Protein AF-A0A925WQG9-F1 (afdb_monomer)

Radius of gyration: 34.38 Å; Cα contacts (8 Å, |Δi|>4): 1025; chains: 1; bounding box: 105×75×64 Å

Solvent-accessible surface area (backbone atoms only — not comparable to full-atom values): 27720 Å² total; per-residue (Å²): 112,44,81,61,53,69,54,62,70,83,73,74,45,53,26,70,56,73,57,69,40,62,40,41,42,38,47,29,35,81,86,68,47,79,62,80,95,72,78,73,50,79,50,70,78,52,80,71,64,53,80,63,91,63,83,87,68,86,47,95,94,58,67,60,49,65,46,46,40,33,29,69,55,68,45,75,42,44,36,36,45,32,46,95,85,70,62,60,50,78,43,72,46,54,28,43,68,81,79,86,68,77,85,52,72,56,96,84,72,69,88,82,81,82,79,72,88,63,102,59,92,80,87,85,85,80,79,71,43,48,100,83,73,58,75,72,72,96,72,92,79,83,80,80,77,87,68,78,72,74,62,79,45,70,55,88,88,27,47,19,44,62,5,75,78,72,40,54,66,33,41,35,38,37,32,43,44,71,41,56,67,66,72,80,46,54,64,58,53,49,58,54,42,38,75,34,49,54,55,39,16,72,70,43,29,12,39,36,36,47,60,66,98,61,36,44,47,29,45,74,74,48,9,61,60,54,47,51,51,48,54,38,50,19,64,72,24,72,42,65,23,38,39,35,10,33,26,49,14,22,52,16,50,30,43,28,40,33,53,24,43,76,69,75,53,59,61,60,41,45,33,43,35,27,36,50,14,38,67,70,23,28,48,61,60,37,64,55,51,49,48,32,63,73,69,42,56,73,47,52,27,50,26,68,66,17,48,24,38,39,38,34,27,63,41,38,61,76,46,70,46,68,43,81,44,60,52,95,93,63,53,47,74,43,71,77,47,65,45,72,45,33,64,55,18,54,49,44,54,50,51,44,30,64,68,38,98,65,56,30,50,60,80,87,45,81,38,41,34,38,31,33,45,21,69,48,66,74,78,66,58,74,73,33,30,37,40,37,40,32,46,89,80,34,68,50,70,42,70,51,55,72,67,38,57,38,25,13,17,20,45,43,66,86,80,50,63,65,49,76,47,83,49,103,78,38,54,30,33,38,39,55,58,31,76,35,16,21,28,32,33,50,18,35,49,57,23,58,100,87,48,78,48,93,51,80,41,76,44,59,44,66,75,94,56,80,68,40,39,67,74,51,68,47,71,67,47,31,52,47,52,46,44,65,74,55,73,50,85,83,69,131

Secondary structure (DSSP, 8-state):
-PPPEEEPPSSPEESSSSS-EEEEEE-B-TTS-B--S---EEEE-STT-----------TT---EEEEE--SS-EEEEEEEE-TTS-EEEEEEEEEPPP--S----TTPPP----S--SSPPPP------TTSPPPS----------PPPPSEEETTEEEE--TTS--SSEEEEE----SSS---HHHHHHHTHHHHHHHHHTT-EEEEE--TTTTS-HHHHHHHHHHHHHHHHHHHTS-EEEEEETHHHHHHHHHHHHHHHTT----EEEEEEES--TT-B---HHHHHHHHHHS-HHHHHHHHSHHHHHHBS-EEEEEEEEEES-TTS-EEEEEEEEEE-HHHHHHHHHHHHTSTTSS--SSSSEEEEEES-SS----SSSEEEEEE-GGG-EEEEEPPSGGGSSEEEPPGGGS--EEEEETTEEEEEEESS--EEEEHHHHTTS-TTSPPSSSEEEEPPTTSPP-BTTS--HHHHHHHHHHHHSS----

Foldseek 3Di:
DDAKDWDWDDDAAAQQQPDWGKIKIFDADPVRAGDDDWDKDKDKDDPQWDWDDDDFDDDPRTGIDITTGHHNDFDKIKMWIATDPGDIDIDIGGHDHDDQDPFDQPVPDDDPDPDDDDPDDDDDDGDGAGPPGDRDPDDDDDDDDLQDDFQPDDFLNFGKNFAPVRDLLAEEEEEEAQDLQLPDDQSLVCVLLSLLQNVVSPVGYMYTYDRDNDSLAALLVCLVVVLSSLQRSCVRNVAAYAYEYAASGLLNVLNNQLVCVVVVRGGRHQEYEYELHLQLAWEDPQQVLVCCCVPNDPSNNSSCVGLHVLQHHQWHFPDFDWDWWDDPVWIDTGGPDTDIDNVSNCVNQVVCLVSDPLGSGHDPHNFYEFEWEAQDFPFQDDFFFKKKATFPGIIDTHGDDVQQRAGTAFAACVVQDWDWDDDPRGIIIMGGSGGGGTRHPCSRQVHDPPGDRSTPYYDYDDPPDDHYHSSHQDPVNSVVVSCVSPVDPPDD

Mean predicted aligned error: 13.64 Å

pLDDT: mean 79.66, std 20.49, range [30.06, 98.88]

Sequence (492 aa):
MSAPSFGAPAPPGFSNGYVPVVLQAQLRDRNGKPVSGIPLRFAGSLEGFAMLPGGSNTVPCRMTYSVVARTNSEGIASGRVFGPGGAGRAGQAWFRGEASAAVRIAPGSREILLLAAPPKPQTVTLPLLPGFGNPSGESSLHFDLLAFEEADREIGGFPVWTATNGKTDRIVVLLEGFDLYNDYTATNVMQLVSVAGDILRRRGISFLIVNYANSYQSPDQLAPCATEAVRAAARVSGRPVALAGLSMGGLVARWALVEAENAGKPLPVHTLLEMDTPNRGANIHPGLQAMIARYGVRSDREGIQSAAARALLFARPTAVEWRRIGLPLADRHVPIRWTDNSADHDDFYRRLRALNAKGGYPTTIRRVAVANSSRVLKAPGSGSLLHLWLPWGFAWTLAARPADRAPGSLLPPQYGRRFASYYPFGIAGSYLGAQPTFVPASSALDAEANERPPFDAFYARPDNQPNRPHDDIDPGAAAFVVREILSENWQP

Structure (mmCIF, N/CA/C/O backbone):
data_AF-A0A925WQG9-F1
#
_entry.id   AF-A0A925WQG9-F1
#
loop_
_atom_site.group_PDB
_atom_site.id
_atom_site.type_symbol
_atom_site.label_atom_id
_atom_site.label_alt_id
_atom_site.label_comp_id
_atom_site.label_asym_id
_atom_site.label_entity_id
_atom_site.label_seq_id
_atom_site.pdbx_PDB_ins_code
_atom_site.Cartn_x
_atom_site.Cartn_y
_atom_site.Cartn_z
_atom_site.occupancy
_atom_site.B_iso_or_equiv
_atom_site.auth_seq_id
_atom_site.auth_comp_id
_atom_site.auth_asym_id
_atom_site.auth_atom_id
_atom_site.pdbx_PDB_model_num
ATOM 1 N N . MET A 1 1 ? -68.074 49.877 -27.138 1.00 58.66 1 MET A N 1
ATOM 2 C CA . MET A 1 1 ? -67.661 48.491 -26.811 1.00 58.66 1 MET A CA 1
ATOM 3 C C . MET A 1 1 ? -67.070 48.499 -25.411 1.00 58.66 1 MET A C 1
ATOM 5 O O . MET A 1 1 ? -66.560 49.544 -25.024 1.00 58.66 1 MET A O 1
ATOM 9 N N . SER A 1 2 ? -67.176 47.412 -24.644 1.00 55.44 2 SER A N 1
ATOM 10 C CA . SER A 1 2 ? -66.475 47.325 -23.356 1.00 55.44 2 SER A CA 1
ATOM 11 C C . SER A 1 2 ? -65.011 46.922 -23.588 1.00 55.44 2 SER A C 1
ATOM 13 O O . SER A 1 2 ? -64.673 46.359 -24.631 1.00 55.44 2 SER A O 1
ATOM 15 N N . ALA A 1 3 ? -64.115 47.276 -22.661 1.00 54.81 3 ALA A N 1
ATOM 16 C CA . ALA A 1 3 ? -62.698 46.940 -22.784 1.00 54.81 3 ALA A CA 1
ATOM 17 C C . ALA A 1 3 ? -62.493 45.409 -22.714 1.00 54.81 3 ALA A C 1
ATOM 19 O O . ALA A 1 3 ? -63.136 44.761 -21.883 1.00 54.81 3 ALA A O 1
ATOM 20 N N . PRO A 1 4 ? -61.598 44.817 -23.531 1.00 56.72 4 PRO A N 1
ATOM 21 C CA . PRO A 1 4 ? -61.352 43.373 -23.528 1.00 56.72 4 PRO A CA 1
ATOM 22 C C . PRO A 1 4 ? -60.932 42.854 -22.143 1.00 56.72 4 PRO A C 1
ATOM 24 O O . PRO A 1 4 ? -60.311 43.573 -21.352 1.00 56.72 4 PRO A O 1
ATOM 27 N N . SER A 1 5 ? -61.247 41.592 -21.845 1.00 56.78 5 SER A N 1
ATOM 28 C CA . SER A 1 5 ? -60.664 40.866 -20.707 1.00 56.78 5 SER A CA 1
ATOM 29 C C . SER A 1 5 ? -59.444 40.071 -21.173 1.00 56.78 5 SER A C 1
ATOM 31 O O . SER A 1 5 ? -59.522 39.381 -22.193 1.00 56.78 5 SER A O 1
ATOM 33 N N . PHE A 1 6 ? -58.344 40.159 -20.422 1.00 52.94 6 PHE A N 1
ATOM 34 C CA . PHE A 1 6 ? -57.062 39.526 -20.736 1.00 52.94 6 PHE A CA 1
ATOM 35 C C . PHE A 1 6 ? -56.641 38.607 -19.587 1.00 52.94 6 PHE A C 1
ATOM 37 O O . PHE A 1 6 ? -56.635 39.043 -18.437 1.00 52.94 6 PHE A O 1
ATOM 44 N N . GLY A 1 7 ? -56.297 37.355 -19.890 1.00 55.84 7 GLY A N 1
ATOM 45 C CA . GLY A 1 7 ? -55.828 36.390 -18.897 1.00 55.84 7 GLY A CA 1
ATOM 46 C C . GLY A 1 7 ? -54.809 35.427 -19.496 1.00 55.84 7 GLY A C 1
ATOM 47 O O . GLY A 1 7 ? -54.974 34.968 -20.627 1.00 55.84 7 GLY A O 1
ATOM 48 N N . ALA A 1 8 ? -53.754 35.132 -18.738 1.00 56.53 8 ALA A N 1
ATOM 49 C CA . ALA A 1 8 ? -52.842 34.029 -19.022 1.00 56.53 8 ALA A CA 1
ATOM 50 C C . ALA A 1 8 ? -53.267 32.813 -18.176 1.00 56.53 8 ALA A C 1
ATOM 52 O O . ALA A 1 8 ? -53.607 32.999 -17.004 1.00 56.53 8 ALA A O 1
ATOM 53 N N . PRO A 1 9 ? -53.288 31.586 -18.725 1.00 53.62 9 PRO A N 1
ATOM 54 C CA . PRO A 1 9 ? -53.523 30.399 -17.911 1.00 53.62 9 PRO A CA 1
ATOM 55 C C . PRO A 1 9 ? -52.360 30.194 -16.924 1.00 53.62 9 PRO A C 1
ATOM 57 O O . PRO A 1 9 ? -51.202 30.392 -17.279 1.00 53.62 9 PRO A O 1
ATOM 60 N N . ALA A 1 10 ? -52.669 29.801 -15.686 1.00 48.25 10 ALA A N 1
ATOM 61 C CA . ALA A 1 10 ? -51.682 29.256 -14.752 1.00 48.25 10 ALA A CA 1
ATOM 62 C C . ALA A 1 10 ? -51.407 27.783 -15.114 1.00 48.25 10 ALA A C 1
ATOM 64 O O . ALA A 1 10 ? -52.367 27.094 -15.481 1.00 48.25 10 ALA A O 1
ATOM 65 N N . PRO A 1 11 ? -50.167 27.262 -14.988 1.00 55.56 11 PRO A N 1
ATOM 66 C CA . PRO A 1 11 ? -48.959 27.841 -14.360 1.00 55.56 11 PRO A CA 1
ATOM 67 C C . PRO A 1 11 ? -48.087 28.743 -15.280 1.00 55.56 11 PRO A C 1
ATOM 69 O O . PRO A 1 11 ? -48.290 28.738 -16.492 1.00 55.56 11 PRO A O 1
ATOM 72 N N . PRO A 1 12 ? -47.124 29.530 -14.728 1.00 62.50 12 PRO A N 1
ATOM 73 C CA . PRO A 1 12 ? -46.208 30.378 -15.510 1.00 62.50 12 PRO A CA 1
ATOM 74 C C . PRO A 1 12 ? -45.369 29.577 -16.518 1.00 62.50 12 PRO A C 1
ATOM 76 O O . PRO A 1 12 ? -45.019 28.425 -16.266 1.00 62.50 12 PRO A O 1
ATOM 79 N N . GLY A 1 13 ? -45.039 30.198 -17.654 1.00 59.88 13 GLY A N 1
ATOM 80 C CA . GLY A 1 13 ? -44.215 29.585 -18.700 1.00 59.88 13 GLY A CA 1
ATOM 81 C C . GLY A 1 13 ? -42.721 29.592 -18.363 1.00 59.88 13 GLY A C 1
ATOM 82 O O . GLY A 1 13 ? -42.265 30.382 -17.537 1.00 59.88 13 GLY A O 1
ATOM 83 N N . PHE A 1 14 ? -41.949 28.731 -19.028 1.00 63.41 14 PHE A N 1
ATOM 84 C CA . PHE A 1 14 ? -40.494 28.667 -18.865 1.00 63.41 14 PHE A CA 1
ATOM 85 C C . PHE A 1 14 ? -39.778 29.538 -19.902 1.00 63.41 14 PHE A C 1
ATOM 87 O O . PHE A 1 14 ? -40.133 29.522 -21.083 1.00 63.41 14 PHE A O 1
ATOM 94 N N . SER A 1 15 ? -38.751 30.278 -19.483 1.00 58.44 15 SER A N 1
ATOM 95 C CA . SER A 1 15 ? -37.924 31.118 -20.364 1.00 58.44 15 SER A CA 1
ATOM 96 C C . SER A 1 15 ? -36.860 30.301 -21.111 1.00 58.44 15 SER A C 1
ATOM 98 O O . SER A 1 15 ? -35.664 30.541 -20.968 1.00 58.44 15 SER A O 1
ATOM 100 N N . ASN A 1 16 ? -37.279 29.296 -21.884 1.00 60.38 16 ASN A N 1
ATOM 101 C CA . ASN A 1 16 ? -36.364 28.403 -22.607 1.00 60.38 16 ASN A CA 1
ATOM 102 C C . ASN A 1 16 ? -36.397 28.570 -24.136 1.00 60.38 16 ASN A C 1
ATOM 104 O O . ASN A 1 16 ? -35.695 27.854 -24.838 1.00 60.38 16 ASN A O 1
ATOM 108 N N . GLY A 1 17 ? -37.209 29.483 -24.678 1.00 57.41 17 GLY A N 1
ATOM 109 C CA . GLY A 1 17 ? -37.344 29.706 -26.126 1.00 57.41 17 GLY A CA 1
ATOM 110 C C . GLY A 1 17 ? -38.062 28.592 -26.913 1.00 57.41 17 GLY A C 1
ATOM 111 O O . GLY A 1 17 ? -38.365 28.776 -28.097 1.00 57.41 17 GLY A O 1
ATOM 112 N N . TYR A 1 18 ? -38.396 27.463 -26.282 1.00 55.44 18 TYR A N 1
ATOM 113 C CA . TYR A 1 18 ? -38.996 26.300 -26.944 1.00 55.44 18 TYR A CA 1
ATOM 114 C C . TYR A 1 18 ? -40.466 26.088 -26.577 1.00 55.44 18 TYR A C 1
ATOM 116 O O . TYR A 1 18 ? -41.247 25.693 -27.444 1.00 55.44 18 TYR A O 1
ATOM 124 N N . VAL A 1 19 ? -40.864 26.387 -25.336 1.00 57.69 19 VAL A N 1
ATOM 125 C CA . VAL A 1 19 ? -42.241 26.180 -24.863 1.00 57.69 19 VAL A CA 1
ATOM 126 C C . VAL A 1 19 ? -43.083 27.438 -25.118 1.00 57.69 19 VAL A C 1
ATOM 128 O O . VAL A 1 19 ? -42.809 28.487 -24.533 1.00 57.69 19 VAL A O 1
ATOM 131 N N . PRO A 1 20 ? -44.106 27.376 -25.990 1.00 60.75 20 PRO A N 1
ATOM 132 C CA . PRO A 1 20 ? -44.950 28.528 -26.275 1.00 60.75 20 PRO A CA 1
ATOM 133 C C . PRO A 1 20 ? -45.913 28.828 -25.119 1.00 60.75 20 PRO A C 1
ATOM 135 O O . PRO A 1 20 ? -46.584 27.928 -24.619 1.00 60.75 20 PRO A O 1
ATOM 138 N N . VAL A 1 21 ? -46.063 30.103 -24.754 1.00 60.28 21 VAL A N 1
ATOM 139 C CA . VAL A 1 21 ? -47.160 30.559 -23.878 1.00 60.28 21 VAL A CA 1
ATOM 140 C C . VAL A 1 21 ? -48.288 31.115 -24.732 1.00 60.28 21 VAL A C 1
ATOM 142 O O . VAL A 1 21 ? -48.044 31.960 -25.591 1.00 60.28 21 VAL A O 1
ATOM 145 N N . VAL A 1 22 ? -49.517 30.653 -24.485 1.00 65.38 22 VAL A N 1
ATOM 146 C CA . VAL A 1 22 ? -50.714 31.095 -25.209 1.00 65.38 22 VAL A CA 1
ATOM 147 C C . VAL A 1 22 ? -51.454 32.171 -24.416 1.00 65.38 22 VAL A C 1
ATOM 149 O O . VAL A 1 22 ? -52.020 31.899 -23.359 1.00 65.38 22 VAL A O 1
ATOM 152 N N . LEU A 1 23 ? -51.495 33.391 -24.949 1.00 58.22 23 LEU A N 1
ATOM 153 C CA . LEU A 1 23 ? -52.260 34.509 -24.388 1.00 58.22 23 LEU A CA 1
ATOM 154 C C . LEU A 1 23 ? -53.672 34.522 -24.964 1.00 58.22 23 LEU A C 1
ATOM 156 O O . LEU A 1 23 ? -53.811 34.437 -26.181 1.00 58.22 23 LEU A O 1
ATOM 160 N N . GLN A 1 24 ? -54.696 34.653 -24.116 1.00 63.66 24 GLN A N 1
ATOM 161 C CA . GLN A 1 24 ? -56.098 34.639 -24.534 1.00 63.66 24 GLN A CA 1
ATOM 162 C C . GLN A 1 24 ? -56.801 35.980 -24.279 1.00 63.66 24 GLN A C 1
ATOM 164 O O . GLN A 1 24 ? -56.753 36.524 -23.173 1.00 63.66 24 GLN A O 1
ATOM 169 N N . ALA A 1 25 ? -57.497 36.501 -25.297 1.00 63.56 25 ALA A N 1
ATOM 170 C CA . ALA A 1 25 ? -58.332 37.702 -25.187 1.00 63.56 25 ALA A CA 1
ATOM 171 C C . ALA A 1 25 ? -59.776 37.441 -25.647 1.00 63.56 25 ALA A C 1
ATOM 173 O O . ALA A 1 25 ? -59.996 36.790 -26.671 1.00 63.56 25 ALA A O 1
ATOM 174 N N . GLN A 1 26 ? -60.752 37.991 -24.910 1.00 69.25 26 GLN A N 1
ATOM 175 C CA . GLN A 1 26 ? -62.174 38.000 -25.284 1.00 69.25 26 GLN A CA 1
ATOM 176 C C . GLN A 1 26 ? -62.690 39.439 -25.417 1.00 69.25 26 GLN A C 1
ATOM 178 O O . GLN A 1 26 ? -62.510 40.259 -24.512 1.00 69.25 26 GLN A O 1
ATOM 183 N N . LEU A 1 27 ? -63.366 39.730 -26.533 1.00 66.12 27 LEU A N 1
ATOM 184 C CA . LEU A 1 27 ? -64.051 41.001 -26.786 1.00 66.12 27 LEU A CA 1
ATOM 185 C C . LEU A 1 27 ? -65.547 40.868 -26.509 1.00 66.12 27 LEU A C 1
ATOM 187 O O . LEU A 1 27 ? -66.185 39.924 -26.981 1.00 66.12 27 LEU A O 1
ATOM 191 N N . ARG A 1 28 ? -66.114 41.839 -25.789 1.00 71.81 28 ARG A N 1
ATOM 192 C CA . ARG A 1 28 ? -67.550 41.923 -25.508 1.00 71.81 28 ARG A CA 1
ATOM 193 C C . ARG A 1 28 ? -68.085 43.321 -25.827 1.00 71.81 28 ARG A C 1
ATOM 195 O O . ARG A 1 28 ? -67.362 44.316 -25.759 1.00 71.81 28 ARG A O 1
ATOM 202 N N . ASP A 1 29 ? -69.351 43.418 -26.213 1.00 74.25 29 ASP A N 1
ATOM 203 C CA . ASP A 1 29 ? -70.019 44.699 -26.421 1.00 74.25 29 ASP A CA 1
ATOM 204 C C . ASP A 1 29 ? -70.388 45.350 -25.072 1.00 74.25 29 ASP A C 1
ATOM 206 O O . ASP A 1 29 ? -70.014 44.873 -23.996 1.00 74.25 29 ASP A O 1
ATOM 210 N N . ARG A 1 30 ? -71.090 46.489 -25.108 1.00 71.62 30 ARG A N 1
ATOM 211 C CA . ARG A 1 30 ? -71.524 47.188 -23.882 1.00 71.62 30 ARG A CA 1
ATOM 212 C C . ARG A 1 30 ? -72.555 46.402 -23.056 1.00 71.62 30 ARG A C 1
ATOM 214 O O . ARG A 1 30 ? -72.752 46.728 -21.896 1.00 71.62 30 ARG A O 1
ATOM 221 N N . ASN A 1 31 ? -73.170 45.377 -23.644 1.00 72.00 31 ASN A N 1
ATOM 222 C CA . ASN A 1 31 ? -74.162 44.508 -23.018 1.00 72.00 31 ASN A CA 1
ATOM 223 C C . ASN A 1 31 ? -73.554 43.148 -22.612 1.00 72.00 31 ASN A C 1
ATOM 225 O O . ASN A 1 31 ? -74.285 42.228 -22.253 1.00 72.00 31 ASN A O 1
ATOM 229 N N . GLY A 1 32 ? -72.227 42.986 -22.705 1.00 73.94 32 GLY A N 1
ATOM 230 C CA . GLY A 1 32 ? -71.526 41.755 -22.337 1.00 73.94 32 GLY A CA 1
ATOM 231 C C . GLY A 1 32 ? -71.590 40.628 -23.378 1.00 73.94 32 GLY A C 1
ATOM 232 O O . GLY A 1 32 ? -71.072 39.537 -23.106 1.00 73.94 32 GLY A O 1
ATOM 233 N N . LYS A 1 33 ? -72.167 40.854 -24.567 1.00 70.56 33 LYS A N 1
ATOM 234 C CA . LYS A 1 33 ? -72.227 39.844 -25.638 1.00 70.56 33 LYS A CA 1
ATOM 235 C C . LYS A 1 33 ? -70.898 39.767 -26.403 1.00 70.56 33 LYS A C 1
ATOM 237 O O . LYS A 1 33 ? -70.294 40.812 -26.632 1.00 70.56 33 LYS A O 1
ATOM 242 N N . PRO A 1 34 ? -70.416 38.572 -26.802 1.00 67.94 34 PRO A N 1
ATOM 243 C CA . PRO A 1 34 ? -69.179 38.435 -27.576 1.00 67.94 34 PRO A CA 1
ATOM 244 C C . PRO A 1 34 ? -69.237 39.190 -28.912 1.00 67.94 34 PRO A C 1
ATOM 246 O O . PRO A 1 34 ? -70.271 39.169 -29.576 1.00 67.94 34 PRO A O 1
ATOM 249 N N . VAL A 1 35 ? -68.129 39.814 -29.320 1.00 66.44 35 VAL A N 1
ATOM 250 C CA . VAL A 1 35 ? -68.021 40.556 -30.595 1.00 66.44 35 VAL A CA 1
ATOM 251 C C . VAL A 1 35 ? -67.024 39.871 -31.533 1.00 66.44 35 VAL A C 1
ATOM 253 O O . VAL A 1 35 ? -65.964 39.430 -31.083 1.00 66.44 35 VAL A O 1
ATOM 256 N N . SER A 1 36 ? -67.349 39.795 -32.832 1.00 67.81 36 SER A N 1
ATOM 257 C CA . SER A 1 36 ? -66.525 39.160 -33.871 1.00 67.81 36 SER A CA 1
ATOM 258 C C . SER A 1 36 ? -66.169 40.071 -35.048 1.00 67.81 36 SER A C 1
ATOM 260 O O . SER A 1 36 ? -66.701 41.169 -35.173 1.00 67.81 36 SER A O 1
ATOM 262 N N . GLY A 1 37 ? -65.210 39.634 -35.879 1.00 59.81 37 GLY A N 1
ATOM 263 C CA . GLY A 1 37 ? -64.795 40.345 -37.098 1.00 59.81 37 GLY A CA 1
ATOM 264 C C . GLY A 1 37 ? -63.899 41.569 -36.876 1.00 59.81 37 GLY A C 1
ATOM 265 O O . GLY A 1 37 ? -63.654 42.321 -37.812 1.00 59.81 37 GLY A O 1
ATOM 266 N N . ILE A 1 38 ? -63.406 41.779 -35.651 1.00 59.25 38 ILE A N 1
ATOM 267 C CA . ILE A 1 38 ? -62.562 42.924 -35.302 1.00 59.25 38 ILE A CA 1
ATOM 268 C C . ILE A 1 38 ? -61.093 42.486 -35.220 1.00 59.25 38 ILE A C 1
ATOM 270 O O . ILE A 1 38 ? -60.777 41.628 -34.391 1.00 59.25 38 ILE A O 1
ATOM 274 N N . PRO A 1 39 ? -60.182 43.083 -36.011 1.00 54.19 39 PRO A N 1
ATOM 275 C CA . PRO A 1 39 ? -58.760 42.792 -35.903 1.00 54.19 39 PRO A CA 1
ATOM 276 C C . PRO A 1 39 ? -58.206 43.320 -34.574 1.00 54.19 39 PRO A C 1
ATOM 278 O O . PRO A 1 39 ? -58.425 44.474 -34.205 1.00 54.19 39 PRO A O 1
ATOM 281 N N . LEU A 1 40 ? -57.460 42.471 -33.869 1.00 56.44 40 LEU A N 1
ATOM 282 C CA . LEU A 1 40 ? -56.736 42.824 -32.649 1.00 56.44 40 LEU A CA 1
ATOM 283 C C . LEU A 1 40 ? -55.239 42.928 -32.937 1.00 56.44 40 LEU A C 1
ATOM 285 O O . LEU A 1 40 ? -54.684 42.103 -33.662 1.00 56.44 40 LEU A O 1
ATOM 289 N N . ARG A 1 41 ? -54.571 43.916 -32.332 1.00 59.38 41 ARG A N 1
ATOM 290 C CA . ARG A 1 41 ? -53.103 44.014 -32.319 1.00 59.38 41 ARG A CA 1
ATOM 291 C C . ARG A 1 41 ? -52.576 43.782 -30.910 1.00 59.38 41 ARG A C 1
ATOM 293 O O . ARG A 1 41 ? -53.094 44.372 -29.961 1.00 59.38 41 ARG A O 1
ATOM 300 N N . PHE A 1 42 ? -51.536 42.959 -30.811 1.00 59.34 42 PHE A N 1
ATOM 301 C CA . PHE A 1 42 ? -50.791 42.694 -29.585 1.00 59.34 42 PHE A CA 1
ATOM 302 C C . PHE A 1 42 ? -49.398 43.315 -29.714 1.00 59.34 42 PHE A C 1
ATOM 304 O O . PHE A 1 42 ? -48.762 43.191 -30.758 1.00 59.34 42 PHE A O 1
ATOM 311 N N . ALA A 1 43 ? -48.932 43.984 -28.664 1.00 59.50 43 ALA A N 1
ATOM 312 C CA . ALA A 1 43 ? -47.564 44.492 -28.563 1.00 59.50 43 ALA A CA 1
ATOM 313 C C . ALA A 1 43 ? -46.966 44.049 -27.224 1.00 59.50 43 ALA A C 1
ATOM 315 O O . ALA A 1 43 ? -47.667 44.132 -26.214 1.00 59.50 43 ALA A O 1
ATOM 316 N N . GLY A 1 44 ? -45.714 43.581 -27.231 1.00 63.66 44 GLY A N 1
ATOM 317 C CA . GLY A 1 44 ? -44.975 43.106 -26.055 1.00 63.66 44 GLY A CA 1
ATOM 318 C C . GLY A 1 44 ? -43.602 43.774 -25.930 1.00 63.66 44 GLY A C 1
ATOM 319 O O . GLY A 1 44 ? -43.080 44.281 -26.919 1.00 63.66 44 GLY A O 1
ATOM 320 N N . SER A 1 45 ? -43.046 43.804 -24.715 1.00 53.72 45 SER A N 1
ATOM 321 C CA . SER A 1 45 ? -41.847 44.589 -24.364 1.00 53.72 45 SER A CA 1
ATOM 322 C C . SER A 1 45 ? -40.563 43.783 -24.092 1.00 53.72 45 SER A C 1
ATOM 324 O O . SER A 1 45 ? -39.604 44.367 -23.603 1.00 53.72 45 SER A O 1
ATOM 326 N N . LEU A 1 46 ? -40.529 42.468 -24.342 1.00 55.44 46 LEU A N 1
ATOM 327 C CA . LEU A 1 46 ? -39.332 41.636 -24.109 1.00 55.44 46 LEU A CA 1
ATOM 328 C C . LEU A 1 46 ? -38.514 41.441 -25.393 1.00 55.44 46 LEU A C 1
ATOM 330 O O . LEU A 1 46 ? -39.082 41.226 -26.466 1.00 55.44 46 LEU A O 1
ATOM 334 N N . GLU A 1 47 ? -37.184 41.458 -25.274 1.00 51.22 47 GLU A N 1
ATOM 335 C CA . GLU A 1 47 ? -36.280 41.041 -26.353 1.00 51.22 47 GLU A CA 1
ATOM 336 C C . GLU A 1 47 ? -36.517 39.564 -26.711 1.00 51.22 47 GLU A C 1
ATOM 338 O O . GLU A 1 47 ? -36.700 38.718 -25.838 1.00 51.22 47 GLU A O 1
ATOM 343 N N . GLY A 1 48 ? -36.565 39.252 -28.011 1.00 52.88 48 GLY A N 1
ATOM 344 C CA . GLY A 1 48 ? -36.857 37.899 -28.511 1.00 52.88 48 GLY A CA 1
ATOM 345 C C . GLY A 1 48 ? -38.347 37.560 -28.662 1.00 52.88 48 GLY A C 1
ATOM 346 O O . GLY A 1 48 ? -38.682 36.447 -29.070 1.00 52.88 48 GLY A O 1
ATOM 347 N N . PHE A 1 49 ? -39.254 38.509 -28.400 1.00 47.09 49 PHE A N 1
ATOM 348 C CA . PHE A 1 49 ? -40.696 38.318 -28.571 1.00 47.09 49 PHE A CA 1
ATOM 349 C C . PHE A 1 49 ? -41.092 38.294 -30.060 1.00 47.09 49 PHE A C 1
ATOM 351 O O . PHE A 1 49 ? -41.403 39.321 -30.661 1.00 47.09 49 PHE A O 1
ATOM 358 N N . ALA A 1 50 ? -41.103 37.108 -30.671 1.00 51.88 50 ALA A N 1
ATOM 359 C CA . ALA A 1 50 ? -41.622 36.909 -32.023 1.00 51.88 50 ALA A CA 1
ATOM 360 C C . ALA A 1 50 ? -43.090 36.454 -31.976 1.00 51.88 50 ALA A C 1
ATOM 362 O O . ALA A 1 50 ? -43.390 35.378 -31.456 1.00 51.88 50 ALA A O 1
ATOM 363 N N . MET A 1 51 ? -44.011 37.241 -32.548 1.00 50.97 51 MET A N 1
ATOM 364 C CA . MET A 1 51 ? -45.364 36.744 -32.811 1.00 50.97 51 MET A CA 1
ATOM 365 C C . MET A 1 51 ? -45.338 35.839 -34.038 1.00 50.97 51 MET A C 1
ATOM 367 O O . MET A 1 51 ? -45.100 36.300 -35.154 1.00 50.97 51 MET A O 1
ATOM 371 N N . LEU A 1 52 ? -45.636 34.559 -33.847 1.00 49.31 52 LEU A N 1
ATOM 372 C CA . LEU A 1 52 ? -45.929 33.672 -34.967 1.00 49.31 52 LEU A CA 1
ATOM 373 C C . LEU A 1 52 ? -47.372 33.937 -35.439 1.00 49.31 52 LEU A C 1
ATOM 375 O O . LEU A 1 52 ? -48.259 34.045 -34.586 1.00 49.31 52 LEU A O 1
ATOM 379 N N . PRO A 1 53 ? -47.648 34.052 -36.753 1.00 43.12 53 PRO A N 1
ATOM 380 C CA . PRO A 1 53 ? -49.015 34.182 -37.250 1.00 43.12 53 PRO A CA 1
ATOM 381 C C . PRO A 1 53 ? -49.794 32.894 -36.945 1.00 43.12 53 PRO A C 1
ATOM 383 O O . PRO A 1 53 ? -49.672 31.891 -37.642 1.00 43.12 53 PRO A O 1
ATOM 386 N N . GLY A 1 54 ? -50.576 32.905 -35.867 1.00 46.03 54 GLY A N 1
ATOM 387 C CA . GLY A 1 54 ? -51.533 31.848 -35.550 1.00 46.03 54 GLY A CA 1
ATOM 388 C C . GLY A 1 54 ? -52.849 32.097 -36.284 1.00 46.03 54 GLY A C 1
ATOM 389 O O . GLY A 1 54 ? -53.397 33.196 -36.210 1.00 46.03 54 GLY A O 1
ATOM 390 N N . GLY A 1 55 ? -53.364 31.094 -36.996 1.00 42.06 55 GLY A N 1
ATOM 391 C CA . GLY A 1 55 ? -54.692 31.160 -37.610 1.00 42.06 55 GLY A CA 1
ATOM 392 C C . GLY A 1 55 ? -55.797 31.370 -36.566 1.00 42.06 55 GLY A C 1
ATOM 393 O O . GLY A 1 55 ? -55.726 30.849 -35.452 1.00 42.06 55 GLY A O 1
ATOM 394 N N . SER A 1 56 ? -56.830 32.143 -36.911 1.00 42.97 56 SER A N 1
ATOM 395 C CA . SER A 1 56 ? -58.012 32.324 -36.063 1.00 42.97 56 SER A CA 1
ATOM 396 C C . SER A 1 56 ? -58.943 31.114 -36.181 1.00 42.97 56 SER A C 1
ATOM 398 O O . SER A 1 56 ? -59.547 30.919 -37.234 1.00 42.97 56 SER A O 1
ATOM 400 N N . ASN A 1 57 ? -59.116 30.339 -35.110 1.00 39.16 57 ASN A N 1
ATOM 401 C CA . ASN A 1 57 ? -60.124 29.277 -35.067 1.00 39.16 57 ASN A CA 1
ATOM 402 C C . ASN A 1 57 ? -61.437 29.809 -34.476 1.00 39.16 57 ASN A C 1
ATOM 404 O O . ASN A 1 57 ? -61.466 30.335 -33.362 1.00 39.16 57 ASN A O 1
ATOM 408 N N . THR A 1 58 ? -62.533 29.681 -35.226 1.00 36.03 58 THR A N 1
ATOM 409 C CA . THR A 1 58 ? -63.879 30.083 -34.796 1.00 36.03 58 THR A CA 1
ATOM 410 C C . THR A 1 58 ? -64.564 28.907 -34.100 1.00 36.03 58 THR A C 1
ATOM 412 O O . THR A 1 58 ? -64.834 27.891 -34.732 1.00 36.03 58 THR A O 1
ATOM 415 N N . VAL A 1 59 ? -64.867 29.034 -32.805 1.00 37.72 59 VAL A N 1
ATOM 416 C CA . VAL A 1 59 ? -65.727 28.080 -32.083 1.00 37.72 59 VAL A CA 1
ATOM 417 C C . VAL A 1 59 ? -67.077 28.767 -31.844 1.00 37.72 59 VAL A C 1
ATOM 419 O O . VAL A 1 59 ? -67.092 29.876 -31.293 1.00 37.72 59 VAL A O 1
ATOM 422 N N . PRO A 1 60 ? -68.214 28.181 -32.264 1.00 33.03 60 PRO A N 1
ATOM 423 C CA . PRO A 1 60 ? -69.509 28.821 -32.091 1.00 33.03 60 PRO A CA 1
ATOM 424 C C . PRO A 1 60 ? -69.788 28.961 -30.588 1.00 33.03 60 PRO A C 1
ATOM 426 O O . PRO A 1 60 ? -69.765 27.983 -29.850 1.00 33.03 60 PRO A O 1
ATOM 429 N N . CYS A 1 61 ? -69.996 30.207 -30.148 1.00 34.03 61 CYS A N 1
ATOM 430 C CA . CYS A 1 61 ? -70.303 30.669 -28.782 1.00 34.03 61 CYS A CA 1
ATOM 431 C C . CYS A 1 61 ? -69.146 31.129 -27.862 1.00 34.03 61 CYS A C 1
ATOM 433 O O . CYS A 1 61 ? -69.439 31.730 -26.827 1.00 34.03 61 CYS A O 1
ATOM 435 N N . ARG A 1 62 ? -67.860 31.009 -28.230 1.00 43.75 62 ARG A N 1
ATOM 436 C CA . ARG A 1 62 ? -66.742 31.715 -27.552 1.00 43.75 62 ARG A CA 1
ATOM 437 C C . ARG A 1 62 ? -65.613 31.982 -28.546 1.00 43.75 62 ARG A C 1
ATOM 439 O O . ARG A 1 62 ? -64.941 31.048 -28.965 1.00 43.75 62 ARG A O 1
ATOM 446 N N . MET A 1 63 ? -65.369 33.247 -28.892 1.00 46.78 63 MET A N 1
ATOM 447 C CA . MET A 1 63 ? -64.164 33.595 -29.649 1.00 46.78 63 MET A CA 1
ATOM 448 C C . MET A 1 63 ? -63.025 33.950 -28.704 1.00 46.78 63 MET A C 1
ATOM 450 O O . MET A 1 63 ? -63.137 34.878 -27.902 1.00 46.78 63 MET A O 1
ATOM 454 N N . THR A 1 64 ? -61.936 33.203 -28.836 1.00 49.91 64 THR A N 1
ATOM 455 C CA . THR A 1 64 ? -60.704 33.368 -28.075 1.00 49.91 64 THR A CA 1
ATOM 456 C C . THR A 1 64 ? -59.570 33.583 -29.067 1.00 49.91 64 THR A C 1
ATOM 458 O O . THR A 1 64 ? -59.356 32.749 -29.941 1.00 49.91 64 THR A O 1
ATOM 461 N N . TYR A 1 65 ? -58.847 34.695 -28.946 1.00 47.84 65 TYR A N 1
ATOM 462 C CA . TYR A 1 65 ? -57.638 34.934 -29.740 1.00 47.84 65 TYR A CA 1
ATOM 463 C C . TYR A 1 65 ? -56.428 34.424 -28.974 1.00 47.84 65 TYR A C 1
ATOM 465 O O . TYR A 1 65 ? -56.272 34.798 -27.816 1.00 47.84 65 TYR A O 1
ATOM 473 N N . SER A 1 66 ? -55.601 33.598 -29.613 1.00 48.03 66 SER A N 1
ATOM 474 C CA . SER A 1 66 ? -54.421 32.971 -29.018 1.00 48.03 66 SER A CA 1
ATOM 475 C C . SER A 1 66 ? -53.142 33.522 -29.641 1.00 48.03 66 SER A C 1
ATOM 477 O O . SER A 1 66 ? -52.945 33.380 -30.844 1.00 48.03 66 SER A O 1
ATOM 479 N N . VAL A 1 67 ? -52.263 34.122 -28.835 1.00 53.41 67 VAL A N 1
ATOM 480 C CA . VAL A 1 67 ? -50.912 34.522 -29.277 1.00 53.41 67 VAL A CA 1
ATOM 481 C C . VAL A 1 67 ? -49.878 33.649 -28.593 1.00 53.41 67 VAL A C 1
ATOM 483 O O . VAL A 1 67 ? -49.908 33.519 -27.372 1.00 53.41 67 VAL A O 1
ATOM 486 N N . VAL A 1 68 ? -48.978 33.071 -29.388 1.00 54.22 68 VAL A N 1
ATOM 487 C CA . VAL A 1 68 ? -47.839 32.281 -28.921 1.00 54.22 68 VAL A CA 1
ATOM 488 C C . VAL A 1 68 ? -46.632 33.192 -28.727 1.00 54.22 68 VAL A C 1
ATOM 490 O O . VAL A 1 68 ? -46.160 33.793 -29.688 1.00 54.22 68 VAL A O 1
ATOM 493 N N . ALA A 1 69 ? -46.128 33.262 -27.497 1.00 56.03 69 ALA A N 1
ATOM 494 C CA . ALA A 1 69 ? -44.896 33.966 -27.154 1.00 56.03 69 ALA A CA 1
ATOM 495 C C . ALA A 1 69 ? -43.784 32.989 -26.745 1.00 56.03 69 ALA A C 1
ATOM 497 O O . ALA A 1 69 ? -44.055 31.978 -26.092 1.00 56.03 69 ALA A O 1
ATOM 498 N N . ARG A 1 70 ? -42.539 33.318 -27.106 1.00 60.03 70 ARG A N 1
ATOM 499 C CA . ARG A 1 70 ? -41.306 32.637 -26.682 1.00 60.03 70 ARG A CA 1
ATOM 500 C C . ARG A 1 70 ? -40.337 33.683 -26.135 1.00 60.03 70 ARG A C 1
ATOM 502 O O . ARG A 1 70 ? -40.267 34.780 -26.678 1.00 60.03 70 ARG A O 1
ATOM 509 N N . THR A 1 71 ? -39.609 33.341 -25.078 1.00 56.06 71 THR A N 1
ATOM 510 C CA . THR A 1 71 ? -38.524 34.170 -24.537 1.00 56.06 71 THR A CA 1
ATOM 511 C C . THR A 1 71 ? -37.412 33.282 -23.981 1.00 56.06 71 THR A C 1
ATOM 513 O O . THR A 1 71 ? -37.668 32.164 -23.528 1.00 56.06 71 THR A O 1
ATOM 516 N N . ASN A 1 72 ? -36.184 33.782 -24.055 1.00 55.94 72 ASN A N 1
ATOM 517 C CA . ASN A 1 72 ? -34.957 33.230 -23.482 1.00 55.94 72 ASN A CA 1
ATOM 518 C C . ASN A 1 72 ? -34.494 34.002 -22.228 1.00 55.94 72 ASN A C 1
ATOM 520 O O . ASN A 1 72 ? -33.440 33.692 -21.685 1.00 55.94 72 ASN A O 1
ATOM 524 N N . SER A 1 73 ? -35.266 34.993 -21.775 1.00 58.78 73 SER A N 1
ATOM 525 C CA . SER A 1 73 ? -34.998 35.784 -20.570 1.00 58.78 73 SER A CA 1
ATOM 526 C C . SER A 1 73 ? -36.088 35.575 -19.515 1.00 58.78 73 SER A C 1
ATOM 528 O O . SER A 1 73 ? -37.277 35.479 -19.843 1.00 58.78 73 SER A O 1
ATOM 530 N N . GLU A 1 74 ? -35.684 35.488 -18.244 1.00 60.81 74 GLU A N 1
ATOM 531 C CA . GLU A 1 74 ? -36.610 35.551 -17.110 1.00 60.81 74 GLU A CA 1
ATOM 532 C C . GLU A 1 74 ? -37.208 36.957 -17.000 1.00 60.81 74 GLU A C 1
ATOM 534 O O . GLU A 1 74 ? -36.514 37.957 -17.182 1.00 60.81 74 GLU A O 1
ATOM 539 N N . GLY A 1 75 ? -38.499 37.053 -16.677 1.00 62.25 75 GLY A N 1
ATOM 540 C CA . GLY A 1 75 ? -39.132 38.352 -16.473 1.00 62.25 75 GLY A CA 1
ATOM 541 C C . GLY A 1 75 ? -40.641 38.372 -16.683 1.00 62.25 75 GLY A C 1
ATOM 542 O O . GLY A 1 75 ? -41.291 37.357 -16.952 1.00 62.25 75 GLY A O 1
ATOM 543 N N . ILE A 1 76 ? -41.209 39.571 -16.546 1.00 52.44 76 ILE A N 1
ATOM 544 C CA . ILE A 1 76 ? -42.630 39.835 -16.780 1.00 52.44 76 ILE A CA 1
ATOM 545 C C . ILE A 1 76 ? -42.799 40.354 -18.207 1.00 52.44 76 ILE A C 1
ATOM 547 O O . ILE A 1 76 ? -42.412 41.478 -18.524 1.00 52.44 76 ILE A O 1
ATOM 551 N N . ALA A 1 77 ? -43.442 39.567 -19.064 1.00 57.09 77 ALA A N 1
ATOM 552 C CA . ALA A 1 77 ? -43.916 40.057 -20.347 1.00 57.09 77 ALA A CA 1
ATOM 553 C C . ALA A 1 77 ? -45.185 40.877 -20.115 1.00 57.09 77 ALA A C 1
ATOM 555 O O . ALA A 1 77 ? -46.208 40.331 -19.696 1.00 57.09 77 ALA A O 1
ATOM 556 N N . SER A 1 78 ? -45.146 42.178 -20.395 1.00 54.34 78 SER A N 1
ATOM 557 C CA . SER A 1 78 ? -46.356 43.000 -20.432 1.00 54.34 78 SER A CA 1
ATOM 558 C C . SER A 1 78 ? -46.847 43.137 -21.871 1.00 54.34 78 SER A C 1
ATOM 560 O O . SER A 1 78 ? -46.061 43.412 -22.777 1.00 54.34 78 SER A O 1
ATOM 562 N N . GLY A 1 79 ? -48.137 42.895 -22.090 1.00 56.22 79 GLY A N 1
ATOM 563 C CA . GLY A 1 79 ? -48.775 42.975 -23.397 1.00 56.22 79 GLY A CA 1
ATOM 564 C C . GLY A 1 79 ? -49.958 43.933 -23.380 1.00 56.22 79 GLY A C 1
ATOM 565 O O . GLY A 1 79 ? -50.694 43.978 -22.396 1.00 56.22 79 GLY A O 1
ATOM 566 N N . ARG A 1 80 ? -50.176 44.692 -24.459 1.00 57.78 80 ARG A N 1
ATOM 567 C CA . ARG A 1 80 ? -51.411 45.477 -24.650 1.00 57.78 80 ARG A CA 1
ATOM 568 C C . ARG A 1 80 ? -52.208 44.955 -25.835 1.00 57.78 80 ARG A C 1
ATOM 570 O O . ARG A 1 80 ? -51.634 44.675 -26.884 1.00 57.78 80 ARG A O 1
ATOM 577 N N . VAL A 1 81 ? -53.526 44.866 -25.663 1.00 58.59 81 VAL A N 1
ATOM 578 C CA . VAL A 1 81 ? -54.475 44.553 -26.742 1.00 58.59 81 VAL A CA 1
ATOM 579 C C . VAL A 1 81 ? -55.209 45.821 -27.131 1.00 58.59 81 VAL A C 1
ATOM 581 O O . VAL A 1 81 ? -55.844 46.426 -26.269 1.00 58.59 81 VAL A O 1
ATOM 584 N N . PHE A 1 82 ? -55.145 46.203 -28.406 1.00 56.22 82 PHE A N 1
ATOM 585 C CA . PHE A 1 82 ? -55.819 47.393 -28.936 1.00 56.22 82 PHE A CA 1
ATOM 586 C C . PHE A 1 82 ? -57.037 47.020 -29.783 1.00 56.22 82 PHE A C 1
ATOM 588 O O . PHE A 1 82 ? -56.948 46.139 -30.641 1.00 56.22 82 PHE A O 1
ATOM 595 N N . GLY A 1 83 ? -58.156 47.717 -29.559 1.00 58.31 83 GLY A N 1
ATOM 596 C CA . GLY A 1 83 ? -59.321 47.687 -30.448 1.00 58.31 83 GLY A CA 1
ATOM 597 C C . GLY A 1 83 ? -59.296 48.805 -31.505 1.00 58.31 83 GLY A C 1
ATOM 598 O O . GLY A 1 83 ? -58.474 49.725 -31.418 1.00 58.31 83 GLY A O 1
ATOM 599 N N . PRO A 1 84 ? -60.211 48.769 -32.492 1.00 48.97 84 PRO A N 1
ATOM 600 C CA . PRO A 1 84 ? -60.391 49.849 -33.459 1.00 48.97 84 PRO A CA 1
ATOM 601 C C . PRO A 1 84 ? -60.819 51.119 -32.711 1.00 48.97 84 PRO A C 1
ATOM 603 O O . PRO A 1 84 ? -61.884 51.161 -32.099 1.00 48.97 84 PRO A O 1
ATOM 606 N N . GLY A 1 85 ? -59.935 52.120 -32.697 1.00 62.84 85 GLY A N 1
ATOM 607 C CA . GLY A 1 85 ? -60.068 53.349 -31.902 1.00 62.84 85 GLY A CA 1
ATOM 608 C C . GLY A 1 85 ? -58.939 53.590 -30.890 1.00 62.84 85 GLY A C 1
ATOM 609 O O . GLY A 1 85 ? -58.941 54.618 -30.226 1.00 62.84 85 GLY A O 1
ATOM 610 N N . GLY A 1 86 ? -57.970 52.675 -30.752 1.00 54.84 86 GLY A N 1
ATOM 611 C CA . GLY A 1 86 ? -56.738 52.908 -29.977 1.00 54.84 86 GLY A CA 1
ATOM 612 C C . GLY A 1 86 ? -56.861 52.732 -28.458 1.00 54.84 86 GLY A C 1
ATOM 613 O O . GLY A 1 86 ? -55.850 52.740 -27.759 1.00 54.84 86 GLY A O 1
ATOM 614 N N . ALA A 1 87 ? -58.065 52.493 -27.931 1.00 57.75 87 ALA A N 1
ATOM 615 C CA . ALA A 1 87 ? -58.242 52.092 -26.540 1.00 57.75 87 ALA A CA 1
ATOM 616 C C . ALA A 1 87 ? -57.677 50.675 -26.334 1.00 57.75 87 ALA A C 1
ATOM 618 O O . ALA A 1 87 ? -58.117 49.721 -26.986 1.00 57.75 87 ALA A O 1
ATOM 619 N N . GLY A 1 88 ? -56.689 50.541 -25.444 1.00 60.94 88 GLY A N 1
ATOM 620 C CA . GLY A 1 88 ? -56.040 49.267 -25.146 1.00 60.94 88 GLY A CA 1
ATOM 621 C C . GLY A 1 88 ? -56.017 48.932 -23.659 1.00 60.94 88 GLY A C 1
ATOM 622 O O . GLY A 1 88 ? -56.053 49.821 -22.811 1.00 60.94 88 GLY A O 1
ATOM 623 N N . ARG A 1 89 ? -55.953 47.636 -23.337 1.00 63.84 89 ARG A N 1
ATOM 624 C CA . ARG A 1 89 ? -55.831 47.133 -21.958 1.00 63.84 89 ARG A CA 1
ATOM 625 C C . ARG A 1 89 ? -54.540 46.331 -21.818 1.00 63.84 89 ARG A C 1
ATOM 627 O O . ARG A 1 89 ? -54.208 45.559 -22.718 1.00 63.84 89 ARG A O 1
ATOM 634 N N . ALA A 1 90 ? -53.811 46.547 -20.725 1.00 60.47 90 ALA A N 1
ATOM 635 C CA . ALA A 1 90 ? -52.560 45.852 -20.440 1.00 60.47 90 ALA A CA 1
ATOM 636 C C . ALA A 1 90 ? -52.809 44.561 -19.646 1.00 60.47 90 ALA A C 1
ATOM 638 O O . ALA A 1 90 ? -53.674 44.530 -18.771 1.00 60.47 90 ALA A O 1
ATOM 639 N N . GLY A 1 91 ? -52.030 43.524 -19.933 1.00 59.59 91 GLY A N 1
ATOM 640 C CA . GLY A 1 91 ? -51.920 42.309 -19.132 1.00 59.59 91 GLY A CA 1
ATOM 641 C C . GLY A 1 91 ? -50.460 41.899 -18.968 1.00 59.59 91 GLY A C 1
ATOM 642 O O . GLY A 1 91 ? -49.598 42.362 -19.713 1.00 59.59 91 GLY A O 1
ATOM 643 N N . GLN A 1 92 ? -50.177 41.057 -17.976 1.00 57.88 92 GLN A N 1
ATOM 644 C CA . GLN A 1 92 ? -48.827 40.595 -17.653 1.00 57.88 92 GLN A CA 1
ATOM 645 C C . GLN A 1 92 ? -48.783 39.064 -17.606 1.00 57.88 92 GLN A C 1
ATOM 647 O O . GLN A 1 92 ? -49.713 38.436 -17.104 1.00 57.88 92 GLN A O 1
ATOM 652 N N . ALA A 1 93 ? -47.703 38.475 -18.118 1.00 55.28 93 ALA A N 1
ATOM 653 C CA . ALA A 1 93 ? -47.394 37.053 -18.008 1.00 55.28 93 ALA A CA 1
ATOM 654 C C . ALA A 1 93 ? -45.975 36.878 -17.453 1.00 55.28 93 ALA A C 1
ATOM 656 O O . ALA A 1 93 ? -45.057 37.588 -17.858 1.00 55.28 93 ALA A O 1
ATOM 657 N N . TRP A 1 94 ? -45.808 35.947 -16.516 1.00 54.41 94 TRP A N 1
ATOM 658 C CA . TRP A 1 94 ? -44.534 35.686 -15.848 1.00 54.41 94 TRP A CA 1
ATOM 659 C C . TRP A 1 94 ? -43.819 34.496 -16.483 1.00 54.41 94 TRP A C 1
ATOM 661 O O . TRP A 1 94 ? -44.431 33.441 -16.666 1.00 54.41 94 TRP A O 1
ATOM 671 N N . PHE A 1 95 ? -42.525 34.666 -16.749 1.00 52.59 95 PHE A N 1
ATOM 672 C CA . PHE A 1 95 ? -41.625 33.606 -17.187 1.00 52.59 95 PHE A CA 1
ATOM 673 C C . PHE A 1 95 ? -40.570 33.349 -16.110 1.00 52.59 95 PHE A C 1
ATOM 675 O 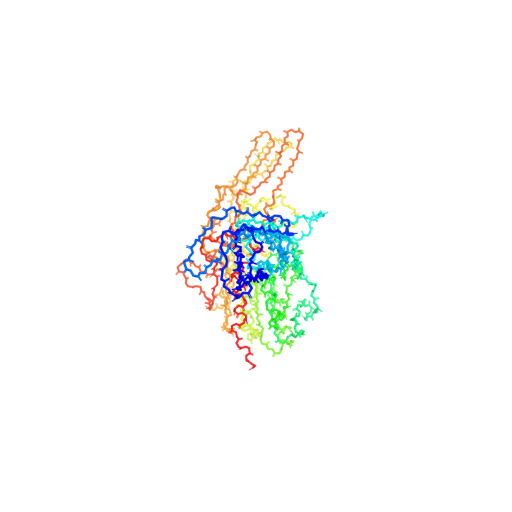O . PHE A 1 95 ? -39.936 34.295 -15.639 1.00 52.59 95 PHE A O 1
ATOM 682 N N . ARG A 1 96 ? -40.407 32.085 -15.708 1.00 53.84 96 ARG A N 1
ATOM 683 C CA . ARG A 1 96 ? -39.378 31.647 -14.748 1.00 53.84 96 ARG A CA 1
ATOM 684 C C . ARG A 1 96 ? -38.330 30.788 -15.453 1.00 53.84 96 ARG A C 1
ATOM 686 O O . ARG A 1 96 ? -38.661 30.069 -16.398 1.00 53.84 96 ARG A O 1
ATOM 693 N N . GLY A 1 97 ? -37.097 30.833 -14.976 1.00 48.69 97 GLY A N 1
ATOM 694 C CA . GLY A 1 97 ? -36.025 29.932 -15.364 1.00 48.69 97 GLY A CA 1
ATOM 695 C C . GLY A 1 97 ? -36.237 28.563 -14.740 1.00 48.69 97 GLY A C 1
ATOM 696 O O . GLY A 1 97 ? -36.933 28.402 -13.731 1.00 48.69 97 GLY A O 1
ATOM 697 N N . GLU A 1 98 ? -35.693 27.542 -15.392 1.00 47.34 98 GLU A N 1
ATOM 698 C CA . GLU A 1 98 ? -35.749 26.187 -14.860 1.00 47.34 98 GLU A CA 1
ATOM 699 C C . GLU A 1 98 ? -34.890 26.080 -13.599 1.00 47.34 98 GLU A C 1
ATOM 701 O O . GLU A 1 98 ? -33.747 26.533 -13.563 1.00 47.34 98 GLU A O 1
ATOM 706 N N . ALA A 1 99 ? -35.435 25.435 -12.566 1.00 40.22 99 ALA A N 1
ATOM 707 C CA . ALA A 1 99 ? -34.634 24.989 -11.439 1.00 40.22 99 ALA A CA 1
ATOM 708 C C . ALA A 1 99 ? -33.570 24.014 -11.956 1.00 40.22 99 ALA A C 1
ATOM 710 O O . ALA A 1 99 ? -33.900 23.064 -12.669 1.00 40.22 99 ALA A O 1
ATOM 711 N N . SER A 1 100 ? -32.311 24.250 -11.589 1.00 34.81 100 SER A N 1
ATOM 712 C CA . SER A 1 100 ? -31.159 23.439 -11.975 1.00 34.81 100 SER A CA 1
ATOM 713 C C . SER A 1 100 ? -31.345 21.983 -11.535 1.00 34.81 100 SER A C 1
ATOM 715 O O . SER A 1 100 ? -30.982 21.597 -10.425 1.00 34.81 100 SER A O 1
ATOM 717 N N . ALA A 1 101 ? -31.932 21.153 -12.394 1.00 32.12 101 ALA A N 1
ATOM 718 C CA . ALA A 1 101 ? -31.911 19.711 -12.220 1.00 32.12 101 ALA A CA 1
ATOM 719 C C . ALA A 1 101 ? -30.455 19.245 -12.351 1.00 32.12 101 ALA A C 1
ATOM 721 O O . ALA A 1 101 ? -29.771 19.664 -13.283 1.00 32.12 101 ALA A O 1
ATOM 722 N N . ALA A 1 102 ? -30.010 18.428 -11.386 1.00 31.91 102 ALA A N 1
ATOM 723 C CA . ALA A 1 102 ? -28.693 17.796 -11.258 1.00 31.91 102 ALA A CA 1
ATOM 724 C C . ALA A 1 102 ? -27.736 18.059 -12.436 1.00 31.91 102 ALA A C 1
ATOM 726 O O . ALA A 1 102 ? -27.915 17.501 -13.521 1.00 31.91 102 ALA A O 1
ATOM 727 N N . VAL A 1 103 ? -26.721 18.898 -12.194 1.00 33.81 103 VAL A N 1
ATOM 728 C CA . VAL A 1 103 ? -25.644 19.221 -13.140 1.00 33.81 103 VAL A CA 1
ATOM 729 C C . VAL A 1 103 ? -25.142 17.932 -13.793 1.00 33.81 103 VAL A C 1
ATOM 731 O O . VAL A 1 103 ? -24.511 17.095 -13.148 1.00 33.81 103 VAL A O 1
ATOM 734 N N . ARG A 1 104 ? -25.444 17.750 -15.083 1.00 33.97 104 ARG A N 1
ATOM 735 C CA . ARG A 1 104 ? -24.875 16.660 -15.873 1.00 33.97 104 ARG A CA 1
ATOM 736 C C . ARG A 1 104 ? -23.493 17.092 -16.324 1.00 33.97 104 ARG A C 1
ATOM 738 O O . ARG A 1 104 ? -23.340 17.883 -17.247 1.00 33.97 104 ARG A O 1
ATOM 745 N N . ILE A 1 105 ? -22.487 16.556 -15.654 1.00 39.53 105 ILE A N 1
ATOM 746 C CA . ILE A 1 105 ? -21.108 16.627 -16.116 1.00 39.53 105 ILE A CA 1
ATOM 747 C C . ILE A 1 105 ? -21.026 15.860 -17.448 1.00 39.53 105 ILE A C 1
ATOM 749 O O . ILE A 1 105 ? -21.560 14.753 -17.562 1.00 39.53 105 ILE A O 1
ATOM 753 N N . ALA A 1 106 ? -20.415 16.460 -18.472 1.00 35.59 106 ALA A N 1
ATOM 754 C CA . ALA A 1 106 ? -20.312 15.848 -19.794 1.00 35.59 106 ALA A CA 1
ATOM 755 C C . ALA A 1 106 ? -19.623 14.466 -19.715 1.00 35.59 106 ALA A C 1
ATOM 757 O O . ALA A 1 106 ? -18.656 14.305 -18.962 1.00 35.59 106 ALA A O 1
ATOM 758 N N . PRO A 1 107 ? -20.056 13.462 -20.502 1.00 30.06 107 PRO A N 1
ATOM 759 C CA . PRO A 1 107 ? -19.341 12.194 -20.604 1.00 30.06 107 PRO A CA 1
ATOM 760 C C . PRO A 1 107 ? -17.892 12.453 -21.046 1.00 30.06 107 PRO A C 1
ATOM 762 O O . PRO A 1 107 ? -17.654 12.885 -22.171 1.00 30.06 107 PRO A O 1
ATOM 765 N N . GLY A 1 108 ? -16.928 12.228 -20.148 1.00 36.00 108 GLY A N 1
ATOM 766 C CA . GLY A 1 108 ? -15.499 12.458 -20.400 1.00 36.00 108 GLY A CA 1
ATOM 767 C C . GLY A 1 108 ? -14.817 13.482 -19.486 1.00 36.00 108 GLY A C 1
ATOM 768 O O . GLY A 1 108 ? -13.589 13.581 -19.526 1.00 36.00 108 GLY A O 1
ATOM 769 N N . SER A 1 109 ? -15.548 14.208 -18.634 1.00 35.84 109 SER A N 1
ATOM 770 C CA . SER A 1 109 ? -14.920 15.031 -17.594 1.00 35.84 109 SER A CA 1
ATOM 771 C C . SER A 1 109 ? -14.326 14.128 -16.509 1.00 35.84 109 SER A C 1
ATOM 773 O O . SER A 1 109 ? -15.020 13.312 -15.905 1.00 35.84 109 SER A O 1
ATOM 775 N N . ARG A 1 110 ? -13.014 14.238 -16.305 1.00 37.97 110 ARG A N 1
ATOM 776 C CA . ARG A 1 110 ? -12.261 13.469 -15.308 1.00 37.97 110 ARG A CA 1
ATOM 777 C C . ARG A 1 110 ? -12.425 14.110 -13.927 1.00 37.97 110 ARG A C 1
ATOM 779 O O . ARG A 1 110 ? -12.532 15.331 -13.846 1.00 37.97 110 ARG A O 1
ATOM 786 N N . GLU A 1 111 ? -12.373 13.313 -12.858 1.00 39.34 111 GLU A N 1
ATOM 787 C CA . GLU A 1 111 ? -11.913 13.820 -11.557 1.00 39.34 111 GLU A CA 1
ATOM 788 C C . GLU A 1 111 ? -10.568 14.519 -11.788 1.00 39.34 111 GLU A C 1
ATOM 790 O O . GLU A 1 111 ? -9.638 13.925 -12.340 1.00 39.34 111 GLU A O 1
ATOM 795 N N . ILE A 1 112 ? -10.476 15.800 -11.434 1.00 37.00 112 ILE A N 1
ATOM 796 C CA . ILE A 1 112 ? -9.214 16.537 -11.480 1.00 37.00 112 ILE A CA 1
ATOM 797 C C . ILE A 1 112 ? -8.628 16.457 -10.075 1.00 37.00 112 ILE A C 1
ATOM 799 O O . ILE A 1 112 ? -8.836 17.338 -9.247 1.00 37.00 112 ILE A O 1
ATOM 803 N N . LEU A 1 113 ? -7.925 15.360 -9.799 1.00 33.75 113 LEU A N 1
ATOM 804 C CA . LEU A 1 113 ? -7.111 15.235 -8.599 1.00 33.75 113 LEU A CA 1
ATOM 805 C C . LEU A 1 113 ? -5.818 16.039 -8.818 1.00 33.75 113 LEU A C 1
ATOM 807 O O . LEU A 1 113 ? -4.927 15.619 -9.556 1.00 33.75 113 LEU A O 1
ATOM 811 N N . LEU A 1 114 ? -5.733 17.232 -8.224 1.00 34.06 114 LEU A N 1
ATOM 812 C CA . LEU A 1 114 ? -4.509 18.038 -8.208 1.00 34.06 114 LEU A CA 1
ATOM 813 C C . LEU A 1 114 ? -3.598 17.530 -7.081 1.00 34.06 114 LEU A C 1
ATOM 815 O O . LEU A 1 114 ? -3.589 18.076 -5.982 1.00 34.06 114 LEU A O 1
ATOM 819 N N . LEU A 1 115 ? -2.848 16.458 -7.342 1.00 32.56 115 LEU A N 1
ATOM 820 C CA . LEU A 1 115 ? -1.795 15.993 -6.436 1.00 32.56 115 LEU A CA 1
ATOM 821 C C . LEU A 1 115 ? -0.603 16.956 -6.515 1.00 32.56 115 LEU A C 1
ATOM 823 O O . LEU A 1 115 ? 0.078 16.985 -7.534 1.00 32.56 115 LEU A O 1
ATOM 827 N N . ALA A 1 116 ? -0.385 17.711 -5.434 1.00 33.47 116 ALA A N 1
ATOM 828 C CA . ALA A 1 116 ? 0.750 18.600 -5.158 1.00 33.47 116 ALA A CA 1
ATOM 829 C C . ALA A 1 116 ? 1.066 19.673 -6.227 1.00 33.47 116 ALA A C 1
ATOM 831 O O . ALA A 1 116 ? 1.328 19.406 -7.397 1.00 33.47 116 ALA A O 1
ATOM 832 N N . ALA A 1 117 ? 1.085 20.935 -5.795 1.00 31.83 117 ALA A N 1
ATOM 833 C CA . ALA A 1 117 ? 1.316 22.096 -6.648 1.00 31.83 117 ALA A CA 1
ATOM 834 C C . ALA A 1 117 ? 2.601 21.968 -7.507 1.00 31.83 117 ALA A C 1
ATOM 836 O O . ALA A 1 117 ? 3.703 21.942 -6.954 1.00 31.83 117 ALA A O 1
ATOM 837 N N . PRO A 1 118 ? 2.525 21.960 -8.854 1.00 38.22 118 PRO A N 1
ATOM 838 C CA . PRO A 1 118 ? 3.677 22.332 -9.667 1.00 38.22 118 PRO A CA 1
ATOM 839 C C . PRO A 1 118 ? 3.974 23.830 -9.452 1.00 38.22 118 PRO A C 1
ATOM 841 O O . PRO A 1 118 ? 3.069 24.586 -9.096 1.00 38.22 118 PRO A O 1
ATOM 844 N N . PRO A 1 119 ? 5.190 24.330 -9.741 1.00 37.62 119 PRO A N 1
ATOM 845 C CA . PRO A 1 119 ? 5.543 25.748 -9.568 1.00 37.62 119 PRO A CA 1
ATOM 846 C C . PRO A 1 119 ? 4.795 26.712 -10.517 1.00 37.62 119 PRO A C 1
ATOM 848 O O . PRO A 1 119 ? 5.183 27.870 -10.656 1.00 37.62 119 PRO A O 1
ATOM 851 N N . LYS A 1 120 ? 3.751 26.253 -11.220 1.00 35.44 120 LYS A N 1
ATOM 852 C CA . LYS A 1 120 ? 2.960 27.041 -12.169 1.00 35.44 120 LYS A CA 1
ATOM 853 C C . LYS A 1 120 ? 1.460 26.889 -11.883 1.00 35.44 120 LYS A C 1
ATOM 855 O O . LYS A 1 120 ? 1.017 25.755 -11.691 1.00 35.44 120 LYS A O 1
ATOM 860 N N . PRO A 1 121 ? 0.682 27.989 -11.919 1.00 39.53 121 PRO A N 1
ATOM 861 C CA . PRO A 1 121 ? -0.774 27.945 -11.818 1.00 39.53 121 PRO A CA 1
ATOM 862 C C . PRO A 1 121 ? -1.374 26.973 -12.840 1.00 39.53 121 PRO A C 1
ATOM 864 O O . PRO A 1 121 ? -0.978 26.976 -14.006 1.00 39.53 121 PRO A O 1
ATOM 867 N N . GLN A 1 122 ? -2.328 26.154 -12.403 1.00 45.34 122 GLN A N 1
ATOM 868 C CA . GLN A 1 122 ? -3.123 25.294 -13.277 1.00 45.34 122 GLN A CA 1
ATOM 869 C C . GLN A 1 122 ? -4.483 25.951 -13.508 1.00 45.34 122 GLN A C 1
ATOM 871 O O . GLN A 1 122 ? -5.137 26.384 -12.560 1.00 45.34 122 GLN A O 1
ATOM 876 N N . THR A 1 123 ? -4.920 26.023 -14.762 1.00 49.34 123 THR A N 1
ATOM 877 C CA . THR A 1 123 ? -6.270 26.479 -15.108 1.00 49.34 123 THR A CA 1
ATOM 878 C C . THR A 1 123 ? -7.177 25.263 -15.232 1.00 49.34 123 THR A C 1
ATOM 880 O O . THR A 1 123 ? -6.963 24.411 -16.091 1.00 49.34 123 THR A O 1
ATOM 883 N N . VAL A 1 124 ? -8.200 25.185 -14.381 1.00 45.75 124 VAL A N 1
ATOM 884 C CA . VAL A 1 124 ? -9.256 24.173 -14.481 1.00 45.75 124 VAL A CA 1
ATOM 885 C C . VAL A 1 124 ? -10.440 24.779 -15.230 1.00 45.75 124 VAL A C 1
ATOM 887 O O . VAL A 1 124 ? -11.037 25.750 -14.775 1.00 45.75 124 VAL A O 1
ATOM 890 N N . THR A 1 125 ? -10.788 24.210 -16.384 1.00 51.25 125 THR A N 1
ATOM 891 C CA . THR A 1 125 ? -11.968 24.612 -17.163 1.00 51.25 125 THR A CA 1
ATOM 892 C C . THR A 1 125 ? -13.041 23.534 -17.048 1.00 51.25 125 THR A C 1
ATOM 894 O O . THR A 1 125 ? -12.849 22.416 -17.521 1.00 51.25 125 THR A O 1
ATOM 897 N N . LEU A 1 126 ? -14.178 23.871 -16.435 1.00 50.94 126 LEU A N 1
ATOM 898 C CA . LEU A 1 126 ? -15.349 22.997 -16.344 1.00 50.94 126 LEU A CA 1
ATOM 899 C C . LEU A 1 126 ? -16.462 23.533 -17.253 1.00 50.94 126 LEU A C 1
ATOM 901 O O . LEU A 1 126 ? -17.104 24.522 -16.899 1.00 50.94 126 LEU A O 1
ATOM 905 N N . PRO A 1 127 ? -16.717 22.917 -18.419 1.00 51.72 127 PRO A N 1
ATOM 906 C CA . PRO A 1 127 ? -17.872 23.285 -19.221 1.00 51.72 127 PRO A CA 1
ATOM 907 C C . PRO A 1 127 ? -19.148 22.808 -18.514 1.00 51.72 127 PRO A C 1
ATOM 909 O O . PRO A 1 127 ? -19.410 21.608 -18.423 1.00 51.72 127 PRO A O 1
ATOM 912 N N . LEU A 1 128 ? -19.946 23.749 -18.009 1.00 46.34 128 LEU A N 1
ATOM 913 C CA . LEU A 1 128 ? -21.287 23.465 -17.505 1.00 46.34 128 LEU A CA 1
ATOM 914 C C . LEU A 1 128 ? -22.259 23.412 -18.685 1.00 46.34 128 LEU A C 1
ATOM 916 O O . LEU A 1 128 ? -22.563 24.431 -19.301 1.00 46.34 128 LEU A O 1
ATOM 920 N N . LEU A 1 129 ? -22.741 22.213 -19.005 1.00 49.50 129 LEU A N 1
ATOM 921 C CA . LEU A 1 129 ? -23.800 22.010 -19.987 1.00 49.50 129 LEU A CA 1
ATOM 922 C C . LEU A 1 129 ? -25.089 21.653 -19.235 1.00 49.50 129 LEU A C 1
ATOM 924 O O . LEU A 1 129 ? -25.192 20.538 -18.717 1.00 49.50 129 LEU A O 1
ATOM 928 N N . PRO A 1 130 ? -26.090 22.544 -19.145 1.00 53.41 130 PRO A N 1
ATOM 929 C CA . PRO A 1 130 ? -27.411 22.118 -18.704 1.00 53.41 130 PRO A CA 1
ATOM 930 C C . PRO A 1 130 ? -28.017 21.163 -19.744 1.00 53.41 130 PRO A C 1
ATOM 932 O O . PRO A 1 130 ? -27.604 21.137 -20.906 1.00 53.41 130 PRO A O 1
ATOM 935 N N . GLY A 1 131 ? -29.011 20.371 -19.328 1.00 47.69 131 GLY A N 1
ATOM 936 C CA . GLY A 1 131 ? -29.534 19.210 -20.068 1.00 47.69 131 GLY A CA 1
ATOM 937 C C . GLY A 1 131 ? -30.024 19.446 -21.507 1.00 47.69 131 GLY A C 1
ATOM 938 O O . GLY A 1 131 ? -30.259 18.466 -22.208 1.00 47.69 131 GLY A O 1
ATOM 939 N N . PHE A 1 132 ? -30.134 20.701 -21.963 1.00 50.12 132 PHE A N 1
ATOM 940 C CA . PHE A 1 132 ? -30.567 21.082 -23.315 1.00 50.12 132 PHE A CA 1
ATOM 941 C C . PHE A 1 132 ? -29.612 22.037 -24.068 1.00 50.12 132 PHE A C 1
ATOM 943 O O . PHE A 1 132 ? -29.989 22.585 -25.100 1.00 50.12 132 PHE A O 1
ATOM 950 N N . GLY A 1 133 ? -28.363 22.211 -23.614 1.00 47.97 133 GLY A N 1
ATOM 951 C CA . GLY A 1 133 ? -27.283 22.750 -24.460 1.00 47.97 133 GLY A CA 1
ATOM 952 C C . GLY A 1 133 ? -27.153 24.275 -24.593 1.00 47.97 133 GLY A C 1
ATOM 953 O O . GLY A 1 133 ? -26.337 24.719 -25.395 1.00 47.97 133 GLY A O 1
ATOM 954 N N . ASN A 1 134 ? -27.874 25.082 -23.809 1.00 48.62 134 ASN A N 1
ATOM 955 C CA . ASN A 1 134 ? -27.603 26.525 -23.706 1.00 48.62 134 ASN A CA 1
ATOM 956 C C . ASN A 1 134 ? -26.798 26.828 -22.436 1.00 48.62 134 ASN A C 1
ATOM 958 O O . ASN A 1 134 ? -27.211 26.368 -21.380 1.00 48.62 134 ASN A O 1
ATOM 962 N N . PRO A 1 135 ? -25.698 27.599 -22.480 1.00 49.94 135 PRO A N 1
ATOM 963 C CA . PRO A 1 135 ? -24.964 27.968 -21.270 1.00 49.94 135 PRO A CA 1
ATOM 964 C C . PRO A 1 135 ? -25.891 28.733 -20.314 1.00 49.94 135 PRO A C 1
ATOM 966 O O . PRO A 1 135 ? -26.518 29.716 -20.708 1.00 49.94 135 PRO A O 1
ATOM 969 N N . SER A 1 136 ? -26.016 28.264 -19.071 1.00 50.09 136 SER A N 1
ATOM 970 C CA . SER A 1 136 ? -26.736 29.004 -18.036 1.00 50.09 136 SER A CA 1
ATOM 971 C C . SER A 1 136 ? -25.950 30.263 -17.669 1.00 50.09 136 SER A C 1
ATOM 973 O O . SER A 1 136 ? -24.719 30.238 -17.610 1.00 50.09 136 SER A O 1
ATOM 975 N N . GLY A 1 137 ? -26.660 31.364 -17.413 1.00 57.81 137 GLY A N 1
ATOM 976 C CA . GLY A 1 137 ? -26.080 32.528 -16.743 1.00 57.81 137 GLY A CA 1
ATOM 977 C C . GLY A 1 137 ? -25.515 32.169 -15.362 1.00 57.81 137 GLY A C 1
ATOM 978 O O . GLY A 1 137 ? -25.745 31.065 -14.860 1.00 57.81 137 GLY A O 1
ATOM 979 N N . GLU A 1 138 ? -24.748 33.110 -14.799 1.00 46.03 138 GLU A N 1
ATOM 980 C CA . GLU A 1 138 ? -24.008 33.056 -13.526 1.00 46.03 138 GLU A CA 1
ATOM 981 C C . GLU A 1 138 ? -24.441 31.923 -12.582 1.00 46.03 138 GLU A C 1
ATOM 983 O O . GLU A 1 138 ? -25.427 32.012 -11.856 1.00 46.03 138 GLU A O 1
ATOM 988 N N . SER A 1 139 ? -23.682 30.828 -12.600 1.00 56.03 139 SER A N 1
ATOM 989 C CA . SER A 1 139 ? -23.808 29.748 -11.625 1.00 56.03 139 SER A CA 1
ATOM 990 C C . SER A 1 139 ? -22.631 29.846 -10.661 1.00 56.03 139 SER A C 1
ATOM 992 O O . SER A 1 139 ? -21.478 29.827 -11.093 1.00 56.03 139 SER A O 1
ATOM 994 N N . SER A 1 140 ? -22.898 29.956 -9.361 1.00 45.97 140 SER A N 1
ATOM 995 C CA . SER A 1 140 ? 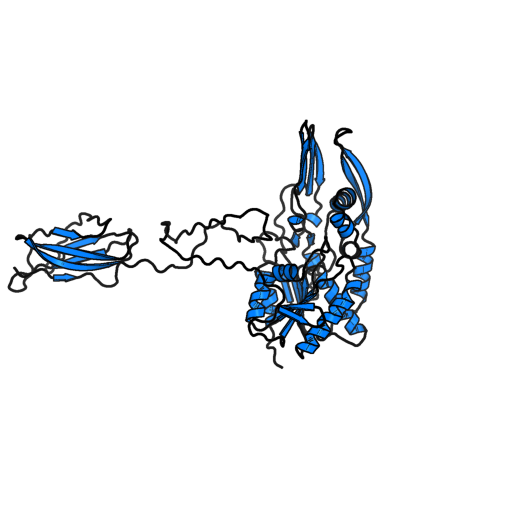-21.847 29.919 -8.342 1.00 45.97 140 SER A CA 1
ATOM 996 C C . SER A 1 140 ? -21.296 28.496 -8.235 1.00 45.97 140 SER A C 1
ATOM 998 O O . SER A 1 140 ? -21.960 27.594 -7.729 1.00 45.97 140 SER A O 1
ATOM 1000 N N . LEU A 1 141 ? -20.082 28.288 -8.742 1.00 48.50 141 LEU A N 1
ATOM 1001 C CA . LEU A 1 141 ? -19.312 27.064 -8.539 1.00 48.50 141 LEU A CA 1
ATOM 1002 C C . LEU A 1 141 ? -18.424 27.244 -7.308 1.00 48.50 141 LEU A C 1
ATOM 1004 O O . LEU A 1 141 ? -17.529 28.088 -7.309 1.00 48.50 141 LEU A O 1
ATOM 1008 N N . HIS A 1 142 ? -18.657 26.437 -6.278 1.00 47.03 142 HIS A N 1
ATOM 1009 C CA . HIS A 1 142 ? -17.729 26.305 -5.161 1.00 47.03 142 HIS A CA 1
ATOM 1010 C C . HIS A 1 142 ? -16.771 25.149 -5.452 1.00 47.03 142 HIS A C 1
ATOM 1012 O O . HIS A 1 142 ? -17.201 24.021 -5.692 1.00 47.03 142 HIS A O 1
ATOM 1018 N N . PHE A 1 143 ? -15.474 25.451 -5.470 1.00 50.16 143 PHE A N 1
ATOM 1019 C CA . PHE A 1 143 ? -14.415 24.454 -5.532 1.00 50.16 143 PHE A CA 1
ATOM 1020 C C . PHE A 1 143 ? -13.867 24.270 -4.124 1.00 50.16 143 PHE A C 1
ATOM 1022 O O . PHE A 1 143 ? -13.120 25.119 -3.642 1.00 50.16 143 PHE A O 1
ATOM 1029 N N . ASP A 1 144 ? -14.218 23.163 -3.482 1.00 47.50 144 ASP A N 1
ATOM 1030 C CA . ASP A 1 144 ? -13.563 22.769 -2.243 1.00 47.50 144 ASP A CA 1
ATOM 1031 C C . ASP A 1 144 ? -12.292 22.002 -2.608 1.00 47.50 144 ASP A C 1
ATOM 1033 O O . ASP A 1 144 ? -12.327 20.857 -3.065 1.00 47.50 144 ASP A O 1
ATOM 1037 N N . LEU A 1 145 ? -11.142 22.658 -2.448 1.00 51.88 145 LEU A N 1
ATOM 1038 C CA . LEU A 1 145 ? -9.871 21.951 -2.394 1.00 51.88 145 LEU A CA 1
ATOM 1039 C C . LEU A 1 145 ? -9.891 21.105 -1.121 1.00 51.88 145 LEU A C 1
ATOM 1041 O O . LEU A 1 145 ? -9.826 21.644 -0.020 1.00 51.88 145 LEU A O 1
ATOM 1045 N N . LEU A 1 146 ? -9.954 19.783 -1.280 1.00 56.31 146 LEU A N 1
ATOM 1046 C CA . LEU A 1 146 ? -9.746 18.817 -0.199 1.00 56.31 146 LEU A CA 1
ATOM 1047 C C . LEU A 1 146 ? -8.258 18.788 0.193 1.00 56.31 146 LEU A C 1
ATOM 1049 O O . LEU A 1 146 ? -7.582 17.766 0.100 1.00 56.31 146 LEU A O 1
ATOM 1053 N N . ALA A 1 147 ? -7.709 19.940 0.572 1.00 61.59 147 ALA A N 1
ATOM 1054 C CA . ALA A 1 147 ? -6.446 19.996 1.276 1.00 61.59 147 ALA A CA 1
ATOM 1055 C C . ALA A 1 147 ? -6.754 19.642 2.730 1.00 61.59 147 ALA A C 1
ATOM 1057 O O . ALA A 1 147 ? -7.415 20.405 3.432 1.00 61.59 147 ALA A O 1
ATOM 1058 N N . PHE A 1 148 ? -6.315 18.465 3.173 1.00 68.50 148 PHE A N 1
ATOM 1059 C CA . PHE A 1 148 ? -6.317 18.180 4.601 1.00 68.50 148 PHE A CA 1
ATOM 1060 C C . PHE A 1 148 ? -5.388 19.176 5.278 1.00 68.50 148 PHE A C 1
ATOM 1062 O O . PHE A 1 148 ? -4.226 19.310 4.891 1.00 68.50 148 PHE A O 1
ATOM 1069 N N . GLU A 1 149 ? -5.928 19.866 6.276 1.00 80.94 149 GLU A N 1
ATOM 1070 C CA . GLU A 1 149 ? -5.134 20.633 7.226 1.00 80.94 149 GLU A CA 1
ATOM 1071 C C . GLU A 1 149 ? -4.106 19.714 7.900 1.00 80.94 149 GLU A C 1
ATOM 1073 O O . GLU A 1 149 ? -4.247 18.485 7.889 1.00 80.94 149 GLU A O 1
ATOM 1078 N N . GLU A 1 150 ? -3.060 20.300 8.478 1.00 91.62 150 GLU A N 1
ATOM 1079 C CA . GLU A 1 150 ? -2.123 19.547 9.311 1.00 91.62 150 GLU A CA 1
ATOM 1080 C C . GLU A 1 150 ? -2.856 18.861 10.476 1.00 91.62 150 GLU A C 1
ATOM 1082 O O . GLU A 1 150 ? -3.989 19.206 10.823 1.00 91.62 150 GLU A O 1
ATOM 1087 N N . ALA A 1 151 ? -2.215 17.852 11.066 1.00 94.06 151 ALA A N 1
ATOM 1088 C CA . ALA A 1 151 ? -2.745 17.200 12.255 1.00 94.06 151 ALA A CA 1
ATOM 1089 C C . ALA A 1 151 ? -3.025 18.237 13.354 1.00 94.06 151 ALA A C 1
ATOM 1091 O O . ALA A 1 151 ? -2.200 19.108 13.627 1.00 94.06 151 ALA A O 1
ATOM 1092 N N . ASP A 1 152 ? -4.183 18.131 14.003 1.00 95.81 152 ASP A N 1
ATOM 1093 C CA . ASP A 1 152 ? -4.629 19.115 14.994 1.00 95.81 152 ASP A CA 1
ATOM 1094 C C . ASP A 1 152 ? -4.092 18.831 16.405 1.00 95.81 152 ASP A C 1
ATOM 1096 O O . ASP A 1 152 ? -4.171 19.685 17.293 1.00 95.81 152 ASP A O 1
ATOM 1100 N N . ARG A 1 153 ? -3.523 17.639 16.626 1.00 97.25 153 ARG A N 1
ATOM 1101 C CA . ARG A 1 153 ? -2.877 17.251 17.883 1.00 97.25 153 ARG A CA 1
ATOM 1102 C C . ARG A 1 153 ? -1.975 16.032 17.713 1.00 97.25 153 ARG A C 1
ATOM 1104 O O . ARG A 1 153 ? -1.954 15.392 16.666 1.00 97.25 153 ARG A O 1
ATOM 1111 N N . GLU A 1 154 ? -1.337 15.638 18.811 1.00 98.19 154 GLU A N 1
ATOM 1112 C CA . GLU A 1 154 ? -0.616 14.370 18.924 1.00 98.19 154 GLU A CA 1
ATOM 1113 C C . GLU A 1 154 ? -1.175 13.479 20.045 1.00 98.19 154 GLU A C 1
ATOM 1115 O O . GLU A 1 154 ? -1.694 13.959 21.062 1.00 98.19 154 GLU A O 1
ATOM 1120 N N . ILE A 1 155 ? -1.056 12.161 19.869 1.00 98.31 155 ILE A N 1
ATOM 1121 C CA . ILE A 1 155 ? -1.306 11.138 20.894 1.00 98.31 155 ILE A CA 1
ATOM 1122 C C . ILE A 1 155 ? -0.110 10.190 20.907 1.00 98.31 155 ILE A C 1
ATOM 1124 O O . ILE A 1 155 ? 0.136 9.493 19.931 1.00 98.31 155 ILE A O 1
ATOM 1128 N N . GLY A 1 156 ? 0.637 10.149 22.014 1.00 97.31 156 GLY A N 1
ATOM 1129 C CA . GLY A 1 156 ? 1.805 9.267 22.136 1.00 97.31 156 GLY A CA 1
ATOM 1130 C C . GLY A 1 156 ? 2.921 9.562 21.127 1.00 97.31 156 GLY A C 1
ATOM 1131 O O . GLY A 1 156 ? 3.640 8.642 20.765 1.00 97.31 156 GLY A O 1
ATOM 1132 N N . GLY A 1 157 ? 3.035 10.811 20.661 1.00 97.88 157 GLY A N 1
ATOM 1133 C CA . GLY A 1 157 ? 3.990 11.222 19.624 1.00 97.88 157 GLY A CA 1
ATOM 1134 C C . GLY A 1 157 ? 3.520 10.973 18.188 1.00 97.88 157 GLY A C 1
ATOM 1135 O O . GLY A 1 157 ? 4.279 11.216 17.257 1.00 97.88 157 GLY A O 1
ATOM 1136 N N . PHE A 1 158 ? 2.286 10.498 17.991 1.00 98.50 158 PHE A N 1
ATOM 1137 C CA . PHE A 1 158 ? 1.713 10.290 16.663 1.00 98.50 158 PHE A CA 1
ATOM 1138 C C . PHE A 1 158 ? 0.743 11.418 16.297 1.00 98.50 158 PHE A C 1
ATOM 1140 O O . PHE A 1 158 ? -0.093 11.769 17.138 1.00 98.50 158 PHE A O 1
ATOM 1147 N N . PRO A 1 159 ? 0.798 11.949 15.064 1.00 98.19 159 PRO A N 1
ATOM 1148 C CA . PRO A 1 159 ? -0.119 12.976 14.587 1.00 98.19 159 PRO A CA 1
ATOM 1149 C C . PRO A 1 159 ? -1.552 12.450 14.487 1.00 98.19 159 PRO A C 1
ATOM 1151 O O . PRO A 1 159 ? -1.802 11.321 14.050 1.00 98.19 159 PRO A O 1
ATOM 1154 N N . VAL A 1 160 ? -2.503 13.291 14.889 1.00 98.38 160 VAL A N 1
ATOM 1155 C CA . VAL A 1 160 ? -3.925 12.966 14.934 1.00 98.38 160 VAL A CA 1
ATOM 1156 C C . VAL A 1 160 ? -4.747 14.021 14.208 1.00 98.38 160 VAL A C 1
ATOM 1158 O O . VAL A 1 160 ? -4.607 15.216 14.451 1.00 98.38 160 VAL A O 1
ATOM 1161 N N . TRP A 1 161 ? -5.661 13.554 13.363 1.00 97.88 161 TRP A N 1
ATOM 1162 C CA . TRP A 1 161 ? -6.753 14.348 12.812 1.00 97.88 161 TRP A CA 1
ATOM 1163 C C . TRP A 1 161 ? -8.000 14.052 13.627 1.00 97.88 161 TRP A C 1
ATOM 1165 O O . TRP A 1 161 ? -8.630 12.998 13.470 1.00 97.88 161 TRP A O 1
ATOM 1175 N N . THR A 1 162 ? -8.353 14.969 14.519 1.00 97.56 162 THR A N 1
ATOM 1176 C CA . THR A 1 162 ? -9.495 14.808 15.408 1.00 97.56 162 THR A CA 1
ATOM 1177 C C . THR A 1 162 ? -10.792 14.805 14.600 1.00 97.56 162 THR A C 1
ATOM 1179 O O . THR A 1 162 ? -10.928 15.453 13.554 1.00 97.56 162 THR A O 1
ATOM 1182 N N . ALA A 1 163 ? -11.776 14.040 15.064 1.00 97.06 163 ALA A N 1
ATOM 1183 C CA . ALA A 1 163 ? -13.117 14.056 14.504 1.00 97.06 163 ALA A CA 1
ATOM 1184 C C . ALA A 1 163 ? -13.706 15.478 14.481 1.00 97.06 163 ALA A C 1
ATOM 1186 O O . ALA A 1 163 ? -13.369 16.313 15.318 1.00 97.06 163 ALA A O 1
ATOM 1187 N N . THR A 1 164 ? -14.654 15.757 13.582 1.00 95.44 164 THR A N 1
ATOM 1188 C CA . THR A 1 164 ? -15.202 17.123 13.428 1.00 95.44 164 THR A CA 1
ATOM 1189 C C . THR A 1 164 ? -15.963 17.623 14.658 1.00 95.44 164 THR A C 1
ATOM 1191 O O . THR A 1 164 ? -16.218 18.813 14.789 1.00 95.44 164 THR A O 1
ATOM 1194 N N . ASN A 1 165 ? -16.349 16.723 15.565 1.00 95.50 165 ASN A N 1
ATOM 1195 C CA . ASN A 1 165 ? -16.966 17.054 16.850 1.00 95.50 165 ASN A CA 1
ATOM 1196 C C . ASN A 1 165 ? -15.940 17.255 17.988 1.00 95.50 165 ASN A C 1
ATOM 1198 O O . ASN A 1 165 ? -16.343 17.357 19.146 1.00 95.50 165 ASN A O 1
ATOM 1202 N N . GLY A 1 166 ? -14.637 17.246 17.685 1.00 95.50 166 GLY A N 1
ATOM 1203 C CA . GLY A 1 166 ? -13.543 17.416 18.645 1.00 95.50 166 GLY A CA 1
ATOM 1204 C C . GLY A 1 166 ? -13.251 16.196 19.528 1.00 95.50 166 GLY A C 1
ATOM 1205 O O . GLY A 1 166 ? -12.391 16.274 20.406 1.00 95.50 166 GLY A O 1
ATOM 1206 N N . LYS A 1 167 ? -13.954 15.069 19.346 1.00 95.25 167 LYS A N 1
ATOM 1207 C CA . LYS A 1 167 ? -13.816 13.890 20.214 1.00 95.25 167 LYS A CA 1
ATOM 1208 C C . LYS A 1 167 ? -12.798 12.885 19.679 1.00 95.25 167 LYS A C 1
ATOM 1210 O O . LYS A 1 167 ? -12.722 12.629 18.483 1.00 95.25 167 LYS A O 1
ATOM 1215 N N . THR A 1 168 ? -12.082 12.257 20.607 1.00 96.25 168 THR A N 1
ATOM 1216 C CA . THR A 1 168 ? -11.089 11.189 20.375 1.00 96.25 168 THR A CA 1
ATOM 1217 C C . THR A 1 168 ? -11.500 9.867 21.030 1.00 96.25 168 THR A C 1
ATOM 1219 O O . THR A 1 168 ? -10.687 8.968 21.213 1.00 96.25 168 THR A O 1
ATOM 1222 N N . ASP A 1 169 ? -12.780 9.716 21.372 1.00 95.56 169 ASP A N 1
ATOM 1223 C CA . ASP A 1 169 ? -13.317 8.484 21.953 1.00 95.56 169 ASP A CA 1
ATOM 1224 C C . ASP A 1 169 ? -13.449 7.357 20.911 1.00 95.56 169 ASP A C 1
ATOM 1226 O O . ASP A 1 169 ? -13.640 6.192 21.252 1.00 95.56 169 ASP A O 1
ATOM 1230 N N . ARG A 1 170 ? -13.324 7.692 19.623 1.00 96.88 170 ARG A N 1
ATOM 1231 C CA . ARG A 1 170 ? -13.228 6.751 18.507 1.00 96.88 170 ARG A CA 1
ATOM 1232 C C . ARG A 1 170 ? -12.009 7.092 17.672 1.00 96.88 170 ARG A C 1
ATOM 1234 O O . ARG A 1 170 ? -11.922 8.207 17.162 1.00 96.88 170 ARG A O 1
ATOM 1241 N N . ILE A 1 171 ? -11.086 6.145 17.533 1.00 98.06 171 ILE A N 1
ATOM 1242 C CA . ILE A 1 171 ? -9.847 6.342 16.779 1.00 98.06 171 ILE A CA 1
ATOM 1243 C C . ILE A 1 171 ? -9.665 5.191 15.789 1.00 98.06 171 ILE A C 1
ATOM 1245 O O . ILE A 1 171 ? -9.818 4.023 16.147 1.00 98.06 171 ILE A O 1
ATOM 1249 N N . VAL A 1 172 ? -9.325 5.543 14.552 1.00 98.44 172 VAL A N 1
ATOM 1250 C CA . VAL A 1 172 ? -8.694 4.650 13.579 1.00 98.44 172 VAL A CA 1
ATOM 1251 C C . VAL A 1 172 ? -7.197 4.917 13.635 1.00 98.44 172 VAL A C 1
ATOM 1253 O O . VAL A 1 172 ? -6.764 6.050 13.440 1.00 98.44 172 VAL A O 1
ATOM 1256 N N . VAL A 1 173 ? -6.406 3.887 13.910 1.00 98.75 173 VAL A N 1
ATOM 1257 C CA . VAL A 1 173 ? -4.954 3.935 13.735 1.00 98.75 173 VAL A CA 1
ATOM 1258 C C . VAL A 1 173 ? -4.660 3.548 12.293 1.00 98.75 173 VAL A C 1
ATOM 1260 O O . VAL A 1 173 ? -5.027 2.451 11.881 1.00 98.75 173 VAL A O 1
ATOM 1263 N N . LEU A 1 174 ? -4.042 4.437 11.522 1.00 98.56 174 LEU A N 1
ATOM 1264 C CA . LEU A 1 174 ? -3.705 4.210 10.119 1.00 98.56 174 LEU A CA 1
ATOM 1265 C C . LEU A 1 174 ? -2.190 4.097 9.964 1.00 98.56 174 LEU A C 1
ATOM 1267 O O . LEU A 1 174 ? -1.462 5.040 10.269 1.00 98.56 174 LEU A O 1
ATOM 1271 N N . LEU A 1 175 ? -1.730 2.943 9.493 1.00 98.69 175 LEU A N 1
ATOM 1272 C CA . LEU A 1 175 ? -0.324 2.666 9.232 1.00 98.69 175 LEU A CA 1
ATOM 1273 C C . LEU A 1 175 ? 0.010 2.989 7.781 1.00 98.69 175 LEU A C 1
ATOM 1275 O O . LEU A 1 175 ? -0.684 2.534 6.862 1.00 98.69 175 LEU A O 1
ATOM 1279 N N . GLU A 1 176 ? 1.079 3.752 7.585 1.00 97.38 176 GLU A N 1
ATOM 1280 C CA . GLU A 1 176 ? 1.579 4.047 6.253 1.00 97.38 176 GLU A CA 1
ATOM 1281 C C . GLU A 1 176 ? 2.081 2.806 5.506 1.00 97.38 176 GLU A C 1
ATOM 1283 O O . GLU A 1 176 ? 2.348 1.744 6.076 1.00 97.38 176 GLU A O 1
ATOM 1288 N N . GLY A 1 177 ? 2.199 2.963 4.191 1.00 95.94 177 GLY A N 1
ATOM 1289 C CA . GLY A 1 177 ? 2.716 1.939 3.302 1.00 95.94 177 GLY A CA 1
ATOM 1290 C C . GLY A 1 177 ? 4.227 1.963 3.137 1.00 95.94 177 GLY A C 1
ATOM 1291 O O . GLY A 1 177 ? 4.960 2.625 3.858 1.00 95.94 177 GLY A O 1
ATOM 1292 N N . PHE A 1 178 ? 4.692 1.217 2.137 1.00 95.56 178 PHE A N 1
ATOM 1293 C CA . PHE A 1 178 ? 6.071 1.329 1.686 1.00 95.56 178 PHE A CA 1
ATOM 1294 C C . PHE A 1 178 ? 6.264 2.669 0.979 1.00 95.56 178 PHE A C 1
ATOM 1296 O O . PHE A 1 178 ? 5.622 2.922 -0.043 1.00 95.56 178 PHE A O 1
ATOM 1303 N N . ASP A 1 179 ? 7.167 3.479 1.510 1.00 93.56 179 ASP A N 1
ATOM 1304 C CA . ASP A 1 179 ? 7.601 4.725 0.909 1.00 93.56 179 ASP A CA 1
ATOM 1305 C C . ASP A 1 179 ? 8.995 4.530 0.296 1.00 93.56 179 ASP A C 1
ATOM 1307 O O . ASP A 1 179 ? 9.996 4.311 0.977 1.00 93.56 179 ASP A O 1
ATOM 1311 N N . LEU A 1 180 ? 9.054 4.587 -1.037 1.00 90.06 180 LEU A N 1
ATOM 1312 C CA . LEU A 1 180 ? 10.293 4.380 -1.787 1.00 90.06 180 LEU A CA 1
ATOM 1313 C C . LEU A 1 180 ? 11.357 5.445 -1.479 1.00 90.06 180 LEU A C 1
ATOM 1315 O O . LEU A 1 180 ? 12.539 5.179 -1.686 1.00 90.06 180 LEU A O 1
ATOM 1319 N N . TYR A 1 181 ? 10.949 6.634 -1.034 1.00 92.31 181 TYR A N 1
ATOM 1320 C CA . TYR A 1 181 ? 11.823 7.788 -0.836 1.00 92.31 181 TYR A CA 1
ATOM 1321 C C . TYR A 1 181 ? 12.057 8.137 0.627 1.00 92.31 181 TYR A C 1
ATOM 1323 O O . TYR A 1 181 ? 12.975 8.911 0.911 1.00 92.31 181 TYR A O 1
ATOM 1331 N N . ASN A 1 182 ? 11.284 7.534 1.530 1.00 93.38 182 ASN A N 1
ATOM 1332 C CA . ASN A 1 182 ? 11.269 7.862 2.948 1.00 93.38 182 ASN A CA 1
ATOM 1333 C C . ASN A 1 182 ? 11.074 9.375 3.185 1.00 93.38 182 ASN A C 1
ATOM 1335 O O . ASN A 1 182 ? 11.787 9.987 3.984 1.00 93.38 182 ASN A O 1
ATOM 1339 N N . ASP A 1 183 ? 10.164 9.975 2.417 1.00 94.00 183 ASP A N 1
ATOM 1340 C CA . ASP A 1 183 ? 9.797 11.389 2.417 1.00 94.00 183 ASP A CA 1
ATOM 1341 C C . ASP A 1 183 ? 8.295 11.643 2.641 1.00 94.00 183 ASP A C 1
ATOM 1343 O O . ASP A 1 183 ? 7.864 12.801 2.669 1.00 94.00 183 ASP A O 1
ATOM 1347 N N . TYR A 1 184 ? 7.497 10.593 2.850 1.00 92.69 184 TYR A N 1
ATOM 1348 C CA . TYR A 1 184 ? 6.088 10.713 3.182 1.00 92.69 184 TYR A CA 1
ATOM 1349 C C . TYR A 1 184 ? 5.921 11.393 4.537 1.00 92.69 184 TYR A C 1
ATOM 1351 O O . TYR A 1 184 ? 6.606 11.130 5.524 1.00 92.69 184 TYR A O 1
ATOM 1359 N N . THR A 1 185 ? 4.958 12.305 4.578 1.00 95.75 185 THR A N 1
ATOM 1360 C CA . THR A 1 185 ? 4.457 12.899 5.813 1.00 95.75 185 THR A CA 1
ATOM 1361 C C . THR A 1 185 ? 3.152 12.223 6.214 1.00 95.75 185 THR A C 1
ATOM 1363 O O . THR A 1 185 ? 2.439 11.660 5.380 1.00 95.75 185 THR A O 1
ATOM 1366 N N . ALA A 1 186 ? 2.755 12.358 7.480 1.00 96.56 186 ALA A N 1
ATOM 1367 C CA . ALA A 1 186 ? 1.445 11.884 7.920 1.00 96.56 186 ALA A CA 1
ATOM 1368 C C . ALA A 1 186 ? 0.294 12.547 7.136 1.00 96.56 186 ALA A C 1
ATOM 1370 O O . ALA A 1 186 ? -0.723 11.910 6.870 1.00 96.56 186 ALA A O 1
ATOM 1371 N N . THR A 1 187 ? 0.479 13.797 6.693 1.00 95.69 187 THR A N 1
ATOM 1372 C CA . THR A 1 187 ? -0.465 14.493 5.811 1.00 95.69 187 THR A CA 1
ATOM 1373 C C . THR A 1 187 ? -0.583 13.797 4.457 1.00 95.69 187 THR A C 1
ATOM 1375 O O 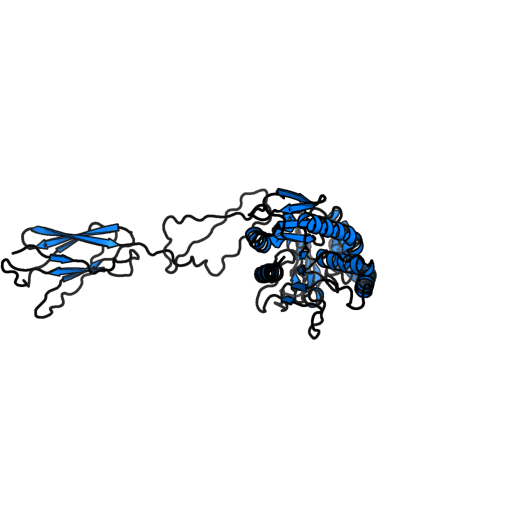. THR A 1 187 ? -1.696 13.640 3.958 1.00 95.69 187 THR A O 1
ATOM 1378 N N . ASN A 1 188 ? 0.524 13.319 3.875 1.00 93.56 188 ASN A N 1
ATOM 1379 C CA . ASN A 1 188 ? 0.471 12.540 2.633 1.00 93.56 188 ASN A CA 1
ATOM 1380 C C . ASN A 1 188 ? -0.318 11.241 2.828 1.00 93.56 188 ASN A C 1
ATOM 1382 O O . ASN A 1 188 ? -1.165 10.912 2.001 1.00 93.56 188 ASN A O 1
ATOM 1386 N N . VAL A 1 189 ? -0.117 10.548 3.951 1.00 94.94 189 VAL A N 1
ATOM 1387 C CA . VAL A 1 189 ? -0.872 9.330 4.287 1.00 94.94 189 VAL A CA 1
ATOM 1388 C C . VAL A 1 189 ? -2.366 9.629 4.455 1.00 94.94 189 VAL A C 1
ATOM 1390 O O . VAL A 1 189 ? -3.204 8.905 3.918 1.00 94.94 189 VAL A O 1
ATOM 1393 N N . MET A 1 190 ? -2.723 10.723 5.136 1.00 94.88 190 MET A N 1
ATOM 1394 C CA . MET A 1 190 ? -4.120 11.138 5.302 1.00 94.88 190 MET A CA 1
ATOM 1395 C C . MET A 1 190 ? -4.781 11.503 3.962 1.00 94.88 190 MET A C 1
ATOM 1397 O O . MET A 1 190 ? -5.947 11.179 3.735 1.00 94.88 190 MET A O 1
ATOM 1401 N N . GLN A 1 191 ? -4.036 12.123 3.042 1.00 92.56 191 GLN A N 1
ATOM 1402 C CA . GLN A 1 191 ? -4.525 12.457 1.700 1.00 92.56 191 GLN A CA 1
ATOM 1403 C C . GLN A 1 191 ? -4.898 11.213 0.885 1.00 92.56 191 GLN A C 1
ATOM 1405 O O . GLN A 1 191 ? -5.915 11.244 0.186 1.00 92.56 191 GLN A O 1
ATOM 1410 N N . LEU A 1 192 ? -4.147 10.111 1.018 1.00 91.06 192 LEU A N 1
ATOM 1411 C CA . LEU A 1 192 ? -4.464 8.848 0.336 1.00 91.06 192 LEU A CA 1
ATOM 1412 C C . LEU A 1 192 ? -5.857 8.332 0.718 1.00 91.06 192 LEU A C 1
ATOM 1414 O O . LEU A 1 192 ? -6.591 7.846 -0.136 1.00 91.06 192 LEU A O 1
ATOM 1418 N N . VAL A 1 193 ? -6.250 8.486 1.986 1.00 92.62 193 VAL A N 1
ATOM 1419 C CA . VAL A 1 193 ? -7.556 8.043 2.505 1.00 92.62 193 VAL A CA 1
ATOM 1420 C C . VAL A 1 193 ? -8.600 9.155 2.583 1.00 92.62 193 VAL A C 1
ATOM 1422 O O . VAL A 1 193 ? -9.663 8.930 3.157 1.00 92.62 193 VAL A O 1
ATOM 1425 N N . SER A 1 194 ? -8.330 10.328 2.010 1.00 91.06 194 SER A N 1
ATOM 1426 C CA . SER A 1 194 ? -9.126 11.560 2.135 1.00 91.06 194 SER A CA 1
ATOM 1427 C C . SER A 1 194 ? -10.643 11.350 2.113 1.00 91.06 194 SER A C 1
ATOM 1429 O O . SER A 1 194 ? -11.343 11.736 3.047 1.00 91.06 194 SER A O 1
ATOM 1431 N N . VAL A 1 195 ? -11.155 10.662 1.090 1.00 90.25 195 VAL A N 1
ATOM 1432 C CA . VAL A 1 195 ? -12.596 10.411 0.920 1.00 90.25 195 VAL A CA 1
ATOM 1433 C C . VAL A 1 195 ? -13.190 9.639 2.104 1.00 90.25 195 VAL A C 1
ATOM 1435 O O . VAL A 1 195 ? -14.223 10.030 2.651 1.00 90.25 195 VAL A O 1
ATOM 1438 N N . ALA A 1 196 ? -12.548 8.545 2.525 1.00 92.19 196 ALA A N 1
ATOM 1439 C CA . ALA A 1 196 ? -12.995 7.768 3.681 1.00 92.19 196 ALA A CA 1
ATOM 1440 C C . ALA A 1 196 ? -12.769 8.542 4.989 1.00 92.19 196 ALA A C 1
ATOM 1442 O O . ALA A 1 196 ? -13.641 8.555 5.861 1.00 92.19 196 ALA A O 1
ATOM 1443 N N . GLY A 1 197 ? -11.627 9.222 5.092 1.00 94.12 197 GLY A N 1
ATOM 1444 C CA . GLY A 1 197 ? -11.211 10.039 6.221 1.00 94.12 197 GLY A CA 1
ATOM 1445 C C . GLY A 1 197 ? -12.229 11.118 6.561 1.00 94.12 197 GLY A C 1
ATOM 1446 O O . GLY A 1 197 ? -12.697 11.186 7.695 1.00 94.12 197 GLY A O 1
ATOM 1447 N N . ASP A 1 198 ? -12.661 11.896 5.572 1.00 93.44 198 ASP A N 1
ATOM 1448 C CA . ASP A 1 198 ? -13.661 12.948 5.751 1.00 93.44 198 ASP A CA 1
ATOM 1449 C C . ASP A 1 198 ? -15.012 12.406 6.210 1.00 93.44 198 ASP A C 1
ATOM 1451 O O . ASP A 1 198 ? -15.657 12.965 7.103 1.00 93.44 198 ASP A O 1
ATOM 1455 N N . ILE A 1 199 ? -15.463 11.303 5.607 1.00 94.81 199 ILE A N 1
ATOM 1456 C CA . ILE A 1 199 ? -16.721 10.668 5.999 1.00 94.81 199 ILE A CA 1
ATOM 1457 C C . ILE A 1 199 ? -16.632 10.196 7.453 1.00 94.81 199 ILE A C 1
ATOM 1459 O O . ILE A 1 199 ? -17.546 10.465 8.231 1.00 94.81 199 ILE A O 1
ATOM 1463 N N . LEU A 1 200 ? -15.540 9.538 7.842 1.00 95.75 200 LEU A N 1
ATOM 1464 C CA . LEU A 1 200 ? -15.356 8.994 9.189 1.00 95.75 200 LEU A CA 1
ATOM 1465 C C . LEU A 1 200 ? -15.172 10.098 10.240 1.00 95.75 200 LEU A C 1
ATOM 1467 O O . LEU A 1 200 ? -15.810 10.038 11.295 1.00 95.75 200 LEU A O 1
ATOM 1471 N N . ARG A 1 201 ? -14.429 11.167 9.932 1.00 96.19 201 ARG A N 1
ATOM 1472 C CA . ARG A 1 201 ? -14.288 12.341 10.812 1.00 96.19 201 ARG A CA 1
ATOM 1473 C C . ARG A 1 201 ? -15.621 13.025 11.074 1.00 96.19 201 ARG A C 1
ATOM 1475 O O . ARG A 1 201 ? -15.933 13.302 12.234 1.00 96.19 201 ARG A O 1
ATOM 1482 N N . ARG A 1 202 ? -16.453 13.209 10.041 1.00 95.56 202 ARG A N 1
ATOM 1483 C CA . ARG A 1 202 ? -17.832 13.720 10.188 1.00 95.56 202 ARG A CA 1
ATOM 1484 C C . ARG A 1 202 ? -18.735 12.797 11.008 1.00 95.56 202 ARG A C 1
ATOM 1486 O O . ARG A 1 202 ? -19.740 13.240 11.557 1.00 95.56 202 ARG A O 1
ATOM 1493 N N . ARG A 1 203 ? -18.382 11.514 11.115 1.00 95.75 203 ARG A N 1
ATOM 1494 C CA . ARG A 1 203 ? -19.069 10.508 11.941 1.00 95.75 203 ARG A CA 1
ATOM 1495 C C . ARG A 1 203 ? -18.488 10.377 13.350 1.00 95.75 203 ARG A C 1
ATOM 1497 O O . ARG A 1 203 ? -18.869 9.455 14.071 1.00 95.75 203 ARG A O 1
ATOM 1504 N N . GLY A 1 204 ? -17.625 11.302 13.769 1.00 96.38 204 GLY A N 1
ATOM 1505 C CA . GLY A 1 204 ? -17.089 11.317 15.127 1.00 96.38 204 GLY A CA 1
ATOM 1506 C C . GLY A 1 204 ? -15.872 10.411 15.325 1.00 96.38 204 GLY A C 1
ATOM 1507 O O . GLY A 1 204 ? -15.642 9.988 16.452 1.00 96.38 204 GLY A O 1
ATOM 1508 N N . ILE A 1 205 ? -15.138 10.064 14.261 1.00 97.38 205 ILE A N 1
ATOM 1509 C CA . ILE A 1 205 ? -13.977 9.165 14.325 1.00 97.38 205 ILE A CA 1
ATOM 1510 C C . ILE A 1 205 ? -12.703 9.932 13.987 1.00 97.38 205 ILE A C 1
ATOM 1512 O O . ILE A 1 205 ? -12.587 10.521 12.917 1.00 97.38 205 ILE A O 1
ATOM 1516 N N . SER A 1 206 ? -11.754 9.924 14.914 1.00 98.06 206 SER A N 1
ATOM 1517 C CA . SER A 1 206 ? -10.429 10.517 14.737 1.00 98.06 206 SER A CA 1
ATOM 1518 C C . SER A 1 206 ? -9.481 9.548 14.033 1.00 98.06 206 SER A C 1
ATOM 1520 O O . SER A 1 206 ? -9.666 8.333 14.105 1.00 98.06 206 SER A O 1
ATOM 1522 N N . PHE A 1 207 ? -8.436 10.076 13.403 1.00 98.38 207 PHE A N 1
ATOM 1523 C CA . PHE A 1 207 ? -7.365 9.283 12.801 1.00 98.38 207 PHE A CA 1
ATOM 1524 C C . PHE A 1 207 ? -6.060 9.544 13.528 1.00 98.38 207 PHE A C 1
ATOM 1526 O O . PHE A 1 207 ? -5.661 10.696 13.622 1.00 98.38 207 PHE A O 1
ATOM 1533 N N . LEU A 1 208 ? -5.400 8.496 14.011 1.00 98.62 208 LEU A N 1
ATOM 1534 C CA . LEU A 1 208 ? -4.012 8.538 14.459 1.00 98.62 208 LEU A CA 1
ATOM 1535 C C . LEU A 1 208 ? -3.154 7.927 13.355 1.00 98.62 208 LEU A C 1
ATOM 1537 O O . LEU A 1 208 ? -3.365 6.772 12.992 1.00 98.62 208 LEU A O 1
ATOM 1541 N N . ILE A 1 209 ? -2.210 8.692 12.814 1.00 98.50 209 ILE A N 1
ATOM 1542 C CA . ILE A 1 209 ? -1.383 8.250 11.690 1.00 98.50 209 ILE A CA 1
ATOM 1543 C C . ILE A 1 209 ? -0.018 7.799 12.193 1.00 98.50 209 ILE A C 1
ATOM 1545 O O . ILE A 1 209 ? 0.665 8.528 12.910 1.00 98.50 209 ILE A O 1
ATOM 1549 N N . VAL A 1 210 ? 0.395 6.608 11.775 1.00 98.50 210 VAL A N 1
ATOM 1550 C CA . VAL A 1 210 ? 1.758 6.118 11.961 1.00 98.50 210 VAL A CA 1
ATOM 1551 C C . VAL A 1 210 ? 2.520 6.356 10.668 1.00 98.50 210 VAL A C 1
ATOM 1553 O O . VAL A 1 210 ? 2.330 5.632 9.693 1.00 98.50 210 VAL A O 1
ATOM 1556 N N . ASN A 1 211 ? 3.353 7.392 10.690 1.00 97.06 211 ASN A N 1
ATOM 1557 C CA . ASN A 1 211 ? 4.384 7.657 9.696 1.00 97.06 211 ASN A CA 1
ATOM 1558 C C . ASN A 1 211 ? 5.723 7.182 10.275 1.00 97.06 211 ASN A C 1
ATOM 1560 O O . ASN A 1 211 ? 6.110 7.624 11.362 1.00 97.06 211 ASN A O 1
ATOM 1564 N N . TYR A 1 212 ? 6.398 6.247 9.613 1.00 97.56 212 TYR A N 1
ATOM 1565 C CA . TYR A 1 212 ? 7.628 5.665 10.117 1.00 97.56 212 TYR A CA 1
ATOM 1566 C C . TYR A 1 212 ? 8.800 6.603 9.838 1.00 97.56 212 TYR A C 1
ATOM 1568 O O . TYR A 1 212 ? 9.036 7.038 8.720 1.00 97.56 212 TYR A O 1
ATOM 1576 N N . ALA A 1 213 ? 9.644 6.826 10.848 1.00 96.62 213 ALA A N 1
ATOM 1577 C CA . ALA A 1 213 ? 10.883 7.582 10.652 1.00 96.62 213 ALA A CA 1
ATOM 1578 C C . ALA A 1 213 ? 11.809 6.947 9.589 1.00 96.62 213 ALA A C 1
ATOM 1580 O O . ALA A 1 213 ? 12.636 7.630 8.981 1.00 96.62 213 ALA A O 1
ATOM 1581 N N . ASN A 1 214 ? 11.695 5.627 9.399 1.00 97.12 214 ASN A N 1
ATOM 1582 C CA . ASN A 1 214 ? 12.429 4.876 8.393 1.00 97.12 214 ASN A CA 1
ATOM 1583 C C . ASN A 1 214 ? 11.588 3.723 7.818 1.00 97.12 214 ASN A C 1
ATOM 1585 O O . ASN A 1 214 ? 11.670 2.582 8.279 1.00 97.12 214 ASN A O 1
ATOM 1589 N N . SER A 1 215 ? 10.836 4.017 6.766 1.00 95.88 215 SER A N 1
ATOM 1590 C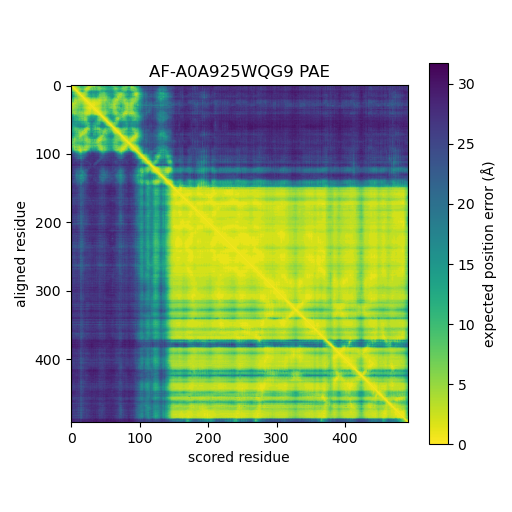 CA . SER A 1 215 ? 10.032 3.073 5.979 1.00 95.88 215 SER A CA 1
ATOM 1591 C C . SER A 1 215 ? 10.854 2.012 5.220 1.00 95.88 215 SER A C 1
ATOM 1593 O O . SER A 1 215 ? 10.285 1.077 4.656 1.00 95.88 215 SER A O 1
ATOM 1595 N N . TYR A 1 216 ? 12.194 2.086 5.226 1.00 97.94 216 TYR A N 1
ATOM 1596 C CA . TYR A 1 216 ? 13.068 1.065 4.627 1.00 97.94 216 TYR A CA 1
ATOM 1597 C C . TYR A 1 216 ? 13.246 -0.188 5.500 1.00 97.94 216 TYR A C 1
ATOM 1599 O O . TYR A 1 216 ? 13.847 -1.171 5.047 1.00 97.94 216 TYR A O 1
ATOM 1607 N N . GLN A 1 217 ? 12.772 -0.169 6.746 1.00 98.38 217 GLN A N 1
ATOM 1608 C CA . GLN A 1 217 ? 12.801 -1.327 7.642 1.00 98.38 217 GLN A CA 1
ATOM 1609 C C . GLN A 1 217 ? 11.783 -2.393 7.219 1.00 98.38 217 GLN A C 1
ATOM 1611 O O . GLN A 1 217 ? 10.753 -2.082 6.628 1.00 98.38 217 GLN A O 1
ATOM 1616 N N . SER A 1 218 ? 12.065 -3.668 7.495 1.00 98.12 218 SER A N 1
ATOM 1617 C CA . SER A 1 218 ? 11.126 -4.742 7.151 1.00 98.12 218 SER A CA 1
ATOM 1618 C C . SER A 1 218 ? 9.855 -4.681 8.017 1.00 98.12 218 SER A C 1
ATOM 1620 O O . SER A 1 218 ? 9.891 -4.119 9.114 1.00 98.12 218 SER A O 1
ATOM 1622 N N . PRO A 1 219 ? 8.717 -5.254 7.570 1.00 98.56 219 PRO A N 1
ATOM 1623 C CA . PRO A 1 219 ? 7.446 -5.081 8.278 1.00 98.56 219 PRO A CA 1
ATOM 1624 C C . PRO A 1 219 ? 7.459 -5.538 9.747 1.00 98.56 219 PRO A C 1
ATOM 1626 O O . PRO A 1 219 ? 6.826 -4.921 10.598 1.00 98.56 219 PRO A O 1
ATOM 1629 N N . ASP A 1 220 ? 8.223 -6.583 10.057 1.00 98.44 220 ASP A N 1
ATOM 1630 C CA . ASP A 1 220 ? 8.448 -7.088 11.413 1.00 98.44 220 ASP A CA 1
ATOM 1631 C C . ASP A 1 220 ? 9.245 -6.121 12.299 1.00 98.44 220 ASP A C 1
ATOM 1633 O O . ASP A 1 220 ? 8.986 -6.018 13.494 1.00 98.44 220 ASP A O 1
ATOM 1637 N N . GLN A 1 221 ? 10.174 -5.357 11.722 1.00 98.38 221 GLN A N 1
ATOM 1638 C CA . GLN A 1 221 ? 10.929 -4.327 12.444 1.00 98.38 221 GLN A CA 1
ATOM 1639 C C . GLN A 1 221 ? 10.087 -3.075 12.733 1.00 98.38 221 GLN A C 1
ATOM 1641 O O . GLN A 1 221 ? 10.344 -2.381 13.714 1.00 98.38 221 GLN A O 1
ATOM 1646 N N . LEU A 1 222 ? 9.070 -2.807 11.908 1.00 98.62 222 LEU A N 1
ATOM 1647 C CA . LEU A 1 222 ? 8.137 -1.686 12.072 1.00 98.62 222 LEU A CA 1
ATOM 1648 C C . LEU A 1 222 ? 6.972 -2.003 13.032 1.00 98.62 222 LEU A C 1
ATOM 1650 O O . LEU A 1 222 ? 6.337 -1.089 13.569 1.00 98.62 222 LEU A O 1
ATOM 1654 N N . ALA A 1 223 ? 6.698 -3.286 13.289 1.00 98.62 223 ALA A N 1
ATOM 1655 C CA . ALA A 1 223 ? 5.596 -3.758 14.133 1.00 98.62 223 ALA A CA 1
ATOM 1656 C C . ALA A 1 223 ? 5.582 -3.200 15.577 1.00 98.62 223 ALA A C 1
ATOM 1658 O O . ALA A 1 223 ? 4.490 -2.902 16.084 1.00 98.62 223 ALA A O 1
ATOM 1659 N N . PRO A 1 224 ? 6.730 -2.971 16.251 1.00 98.62 224 PRO A N 1
ATOM 1660 C CA . PRO A 1 224 ? 6.750 -2.322 17.562 1.00 98.62 224 PRO A CA 1
ATOM 1661 C C . PRO A 1 224 ? 6.157 -0.905 17.554 1.00 98.62 224 PRO A C 1
ATOM 1663 O O . PRO A 1 224 ? 5.387 -0.558 18.447 1.00 98.62 224 PRO A O 1
ATOM 1666 N N . CYS A 1 225 ? 6.423 -0.107 16.515 1.00 98.62 225 CYS A N 1
ATOM 1667 C CA . CYS A 1 225 ? 5.878 1.250 16.396 1.00 98.62 225 CYS A CA 1
ATOM 1668 C C . CYS A 1 225 ? 4.345 1.227 16.236 1.00 98.62 225 CYS A C 1
ATOM 1670 O O . CYS A 1 225 ? 3.628 1.964 16.915 1.00 98.62 225 CYS A O 1
ATOM 1672 N N . ALA A 1 226 ? 3.819 0.301 15.424 1.00 98.69 226 ALA A N 1
ATOM 1673 C CA . ALA A 1 226 ? 2.374 0.084 15.310 1.00 98.69 226 ALA A CA 1
ATOM 1674 C C . ALA A 1 226 ? 1.746 -0.366 16.644 1.00 98.69 226 ALA A C 1
ATOM 1676 O O . ALA A 1 226 ? 0.671 0.102 17.024 1.00 98.69 226 ALA A O 1
ATOM 1677 N N . THR A 1 227 ? 2.437 -1.235 17.388 1.00 98.81 227 THR A N 1
ATOM 1678 C CA . THR A 1 227 ? 2.024 -1.686 18.726 1.00 98.81 227 THR A CA 1
ATOM 1679 C C . THR A 1 227 ? 1.880 -0.515 19.700 1.00 98.81 227 THR A C 1
ATOM 1681 O O . THR A 1 227 ? 0.887 -0.430 20.430 1.00 98.81 227 THR A O 1
ATOM 1684 N N . GLU A 1 228 ? 2.848 0.401 19.715 1.00 98.75 228 GLU A N 1
ATOM 1685 C CA . GLU A 1 228 ? 2.822 1.600 20.557 1.00 98.75 228 GLU A CA 1
ATOM 1686 C C . GLU A 1 228 ? 1.675 2.541 20.182 1.00 98.75 228 GLU A C 1
ATOM 1688 O O . GLU A 1 228 ? 0.905 2.941 21.061 1.00 98.75 228 GLU A O 1
ATOM 1693 N N . ALA A 1 229 ? 1.500 2.817 18.888 1.00 98.81 229 ALA A N 1
ATOM 1694 C CA . ALA A 1 229 ? 0.424 3.659 18.370 1.00 98.81 229 ALA A CA 1
ATOM 1695 C C . ALA A 1 229 ? -0.966 3.137 18.761 1.00 98.81 229 ALA A C 1
ATOM 1697 O O . ALA A 1 229 ? -1.801 3.884 19.277 1.00 98.81 229 ALA A O 1
ATOM 1698 N N . VAL A 1 230 ? -1.200 1.831 18.598 1.00 98.88 230 VAL A N 1
ATOM 1699 C CA . VAL A 1 230 ? -2.460 1.179 18.981 1.00 98.88 230 VAL A CA 1
ATOM 1700 C C . VAL A 1 230 ? -2.717 1.290 20.481 1.00 98.88 230 VAL A C 1
ATOM 1702 O O . VAL A 1 230 ? -3.822 1.645 20.897 1.00 98.88 230 VAL A O 1
ATOM 1705 N N . ARG A 1 231 ? -1.705 1.038 21.320 1.00 98.69 231 ARG A N 1
ATOM 1706 C CA . ARG A 1 231 ? -1.846 1.169 22.779 1.00 98.69 231 ARG A CA 1
ATOM 1707 C C . ARG A 1 231 ? -2.111 2.615 23.197 1.00 98.69 231 ARG A C 1
ATOM 1709 O O . ARG A 1 231 ? -2.913 2.836 24.105 1.00 98.69 231 ARG A O 1
ATOM 1716 N N . ALA A 1 232 ? -1.458 3.587 22.561 1.00 98.69 232 ALA A N 1
ATOM 1717 C CA . ALA A 1 232 ? -1.669 5.005 22.830 1.00 98.69 232 ALA A CA 1
ATOM 1718 C C . ALA A 1 232 ? -3.095 5.439 22.451 1.00 98.69 232 ALA A C 1
ATOM 1720 O O . ALA A 1 232 ? -3.796 6.026 23.279 1.00 98.69 232 ALA A O 1
ATOM 1721 N N . ALA A 1 233 ? -3.556 5.070 21.253 1.00 98.62 233 ALA A N 1
ATOM 1722 C CA . ALA A 1 233 ? -4.911 5.347 20.785 1.00 98.62 233 ALA A CA 1
ATOM 1723 C C . ALA A 1 233 ? -5.978 4.721 21.695 1.00 98.62 233 ALA A C 1
ATOM 1725 O O . ALA A 1 233 ? -6.922 5.394 22.112 1.00 98.62 233 ALA A O 1
ATOM 1726 N N . ALA A 1 234 ? -5.820 3.448 22.061 1.00 98.31 234 ALA A N 1
ATOM 1727 C CA . ALA A 1 234 ? -6.773 2.758 22.926 1.00 98.31 234 ALA A CA 1
ATOM 1728 C C . ALA A 1 234 ? -6.820 3.344 24.344 1.00 98.31 234 ALA A C 1
ATOM 1730 O O . ALA A 1 234 ? -7.891 3.462 24.934 1.00 98.31 234 ALA A O 1
ATOM 1731 N N . ARG A 1 235 ? -5.672 3.778 24.887 1.00 98.38 235 ARG A N 1
ATOM 1732 C CA . ARG A 1 235 ? -5.616 4.447 26.196 1.00 98.38 235 ARG A CA 1
ATOM 1733 C C . ARG A 1 235 ? -6.384 5.767 26.194 1.00 98.38 235 ARG A C 1
ATOM 1735 O O . ARG A 1 235 ? -7.094 6.040 27.153 1.00 98.38 235 ARG A O 1
ATOM 1742 N N . VAL A 1 236 ? -6.235 6.577 25.143 1.00 98.19 236 VAL A N 1
ATOM 1743 C CA . VAL A 1 236 ? -6.924 7.875 25.037 1.00 98.19 236 VAL A CA 1
ATOM 1744 C C . VAL A 1 236 ? -8.413 7.702 24.753 1.00 98.19 236 VAL A C 1
ATOM 1746 O O . VAL A 1 236 ? -9.231 8.383 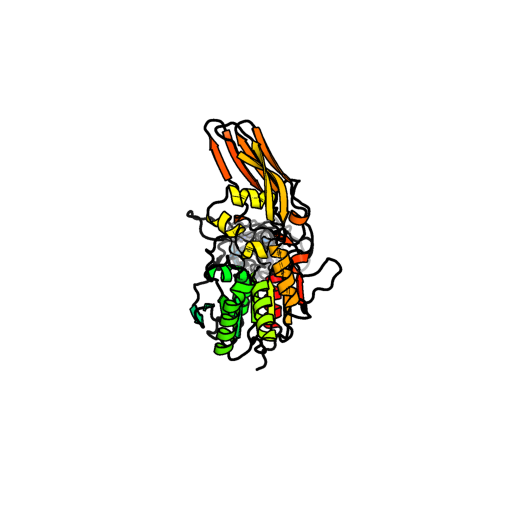25.362 1.00 98.19 236 VAL A O 1
ATOM 1749 N N . SER A 1 237 ? -8.774 6.778 23.863 1.00 97.44 237 SER A N 1
ATOM 1750 C CA . SER A 1 237 ? -10.178 6.524 23.521 1.00 97.44 237 SER A CA 1
ATOM 1751 C C . SER A 1 237 ? -10.948 5.772 24.614 1.00 97.44 237 SER A C 1
ATOM 1753 O O . SER A 1 237 ? -12.179 5.823 24.645 1.00 97.44 237 SER A O 1
ATOM 1755 N N . GLY A 1 238 ? -10.239 5.080 25.513 1.00 97.62 238 GLY A N 1
ATOM 1756 C CA . GLY A 1 238 ? -10.822 4.264 26.578 1.00 97.62 238 GLY A CA 1
ATOM 1757 C C . GLY A 1 238 ? -11.484 2.979 26.075 1.00 97.62 238 GLY A C 1
ATOM 1758 O O . GLY A 1 238 ? -12.269 2.379 26.805 1.00 97.62 238 GLY A O 1
ATOM 1759 N N . ARG A 1 239 ? -11.215 2.568 24.829 1.00 96.00 239 ARG A N 1
ATOM 1760 C CA . ARG A 1 239 ? -11.835 1.403 24.185 1.00 96.00 239 ARG A CA 1
ATOM 1761 C C . ARG A 1 239 ? -10.944 0.820 23.078 1.00 96.00 239 ARG A C 1
ATOM 1763 O O . ARG A 1 239 ? -9.954 1.450 22.704 1.00 96.00 239 ARG A O 1
ATOM 1770 N N . PRO A 1 240 ? -11.255 -0.382 22.558 1.00 96.94 240 PRO A N 1
ATOM 1771 C CA . PRO A 1 240 ? -10.566 -0.914 21.391 1.00 96.94 240 PRO A CA 1
ATOM 1772 C C . PRO A 1 240 ? -10.665 0.016 20.176 1.00 96.94 240 PRO A C 1
ATOM 1774 O O . PRO A 1 240 ? -11.672 0.699 19.991 1.00 96.94 240 PRO A O 1
ATOM 1777 N N . VAL A 1 241 ? -9.635 0.012 19.333 1.00 97.94 241 VAL A N 1
ATOM 1778 C CA . VAL A 1 241 ? -9.534 0.867 18.138 1.00 97.94 241 VAL A CA 1
ATOM 1779 C C . VAL A 1 241 ? -9.650 0.059 16.848 1.00 97.94 241 VAL A C 1
ATOM 1781 O O . VAL A 1 241 ? -9.464 -1.161 16.845 1.00 97.94 241 VAL A O 1
ATOM 1784 N N . ALA A 1 242 ? -9.947 0.733 15.739 1.00 97.81 242 ALA A N 1
ATOM 1785 C CA . ALA A 1 242 ? -9.770 0.146 14.417 1.00 97.81 242 ALA A CA 1
ATOM 1786 C C . ALA A 1 242 ? -8.311 0.341 13.991 1.00 97.81 242 ALA A C 1
ATOM 1788 O O . ALA A 1 242 ? -7.752 1.419 14.195 1.00 97.81 242 ALA A O 1
ATOM 1789 N N . LEU A 1 243 ? -7.705 -0.681 13.396 1.00 98.50 243 LEU A N 1
ATOM 1790 C CA . LEU A 1 243 ? -6.362 -0.620 12.831 1.00 98.50 243 LEU A CA 1
ATOM 1791 C C . LEU A 1 243 ? -6.460 -0.807 11.320 1.00 98.50 243 LEU A C 1
ATOM 1793 O O . LEU A 1 243 ? -6.939 -1.837 10.855 1.00 98.50 243 LEU A O 1
ATOM 1797 N N . ALA A 1 244 ? -6.016 0.186 10.564 1.00 98.19 244 ALA A N 1
ATOM 1798 C CA . ALA A 1 244 ? -5.974 0.159 9.115 1.00 98.19 244 ALA A CA 1
ATOM 1799 C C . ALA A 1 244 ? -4.520 0.211 8.638 1.00 98.19 244 ALA A C 1
ATOM 1801 O O . ALA A 1 244 ? -3.736 1.009 9.142 1.00 98.19 244 ALA A O 1
ATOM 1802 N N . GLY A 1 245 ? -4.152 -0.618 7.667 1.00 98.00 245 GLY A N 1
ATOM 1803 C CA . GLY A 1 245 ? -2.825 -0.618 7.063 1.00 98.00 245 GLY A CA 1
ATOM 1804 C C . GLY A 1 245 ? -2.905 -0.437 5.554 1.00 98.00 245 GLY A C 1
ATOM 1805 O O . GLY A 1 245 ? -3.590 -1.201 4.874 1.00 98.00 245 GLY A O 1
ATOM 1806 N N . LEU A 1 246 ? -2.198 0.565 5.030 1.00 96.31 246 LEU A N 1
ATOM 1807 C CA . LEU A 1 246 ? -2.064 0.781 3.590 1.00 96.31 246 LEU A CA 1
ATOM 1808 C C . LEU A 1 246 ? -0.853 0.009 3.078 1.00 96.31 246 LEU A C 1
ATOM 1810 O O . LEU A 1 246 ? 0.225 0.138 3.651 1.00 96.31 246 LEU A O 1
ATOM 1814 N N . SER A 1 247 ? -0.964 -0.732 1.973 1.00 96.31 247 SER A N 1
ATOM 1815 C CA . SER A 1 247 ? 0.194 -1.402 1.362 1.00 96.31 247 SER A CA 1
ATOM 1816 C C . SER A 1 247 ? 0.942 -2.263 2.403 1.00 96.31 247 SER A C 1
ATOM 1818 O O . SER A 1 247 ? 0.318 -3.039 3.131 1.00 96.31 247 SER A O 1
ATOM 1820 N N . MET A 1 248 ? 2.264 -2.095 2.523 1.00 98.00 248 MET A N 1
ATOM 1821 C CA . MET A 1 248 ? 3.115 -2.689 3.561 1.00 98.00 248 MET A CA 1
ATOM 1822 C C . MET A 1 248 ? 2.570 -2.529 4.989 1.00 98.00 248 MET A C 1
ATOM 1824 O O . MET A 1 248 ? 2.726 -3.451 5.786 1.00 98.00 248 MET A O 1
ATOM 1828 N N . GLY A 1 249 ? 1.894 -1.422 5.311 1.00 98.38 249 GLY A N 1
ATOM 1829 C CA . GLY A 1 249 ? 1.315 -1.171 6.630 1.00 98.38 249 GLY A CA 1
ATOM 1830 C C . GLY A 1 249 ? 0.336 -2.257 7.075 1.00 98.38 249 GLY A C 1
ATOM 1831 O O . GLY A 1 249 ? 0.263 -2.560 8.261 1.00 98.38 249 GLY A O 1
ATOM 1832 N N . GLY A 1 250 ? -0.362 -2.927 6.150 1.00 98.12 250 GLY A N 1
ATOM 1833 C CA . GLY A 1 250 ? -1.206 -4.076 6.505 1.00 98.12 250 GLY A CA 1
ATOM 1834 C C . GLY A 1 250 ? -0.400 -5.275 7.014 1.00 98.12 250 GLY A C 1
ATOM 1835 O O . GLY A 1 250 ? -0.782 -5.903 7.997 1.00 98.12 250 GLY A O 1
ATOM 1836 N N . LEU A 1 251 ? 0.777 -5.538 6.436 1.00 98.50 251 LEU A N 1
ATOM 1837 C CA . LEU A 1 251 ? 1.688 -6.581 6.926 1.00 98.50 251 LEU A CA 1
ATOM 1838 C C . LEU A 1 251 ? 2.274 -6.218 8.293 1.00 98.50 251 LEU A C 1
ATOM 1840 O O . LEU A 1 251 ? 2.396 -7.090 9.153 1.00 98.50 251 LEU A O 1
ATOM 1844 N N . VAL A 1 252 ? 2.594 -4.936 8.511 1.00 98.81 252 VAL A N 1
ATOM 1845 C CA . VAL A 1 252 ? 3.037 -4.438 9.824 1.00 98.81 252 VAL A CA 1
ATOM 1846 C C . VAL A 1 252 ? 1.939 -4.647 10.870 1.00 98.81 252 VAL A C 1
ATOM 1848 O O . VAL A 1 252 ? 2.214 -5.145 11.961 1.00 98.81 252 VAL A O 1
ATOM 1851 N N . ALA A 1 253 ? 0.687 -4.326 10.528 1.00 98.62 253 ALA A N 1
ATOM 1852 C CA . ALA A 1 253 ? -0.467 -4.542 11.396 1.00 98.62 253 ALA A CA 1
ATOM 1853 C C . ALA A 1 253 ? -0.664 -6.027 11.738 1.00 98.62 253 ALA A C 1
ATOM 1855 O O . ALA A 1 253 ? -0.797 -6.363 12.916 1.00 98.62 253 ALA A O 1
ATOM 1856 N N . ARG A 1 254 ? -0.640 -6.922 10.736 1.00 97.62 254 ARG A N 1
ATOM 1857 C CA . ARG A 1 254 ? -0.722 -8.381 10.945 1.00 97.62 254 ARG A CA 1
ATOM 1858 C C . ARG A 1 254 ? 0.344 -8.862 11.918 1.00 97.62 254 ARG A C 1
ATOM 1860 O O . ARG A 1 254 ? 0.022 -9.553 12.884 1.00 97.62 254 ARG A O 1
ATOM 1867 N N . TRP A 1 255 ? 1.593 -8.465 11.680 1.00 98.56 255 TRP A N 1
ATOM 1868 C CA . TRP A 1 255 ? 2.719 -8.861 12.517 1.00 98.56 255 TRP A CA 1
ATOM 1869 C C . TRP A 1 255 ? 2.536 -8.387 13.959 1.00 98.56 255 TRP A C 1
ATOM 1871 O O . TRP A 1 255 ? 2.559 -9.204 14.877 1.00 98.56 255 TRP A O 1
ATOM 1881 N N . ALA A 1 256 ? 2.270 -7.090 14.153 1.00 98.69 256 ALA A N 1
ATOM 1882 C CA . ALA A 1 256 ? 2.087 -6.482 15.469 1.00 98.69 256 ALA A CA 1
ATOM 1883 C C . ALA A 1 256 ? 0.958 -7.146 16.270 1.00 98.69 256 ALA A C 1
ATOM 1885 O O . ALA A 1 256 ? 1.110 -7.420 17.462 1.00 98.69 256 ALA A O 1
ATOM 1886 N N . LEU A 1 257 ? -0.177 -7.424 15.621 1.00 98.56 257 LEU A N 1
ATOM 1887 C CA . LEU A 1 257 ? -1.318 -8.057 16.274 1.00 98.56 257 LEU A CA 1
ATOM 1888 C C . LEU A 1 257 ? -1.001 -9.491 16.705 1.00 98.56 257 LEU A C 1
ATOM 1890 O O . LEU A 1 257 ? -1.226 -9.836 17.864 1.00 98.56 257 LEU A O 1
ATOM 1894 N N . VAL A 1 258 ? -0.462 -10.319 15.807 1.00 98.19 258 VAL A N 1
ATOM 1895 C CA . VAL A 1 258 ? -0.198 -11.731 16.116 1.00 98.19 258 VAL A CA 1
ATOM 1896 C C . VAL A 1 258 ? 0.945 -11.885 17.119 1.00 98.19 258 VAL A C 1
ATOM 1898 O O . VAL A 1 258 ? 0.861 -12.710 18.026 1.00 98.19 258 VAL A O 1
ATOM 1901 N N . GLU A 1 259 ? 1.997 -11.074 17.013 1.00 98.00 259 GLU A N 1
ATOM 1902 C CA . GLU A 1 259 ? 3.092 -11.082 17.984 1.00 98.00 259 GLU A CA 1
ATOM 1903 C C . GLU A 1 259 ? 2.598 -10.712 19.391 1.00 98.00 259 GLU A C 1
ATOM 1905 O O . GLU A 1 259 ? 2.932 -11.385 20.369 1.00 98.00 259 GLU A O 1
ATOM 1910 N N . ALA A 1 260 ? 1.729 -9.703 19.500 1.00 98.44 260 ALA A N 1
ATOM 1911 C CA . ALA A 1 260 ? 1.112 -9.327 20.766 1.00 98.44 260 ALA A CA 1
ATOM 1912 C C . ALA A 1 260 ? 0.184 -10.421 21.331 1.00 98.44 260 ALA A C 1
ATOM 1914 O O . ALA A 1 260 ? 0.175 -10.640 22.547 1.00 98.44 260 ALA A O 1
ATOM 1915 N N . GLU A 1 261 ? -0.570 -11.124 20.477 1.00 98.00 261 GLU A N 1
ATOM 1916 C CA . GLU A 1 261 ? -1.366 -12.297 20.872 1.00 98.00 261 GLU A CA 1
ATOM 1917 C C . GLU A 1 261 ? -0.481 -13.412 21.442 1.00 98.00 261 GLU A C 1
ATOM 1919 O O . GLU A 1 261 ? -0.730 -13.892 22.549 1.00 98.00 261 GLU A O 1
ATOM 1924 N N . ASN A 1 262 ? 0.593 -13.771 20.736 1.00 97.44 262 ASN A N 1
ATOM 1925 C CA . ASN A 1 262 ? 1.538 -14.810 21.154 1.00 97.44 262 ASN A CA 1
ATOM 1926 C C . ASN A 1 262 ? 2.269 -14.464 22.456 1.00 97.44 262 ASN A C 1
ATOM 1928 O O . ASN A 1 262 ? 2.577 -15.347 23.254 1.00 97.44 262 ASN A O 1
ATOM 1932 N N . ALA A 1 263 ? 2.517 -13.177 22.700 1.00 97.81 263 ALA A N 1
ATOM 1933 C CA . ALA A 1 263 ? 3.085 -12.681 23.949 1.00 97.81 263 ALA A CA 1
ATOM 1934 C C . ALA A 1 263 ? 2.079 -12.660 25.122 1.00 97.81 263 ALA A C 1
ATOM 1936 O O . ALA A 1 263 ? 2.413 -12.172 26.206 1.00 97.81 263 ALA A O 1
ATOM 1937 N N . GLY A 1 264 ? 0.839 -13.127 24.921 1.00 97.81 264 GLY A N 1
ATOM 1938 C CA . GLY A 1 264 ? -0.224 -13.113 25.930 1.00 97.81 264 GLY A CA 1
ATOM 1939 C C . GLY A 1 264 ? -0.728 -11.707 26.271 1.00 97.81 264 GLY A C 1
ATOM 1940 O O . GLY A 1 264 ? -1.310 -11.497 27.335 1.00 97.81 264 GLY A O 1
ATOM 1941 N N . LYS A 1 265 ? -0.474 -10.721 25.402 1.00 98.06 265 LYS A N 1
ATOM 1942 C CA . LYS A 1 265 ? -0.823 -9.307 25.602 1.00 98.06 265 LYS A CA 1
ATOM 1943 C C . LYS A 1 265 ? -1.492 -8.733 24.348 1.00 98.06 265 LYS A C 1
ATOM 1945 O O . LYS A 1 265 ? -0.972 -7.739 23.819 1.00 98.06 265 LYS A O 1
ATOM 1950 N N . PRO A 1 266 ? -2.615 -9.325 23.888 1.00 98.19 266 PRO A N 1
ATOM 1951 C CA . PRO A 1 266 ? -3.276 -8.926 22.650 1.00 98.19 266 PRO A CA 1
ATOM 1952 C C . PRO A 1 266 ? -3.552 -7.423 22.632 1.00 98.19 266 PRO A C 1
ATOM 1954 O O . PRO A 1 266 ? -3.820 -6.804 23.669 1.00 98.19 266 PRO A O 1
ATOM 1957 N N . LEU A 1 267 ? -3.444 -6.820 21.449 1.00 98.50 267 LEU A N 1
ATOM 1958 C CA . LEU A 1 267 ? -3.706 -5.396 21.303 1.00 98.50 267 LEU A CA 1
ATOM 1959 C C . LEU A 1 267 ? -5.215 -5.121 21.336 1.00 98.50 267 LEU A C 1
ATOM 1961 O O . LEU A 1 267 ? -5.991 -5.919 20.814 1.00 98.50 267 LEU A O 1
ATOM 1965 N N . PRO A 1 268 ? -5.645 -3.988 21.921 1.00 97.88 268 PRO A N 1
ATOM 1966 C CA . PRO A 1 268 ? -7.050 -3.592 21.980 1.00 97.88 268 PRO A CA 1
ATOM 1967 C C . PRO A 1 268 ? -7.531 -3.108 20.603 1.00 97.88 268 PRO A C 1
ATOM 1969 O O . PRO A 1 268 ? -7.741 -1.917 20.385 1.00 97.88 268 PRO A O 1
ATOM 1972 N N . VAL A 1 269 ? -7.685 -4.035 19.660 1.00 97.88 269 VAL A N 1
ATOM 1973 C CA . VAL A 1 269 ? -8.142 -3.780 18.291 1.00 97.88 269 VAL A CA 1
ATOM 1974 C C . VAL A 1 269 ? -9.404 -4.581 18.029 1.00 97.88 269 VAL A C 1
ATOM 1976 O O . VAL A 1 269 ? -9.443 -5.785 18.267 1.00 97.88 269 VAL A O 1
ATOM 1979 N N . HIS A 1 270 ? -10.450 -3.922 17.536 1.00 96.06 270 HIS A N 1
ATOM 1980 C CA . HIS A 1 270 ? -11.697 -4.609 17.188 1.00 96.06 270 HIS A CA 1
ATOM 1981 C C . HIS A 1 270 ? -11.739 -5.010 15.706 1.00 96.06 270 HIS A C 1
ATOM 1983 O O . HIS A 1 270 ? -12.255 -6.078 15.375 1.00 96.06 270 HIS A O 1
ATOM 1989 N N . THR A 1 271 ? -11.162 -4.189 14.822 1.00 96.62 271 THR A N 1
ATOM 1990 C CA . THR A 1 271 ? -11.133 -4.415 13.369 1.00 96.62 271 THR A CA 1
ATOM 1991 C C . THR A 1 271 ? -9.732 -4.182 12.818 1.00 96.62 271 THR A C 1
ATOM 1993 O O . THR A 1 271 ? -9.155 -3.123 13.058 1.00 96.62 271 THR A O 1
ATOM 1996 N N . LEU A 1 272 ? -9.223 -5.146 12.050 1.00 97.81 272 LEU A N 1
ATOM 1997 C CA . LEU A 1 272 ? -8.085 -4.985 11.149 1.00 97.81 272 LEU A CA 1
ATOM 1998 C C . LEU A 1 272 ? -8.615 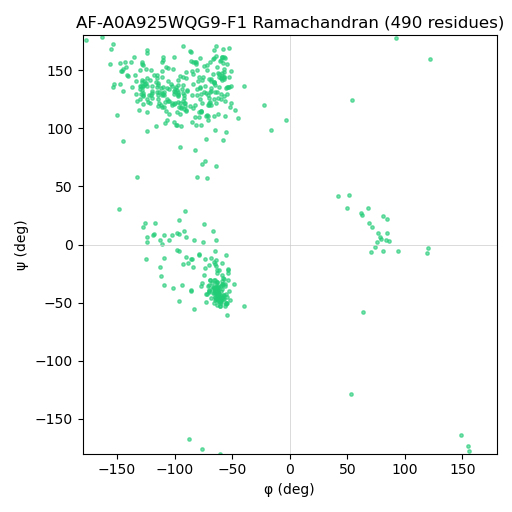-4.739 9.737 1.00 97.81 272 LEU A C 1
ATOM 2000 O O . LEU A 1 272 ? -9.426 -5.516 9.236 1.00 97.81 272 LEU A O 1
ATOM 2004 N N . LEU A 1 273 ? -8.141 -3.675 9.103 1.00 97.44 273 LEU A N 1
ATOM 2005 C CA . LEU A 1 273 ? -8.437 -3.334 7.723 1.00 97.44 273 LEU A CA 1
ATOM 2006 C C . LEU A 1 273 ? -7.137 -3.250 6.920 1.00 97.44 273 LEU A C 1
ATOM 2008 O O . LEU A 1 273 ? -6.269 -2.436 7.217 1.00 97.44 273 LEU A O 1
ATOM 2012 N N . GLU A 1 274 ? -7.024 -4.040 5.866 1.00 97.12 274 GLU A N 1
ATOM 2013 C CA . GLU A 1 274 ? -5.880 -4.020 4.954 1.00 97.12 274 GLU A CA 1
ATOM 2014 C C . GLU A 1 274 ? -6.308 -3.418 3.619 1.00 97.12 274 GLU A C 1
ATOM 2016 O O . GLU A 1 274 ? -7.341 -3.798 3.066 1.00 97.12 274 GLU A O 1
ATOM 2021 N N . MET A 1 275 ? -5.540 -2.461 3.102 1.00 95.25 275 MET A N 1
ATOM 2022 C CA . MET A 1 275 ? -5.845 -1.773 1.848 1.00 95.25 275 MET A CA 1
ATOM 2023 C C . MET A 1 275 ? -4.681 -1.912 0.880 1.00 95.25 275 MET A C 1
ATOM 2025 O O . MET A 1 275 ? -3.595 -1.394 1.138 1.00 95.25 275 MET A O 1
ATOM 2029 N N . ASP A 1 276 ? -4.912 -2.621 -0.225 1.00 93.44 276 ASP A N 1
ATOM 2030 C CA . ASP A 1 276 ? -3.897 -2.971 -1.224 1.00 93.44 276 ASP A CA 1
ATOM 2031 C C . ASP A 1 276 ? -2.630 -3.583 -0.584 1.00 93.44 276 ASP A C 1
ATOM 2033 O O . ASP A 1 276 ? -1.504 -3.421 -1.051 1.00 93.44 276 ASP A O 1
ATOM 2037 N N . THR A 1 277 ? -2.790 -4.288 0.535 1.00 96.81 277 THR A N 1
ATOM 2038 C CA . THR A 1 277 ? -1.677 -4.919 1.244 1.00 96.81 277 THR A CA 1
ATOM 2039 C C . THR A 1 277 ? -1.153 -6.092 0.432 1.00 96.81 277 THR A C 1
ATOM 2041 O O . THR A 1 277 ? -1.939 -6.969 0.106 1.00 96.81 277 THR A O 1
ATOM 2044 N N . PRO A 1 278 ? 0.148 -6.174 0.110 1.00 96.88 278 PRO A N 1
ATOM 2045 C CA . PRO A 1 278 ? 0.688 -7.274 -0.679 1.00 96.88 278 PRO A CA 1
ATOM 2046 C C . PRO A 1 278 ? 0.821 -8.542 0.176 1.00 96.88 278 PRO A C 1
ATOM 2048 O O . PRO A 1 278 ? 1.931 -8.957 0.465 1.00 96.88 278 PRO A O 1
ATOM 2051 N N . ASN A 1 279 ? -0.281 -9.170 0.593 1.00 96.62 279 ASN A N 1
ATOM 2052 C CA . ASN A 1 279 ? -0.272 -10.286 1.550 1.00 96.62 279 ASN A CA 1
ATOM 2053 C C . ASN A 1 279 ? 0.554 -11.509 1.118 1.00 96.62 279 ASN A C 1
ATOM 2055 O O . ASN A 1 279 ? 0.904 -12.335 1.961 1.00 96.62 279 ASN A O 1
ATOM 2059 N N . ARG A 1 280 ? 0.915 -11.615 -0.167 1.00 95.62 280 ARG A N 1
ATOM 2060 C CA . ARG A 1 280 ? 1.823 -12.650 -0.682 1.00 95.62 280 ARG A CA 1
ATOM 2061 C C . ARG A 1 280 ? 3.034 -12.094 -1.422 1.00 95.62 280 ARG A C 1
ATOM 2063 O O . ARG A 1 280 ? 3.760 -12.892 -1.994 1.00 95.62 280 ARG A O 1
ATOM 2070 N N . GLY A 1 281 ? 3.231 -10.776 -1.432 1.00 96.81 281 GLY A N 1
ATOM 2071 C CA . GLY A 1 281 ? 4.312 -10.101 -2.148 1.00 96.81 281 GLY A CA 1
ATOM 2072 C C . GLY A 1 281 ? 3.850 -9.068 -3.180 1.00 96.81 281 GLY A C 1
ATOM 2073 O O . GLY A 1 281 ? 2.710 -9.057 -3.646 1.00 96.81 281 GLY A O 1
ATOM 2074 N N . ALA A 1 282 ? 4.749 -8.158 -3.530 1.00 96.50 282 ALA A N 1
ATOM 2075 C CA . ALA A 1 282 ? 4.579 -7.131 -4.546 1.00 96.50 282 ALA A CA 1
ATOM 2076 C C . ALA A 1 282 ? 5.417 -7.462 -5.789 1.00 96.50 282 ALA A C 1
ATOM 2078 O O . ALA A 1 282 ? 6.458 -8.120 -5.725 1.00 96.50 282 ALA A O 1
ATOM 2079 N N . ASN A 1 283 ? 4.972 -6.982 -6.943 1.00 95.88 283 ASN A N 1
ATOM 2080 C CA . ASN A 1 283 ? 5.611 -7.189 -8.230 1.00 95.88 283 ASN A CA 1
ATOM 2081 C C . ASN A 1 283 ? 6.251 -5.893 -8.738 1.00 95.88 283 ASN A C 1
ATOM 2083 O O . ASN A 1 283 ? 5.579 -4.919 -9.058 1.00 95.88 283 ASN A O 1
ATOM 2087 N N . ILE A 1 284 ? 7.569 -5.921 -8.903 1.00 94.81 284 ILE A N 1
ATOM 2088 C CA . ILE A 1 284 ? 8.287 -4.997 -9.780 1.00 94.81 284 ILE A CA 1
ATOM 2089 C C . ILE A 1 284 ? 9.133 -5.872 -10.691 1.00 94.81 284 ILE A C 1
ATOM 2091 O O . ILE A 1 284 ? 9.875 -6.723 -10.210 1.00 94.81 284 ILE A O 1
ATOM 2095 N N . HIS A 1 285 ? 9.054 -5.681 -12.003 1.00 94.81 285 HIS A N 1
ATOM 2096 C CA . HIS A 1 285 ? 9.811 -6.510 -12.936 1.00 94.81 285 HIS A CA 1
ATOM 2097 C C . HIS A 1 285 ? 11.324 -6.508 -12.609 1.00 94.81 285 HIS A C 1
ATOM 2099 O O . HIS A 1 285 ? 11.910 -5.425 -12.525 1.00 94.81 285 HIS A O 1
ATOM 2105 N N . PRO A 1 286 ? 12.020 -7.659 -12.488 1.00 95.69 286 PRO A N 1
ATOM 2106 C CA . PRO A 1 286 ? 13.413 -7.663 -12.021 1.00 95.69 286 PRO A CA 1
ATOM 2107 C C . PRO A 1 286 ? 14.383 -6.914 -12.944 1.00 95.69 286 PRO A C 1
ATOM 2109 O O . PRO A 1 286 ? 15.313 -6.268 -12.473 1.00 95.69 286 PRO A O 1
ATOM 2112 N N . GLY A 1 287 ? 14.136 -6.906 -14.258 1.00 94.94 287 GLY A N 1
ATOM 2113 C CA . GLY A 1 287 ? 14.892 -6.056 -15.184 1.00 94.94 287 GLY A CA 1
ATOM 2114 C C . GLY A 1 287 ? 14.685 -4.553 -14.932 1.00 94.94 287 GLY A C 1
ATOM 2115 O O . GLY A 1 287 ? 15.620 -3.775 -15.087 1.00 94.94 287 GLY A O 1
ATOM 2116 N N . LEU A 1 288 ? 13.491 -4.138 -14.488 1.00 94.19 288 LEU A N 1
ATOM 2117 C CA . LEU A 1 288 ? 13.235 -2.753 -14.081 1.00 94.19 288 LEU A CA 1
ATOM 2118 C C . LEU A 1 288 ? 13.929 -2.455 -12.746 1.00 94.19 288 LEU A C 1
ATOM 2120 O O . LEU A 1 288 ? 14.589 -1.428 -12.636 1.00 94.19 288 LEU A O 1
ATOM 2124 N N . GLN A 1 289 ? 13.879 -3.378 -11.779 1.00 94.75 289 GLN A N 1
ATOM 2125 C CA . GLN A 1 289 ? 14.635 -3.257 -10.526 1.00 94.75 289 GLN A CA 1
ATOM 2126 C C . GLN A 1 289 ? 16.140 -3.111 -10.779 1.00 94.75 289 GLN A C 1
ATOM 2128 O O . GLN A 1 289 ? 16.779 -2.255 -10.179 1.00 94.75 289 GLN A O 1
ATOM 2133 N N . ALA A 1 290 ? 16.709 -3.897 -11.699 1.00 94.94 290 ALA A N 1
ATOM 2134 C CA . ALA A 1 290 ? 18.117 -3.801 -12.076 1.00 94.94 290 ALA A CA 1
ATOM 2135 C C . ALA A 1 290 ? 18.450 -2.431 -12.686 1.00 94.94 290 ALA A C 1
ATOM 2137 O O . ALA A 1 290 ? 19.478 -1.836 -12.358 1.00 94.94 290 ALA A O 1
ATOM 2138 N N . MET A 1 291 ? 17.570 -1.909 -13.547 1.00 94.19 291 MET A N 1
ATOM 2139 C CA . MET A 1 291 ? 17.713 -0.563 -14.105 1.00 94.19 291 MET A CA 1
ATOM 2140 C C . MET A 1 291 ? 17.663 0.510 -13.014 1.00 94.19 291 MET A C 1
ATOM 2142 O O . MET A 1 291 ? 18.524 1.386 -13.013 1.00 94.19 291 MET A O 1
ATOM 2146 N N . ILE A 1 292 ? 16.724 0.420 -12.067 1.00 91.94 292 ILE A N 1
ATOM 2147 C CA . ILE A 1 292 ? 16.626 1.341 -10.925 1.00 91.94 292 ILE A CA 1
ATOM 2148 C C . ILE A 1 292 ? 17.887 1.252 -10.060 1.00 91.94 292 ILE A C 1
ATOM 2150 O O . ILE A 1 292 ? 18.516 2.268 -9.793 1.00 91.94 292 ILE A O 1
ATOM 2154 N N . ALA A 1 293 ? 18.330 0.048 -9.700 1.00 92.31 293 ALA A N 1
ATOM 2155 C CA . ALA A 1 293 ? 19.538 -0.161 -8.905 1.00 92.31 293 ALA A CA 1
ATOM 2156 C C . ALA A 1 293 ? 20.801 0.425 -9.569 1.00 92.31 293 ALA A C 1
ATOM 2158 O O . ALA A 1 293 ? 21.697 0.910 -8.878 1.00 92.31 293 ALA A O 1
ATOM 2159 N N . ARG A 1 294 ? 20.881 0.398 -10.908 1.00 93.12 294 ARG A N 1
ATOM 2160 C CA . ARG A 1 294 ? 22.033 0.908 -11.667 1.00 93.12 294 ARG A CA 1
ATOM 2161 C C . ARG A 1 294 ? 21.963 2.409 -11.955 1.00 93.12 294 ARG A C 1
ATOM 2163 O O . ARG A 1 294 ? 22.999 3.068 -11.916 1.00 93.12 294 ARG A O 1
ATOM 2170 N N . TYR A 1 295 ? 20.783 2.928 -12.285 1.00 91.00 295 TYR A N 1
ATOM 2171 C CA . TYR A 1 295 ? 20.604 4.267 -12.865 1.00 91.00 295 TYR A CA 1
ATOM 2172 C C . TYR A 1 295 ? 19.652 5.183 -12.099 1.00 91.00 295 TYR A C 1
ATOM 2174 O O . TYR A 1 295 ? 19.613 6.374 -12.401 1.00 91.00 295 TYR A O 1
ATOM 2182 N N . GLY A 1 296 ? 18.880 4.650 -11.154 1.00 88.94 296 GLY A N 1
ATOM 2183 C CA . GLY A 1 296 ? 17.990 5.436 -10.309 1.00 88.94 296 GLY A CA 1
ATOM 2184 C C . GLY A 1 296 ? 18.761 6.473 -9.501 1.00 88.94 296 GLY A C 1
ATOM 2185 O O . GLY A 1 296 ? 19.973 6.343 -9.266 1.00 88.94 296 GLY A O 1
ATOM 2186 N N . VAL A 1 297 ? 18.060 7.512 -9.049 1.00 88.94 297 VAL A N 1
ATOM 2187 C CA . VAL A 1 297 ? 18.676 8.454 -8.113 1.00 88.94 297 VAL A CA 1
ATOM 2188 C C . VAL A 1 297 ? 19.000 7.735 -6.800 1.00 88.94 297 VAL A C 1
ATOM 2190 O O . VAL A 1 297 ? 18.674 6.564 -6.601 1.00 88.94 297 VAL A O 1
ATOM 2193 N N . ARG A 1 298 ? 19.738 8.395 -5.903 1.00 91.56 298 ARG A N 1
ATOM 2194 C CA . ARG A 1 298 ? 20.167 7.774 -4.641 1.00 91.56 298 ARG A CA 1
ATOM 2195 C C . ARG A 1 298 ? 18.991 7.161 -3.868 1.00 91.56 298 ARG A C 1
ATOM 2197 O O . ARG A 1 298 ? 19.089 5.998 -3.498 1.00 91.56 298 ARG A O 1
ATOM 2204 N N . SER A 1 299 ? 17.897 7.902 -3.714 1.00 89.81 299 SER A N 1
ATOM 2205 C CA . SER A 1 299 ? 16.715 7.439 -2.987 1.00 89.81 299 SER A CA 1
ATOM 2206 C C . SER A 1 299 ? 16.027 6.250 -3.670 1.00 89.81 299 SER A C 1
ATOM 2208 O O . SER A 1 299 ? 15.793 5.255 -3.001 1.00 89.81 299 SER A O 1
ATOM 2210 N N . ASP A 1 300 ? 15.827 6.262 -5.000 1.00 90.81 300 ASP A N 1
ATOM 2211 C CA . ASP A 1 300 ? 15.265 5.097 -5.718 1.00 90.81 300 ASP A CA 1
ATOM 2212 C C . ASP A 1 300 ? 16.085 3.814 -5.456 1.00 90.81 300 ASP A C 1
ATOM 2214 O O . ASP A 1 300 ? 15.537 2.722 -5.277 1.00 90.81 300 ASP A O 1
ATOM 2218 N N . ARG A 1 301 ? 17.422 3.942 -5.471 1.00 93.31 301 ARG A N 1
ATOM 2219 C CA . ARG A 1 301 ? 18.355 2.825 -5.263 1.00 93.31 301 ARG A CA 1
ATOM 2220 C C . ARG A 1 301 ? 18.301 2.305 -3.834 1.00 93.31 301 ARG A C 1
ATOM 2222 O O . ARG A 1 301 ? 18.240 1.094 -3.646 1.00 93.31 301 ARG A O 1
ATOM 2229 N N . GLU A 1 302 ? 18.323 3.202 -2.853 1.00 95.00 302 GLU A N 1
ATOM 2230 C CA . GLU A 1 302 ? 18.214 2.848 -1.435 1.00 95.00 302 GLU A CA 1
ATOM 2231 C C . GLU A 1 302 ? 16.861 2.181 -1.145 1.00 95.00 302 GLU A C 1
ATOM 2233 O O . GLU A 1 302 ? 16.829 1.097 -0.562 1.00 95.00 302 GLU A O 1
ATOM 2238 N N . GLY A 1 303 ? 15.766 2.747 -1.657 1.00 94.38 303 GLY A N 1
ATOM 2239 C CA . GLY A 1 303 ? 14.419 2.215 -1.500 1.00 94.38 303 GLY A CA 1
ATOM 2240 C C . GLY A 1 303 ? 14.259 0.807 -2.074 1.00 94.38 303 GLY A C 1
ATOM 2241 O O . GLY A 1 303 ? 13.827 -0.097 -1.362 1.00 94.38 303 GLY A O 1
ATOM 2242 N N . ILE A 1 304 ? 14.676 0.548 -3.321 1.00 94.31 304 ILE A N 1
ATOM 2243 C CA . ILE A 1 304 ? 14.538 -0.797 -3.925 1.00 94.31 304 ILE A CA 1
ATOM 2244 C C . ILE A 1 304 ? 15.480 -1.849 -3.302 1.00 94.31 304 ILE A C 1
ATOM 2246 O O . ILE A 1 304 ? 15.285 -3.055 -3.470 1.00 94.31 304 ILE A O 1
ATOM 2250 N N . GLN A 1 305 ? 16.524 -1.411 -2.591 1.00 94.69 305 GLN A N 1
ATOM 2251 C CA . GLN A 1 305 ? 17.480 -2.276 -1.888 1.00 94.69 305 GLN A CA 1
ATOM 2252 C C . GLN A 1 305 ? 17.178 -2.421 -0.386 1.00 94.69 305 GLN A C 1
ATOM 2254 O O . GLN A 1 305 ? 17.837 -3.217 0.291 1.00 94.69 305 GLN A O 1
ATOM 2259 N N . SER A 1 306 ? 16.183 -1.692 0.123 1.00 97.31 306 SER A N 1
ATOM 2260 C CA . SER A 1 306 ? 15.778 -1.660 1.530 1.00 97.31 306 SER A CA 1
ATOM 2261 C C . SER A 1 306 ? 15.363 -3.028 2.088 1.00 97.31 306 SER A C 1
ATOM 2263 O O . SER A 1 306 ? 15.065 -3.965 1.348 1.00 97.31 306 SER A O 1
ATOM 2265 N N . ALA A 1 307 ? 15.340 -3.174 3.416 1.00 97.81 307 ALA A N 1
ATOM 2266 C CA . ALA A 1 307 ? 14.817 -4.388 4.051 1.00 97.81 307 ALA A CA 1
ATOM 2267 C C . ALA A 1 307 ? 13.315 -4.573 3.764 1.00 97.81 307 ALA A C 1
ATOM 2269 O O . ALA A 1 307 ? 12.890 -5.695 3.495 1.00 97.81 307 ALA A O 1
ATOM 2270 N N . ALA A 1 308 ? 12.553 -3.476 3.714 1.00 97.81 308 ALA A N 1
ATOM 2271 C CA . ALA A 1 308 ? 11.166 -3.455 3.257 1.00 97.81 308 ALA A CA 1
ATOM 2272 C C . ALA A 1 308 ? 11.015 -4.059 1.854 1.00 97.81 308 ALA A C 1
ATOM 2274 O O . ALA A 1 308 ? 10.366 -5.088 1.687 1.00 97.81 308 ALA A O 1
ATOM 2275 N N . ALA A 1 309 ? 11.674 -3.486 0.841 1.00 96.94 309 ALA A N 1
ATOM 2276 C CA . ALA A 1 309 ? 11.578 -3.976 -0.535 1.00 96.94 309 ALA A CA 1
ATOM 2277 C C . ALA A 1 309 ? 12.024 -5.442 -0.662 1.00 96.94 309 ALA A C 1
ATOM 2279 O O . ALA A 1 309 ? 11.439 -6.208 -1.426 1.00 96.94 309 ALA A O 1
ATOM 2280 N N . ARG A 1 310 ? 13.028 -5.859 0.117 1.00 96.62 310 ARG A N 1
ATOM 2281 C CA . ARG A 1 310 ? 13.496 -7.252 0.167 1.00 96.62 310 ARG A CA 1
ATOM 2282 C C . ARG A 1 310 ? 12.465 -8.229 0.710 1.00 96.62 310 ARG A C 1
ATOM 2284 O O . ARG A 1 310 ? 12.329 -9.306 0.143 1.00 96.62 310 ARG A O 1
ATOM 2291 N N . ALA A 1 311 ? 11.738 -7.843 1.752 1.00 97.62 311 ALA A N 1
ATOM 2292 C CA . ALA A 1 311 ? 10.643 -8.637 2.296 1.00 97.62 311 ALA A CA 1
ATOM 2293 C C . ALA A 1 311 ? 9.427 -8.669 1.352 1.00 97.62 311 ALA A C 1
ATOM 2295 O O . ALA A 1 311 ? 8.733 -9.678 1.267 1.00 97.62 311 ALA A O 1
ATOM 2296 N N . LEU A 1 312 ? 9.162 -7.570 0.635 1.00 97.62 312 LEU A N 1
ATOM 2297 C CA . LEU A 1 312 ? 7.946 -7.414 -0.163 1.00 97.62 312 LEU A CA 1
ATOM 2298 C C . LEU A 1 312 ? 8.034 -7.999 -1.574 1.00 97.62 312 LEU A C 1
ATOM 2300 O O . LEU A 1 312 ? 7.035 -8.518 -2.054 1.00 97.62 312 LEU A O 1
ATOM 2304 N N . LEU A 1 313 ? 9.158 -7.882 -2.283 1.00 97.00 313 LEU A N 1
ATOM 2305 C CA . LEU A 1 313 ? 9.198 -8.159 -3.725 1.00 97.00 313 LEU A CA 1
ATOM 2306 C C . LEU A 1 313 ? 9.301 -9.657 -4.043 1.00 97.00 313 LEU A C 1
ATOM 2308 O O . LEU A 1 313 ? 10.236 -10.315 -3.598 1.00 97.00 313 LEU A O 1
ATOM 2312 N N . PHE A 1 314 ? 8.415 -10.158 -4.916 1.00 94.25 314 PHE A N 1
ATOM 2313 C CA . PHE A 1 314 ? 8.375 -11.569 -5.348 1.00 94.25 314 PHE A CA 1
ATOM 2314 C C . PHE A 1 314 ? 9.694 -12.101 -5.899 1.00 94.25 314 PHE A C 1
ATOM 2316 O O . PHE A 1 314 ? 9.960 -13.295 -5.866 1.00 94.25 314 PHE A O 1
ATOM 2323 N N . ALA A 1 315 ? 10.479 -11.226 -6.511 1.00 93.38 315 ALA A N 1
ATOM 2324 C CA . ALA A 1 315 ? 11.704 -11.586 -7.184 1.00 93.38 315 ALA A CA 1
ATOM 2325 C C . ALA A 1 315 ? 12.639 -10.392 -7.160 1.00 93.38 315 ALA A C 1
ATOM 2327 O O . ALA A 1 315 ? 12.217 -9.272 -7.439 1.00 93.38 315 ALA A O 1
ATOM 2328 N N . ARG A 1 316 ? 13.919 -10.632 -6.895 1.00 93.88 316 ARG A N 1
ATOM 2329 C CA . ARG A 1 316 ? 14.979 -9.630 -6.977 1.00 93.88 316 ARG A CA 1
ATOM 2330 C C . ARG A 1 316 ? 16.103 -10.114 -7.880 1.00 93.88 316 ARG A C 1
ATOM 2332 O O . ARG A 1 316 ? 16.483 -11.279 -7.780 1.00 93.88 316 ARG A O 1
ATOM 2339 N N . PRO A 1 317 ? 16.669 -9.252 -8.737 1.00 92.94 317 PRO A N 1
ATOM 2340 C CA . PRO A 1 317 ? 17.804 -9.641 -9.560 1.00 92.94 317 PRO A CA 1
ATOM 2341 C C . PRO A 1 317 ? 19.054 -9.842 -8.685 1.00 92.94 317 PRO A C 1
ATOM 2343 O O . PRO A 1 317 ? 19.479 -8.915 -7.996 1.00 92.94 317 PRO A O 1
ATOM 2346 N N . THR A 1 318 ? 19.661 -11.032 -8.722 1.00 89.81 318 THR A N 1
ATOM 2347 C CA . THR A 1 318 ? 20.927 -11.338 -8.014 1.00 89.81 318 THR A CA 1
ATOM 2348 C C . THR A 1 318 ? 22.137 -11.312 -8.931 1.00 89.81 318 THR A C 1
ATOM 2350 O O . THR A 1 318 ? 23.195 -10.819 -8.548 1.00 89.81 318 THR A O 1
ATOM 2353 N N . ALA A 1 319 ? 21.970 -11.785 -10.161 1.00 92.50 319 ALA A N 1
ATOM 2354 C CA . ALA A 1 319 ? 22.929 -11.625 -11.239 1.00 92.50 319 ALA A CA 1
ATOM 2355 C C . ALA A 1 319 ? 22.205 -11.050 -12.451 1.00 92.50 319 ALA A C 1
ATOM 2357 O O . ALA A 1 319 ? 21.072 -11.430 -12.749 1.00 92.50 319 ALA A O 1
ATOM 2358 N N . VAL A 1 320 ? 22.856 -10.121 -13.147 1.00 95.44 320 VAL A N 1
ATOM 2359 C CA . VAL A 1 320 ? 22.299 -9.462 -14.329 1.00 95.44 320 VAL A CA 1
ATOM 2360 C C . VAL A 1 320 ? 23.347 -9.476 -15.429 1.00 95.44 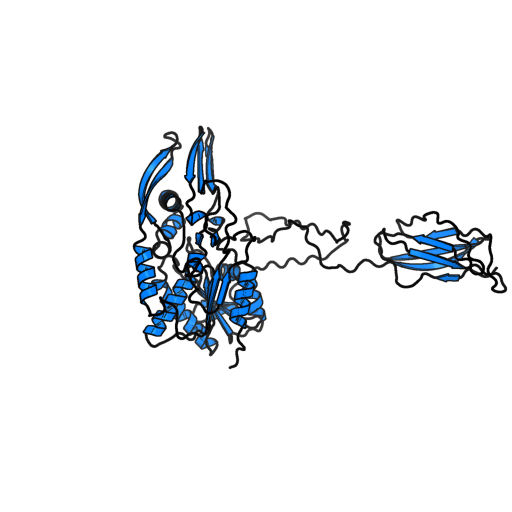320 VAL A C 1
ATOM 2362 O O . VAL A 1 320 ? 24.451 -8.963 -15.253 1.00 95.44 320 VAL A O 1
ATOM 2365 N N . GLU A 1 321 ? 22.984 -10.048 -16.571 1.00 97.12 321 GLU A N 1
ATOM 2366 C CA . GLU A 1 321 ? 23.756 -9.944 -17.801 1.00 97.12 321 GLU A CA 1
ATOM 2367 C C . GLU A 1 321 ? 23.407 -8.619 -18.481 1.00 97.12 321 GLU A C 1
ATOM 2369 O O . GLU A 1 321 ? 22.248 -8.351 -18.823 1.00 97.12 321 GLU A O 1
ATOM 2374 N N . TRP A 1 322 ? 24.424 -7.781 -18.664 1.00 97.50 322 TRP A N 1
ATOM 2375 C CA . TRP A 1 322 ? 24.285 -6.449 -19.234 1.00 97.50 322 TRP A CA 1
ATOM 2376 C C . TRP A 1 322 ? 24.785 -6.425 -20.671 1.00 97.50 322 TRP A C 1
ATOM 2378 O O . TRP A 1 322 ? 25.892 -6.869 -20.963 1.00 97.50 322 TRP A O 1
ATOM 2388 N N . ARG A 1 323 ? 24.007 -5.812 -21.561 1.00 96.75 323 ARG A N 1
ATOM 2389 C CA . ARG A 1 323 ? 24.428 -5.517 -22.931 1.00 96.75 323 ARG A CA 1
ATOM 2390 C C . ARG A 1 323 ? 24.616 -4.022 -23.102 1.00 96.75 323 ARG A C 1
ATOM 2392 O O . ARG A 1 323 ? 23.707 -3.252 -22.796 1.00 96.75 323 ARG A O 1
ATOM 2399 N N . ARG A 1 324 ? 25.760 -3.610 -23.645 1.00 96.12 324 ARG A N 1
ATOM 2400 C CA . ARG A 1 324 ? 25.964 -2.230 -24.090 1.00 96.12 324 ARG A CA 1
ATOM 2401 C C . ARG A 1 324 ? 25.170 -1.974 -25.372 1.00 96.12 324 ARG A C 1
ATOM 2403 O O . ARG A 1 324 ? 25.268 -2.744 -26.324 1.00 96.12 324 ARG A O 1
ATOM 2410 N N . ILE A 1 325 ? 24.404 -0.894 -25.400 1.00 94.69 325 ILE A N 1
ATOM 2411 C CA . ILE A 1 325 ? 23.735 -0.357 -26.589 1.00 94.69 325 ILE A CA 1
ATOM 2412 C C . ILE A 1 325 ? 24.139 1.108 -26.775 1.00 94.69 325 ILE A C 1
ATOM 2414 O O . ILE A 1 325 ? 24.420 1.788 -25.792 1.00 94.69 325 ILE A O 1
ATOM 2418 N N . GLY A 1 326 ? 24.148 1.602 -28.012 1.00 92.38 326 GLY A N 1
ATOM 2419 C CA . GLY A 1 326 ? 24.577 2.968 -28.323 1.00 92.38 326 GLY A CA 1
ATOM 2420 C C . GLY A 1 326 ? 26.062 3.096 -28.673 1.00 92.38 326 GLY A C 1
ATOM 2421 O O . GLY A 1 326 ? 26.820 2.123 -28.665 1.00 92.38 326 GLY A O 1
ATOM 2422 N N . LEU A 1 327 ? 26.464 4.323 -29.010 1.00 90.69 327 LEU A N 1
ATOM 2423 C CA . LEU A 1 327 ? 27.848 4.693 -29.322 1.00 90.69 327 LEU A CA 1
ATOM 2424 C C . LEU A 1 327 ? 28.633 5.031 -28.042 1.00 90.69 327 LEU A C 1
ATOM 2426 O O . LEU A 1 327 ? 28.010 5.448 -27.073 1.00 90.69 327 LEU A O 1
ATOM 2430 N N . PRO A 1 328 ? 29.980 4.961 -28.031 1.00 88.81 328 PRO A N 1
ATOM 2431 C CA . PRO A 1 328 ? 30.798 5.154 -26.822 1.00 88.81 328 PRO A CA 1
ATOM 2432 C C . PRO A 1 328 ? 30.579 6.450 -26.021 1.00 88.81 328 PRO A C 1
ATOM 2434 O O . PRO A 1 328 ? 30.923 6.496 -24.850 1.00 88.81 328 PRO A O 1
ATOM 2437 N N . LEU A 1 329 ? 30.033 7.507 -26.633 1.00 84.31 329 LEU A N 1
ATOM 2438 C CA . LEU A 1 329 ? 29.756 8.789 -25.965 1.00 84.31 329 LEU A CA 1
ATOM 2439 C C . LEU A 1 329 ? 28.304 8.923 -25.466 1.00 84.31 329 LEU A C 1
ATOM 2441 O O . LEU A 1 329 ? 27.956 9.917 -24.833 1.00 84.31 329 LEU A O 1
ATOM 2445 N N . ALA A 1 330 ? 27.445 7.952 -25.775 1.00 85.12 330 ALA A N 1
ATOM 2446 C CA . ALA A 1 330 ? 26.020 7.959 -25.448 1.00 85.12 330 ALA A CA 1
ATOM 2447 C C . ALA A 1 330 ? 25.487 6.537 -25.202 1.00 85.12 330 ALA A C 1
ATOM 2449 O O . ALA A 1 330 ? 24.327 6.243 -25.504 1.00 85.12 330 ALA A O 1
ATOM 2450 N N . ASP A 1 331 ? 26.330 5.631 -24.701 1.00 90.44 331 ASP A N 1
ATOM 2451 C CA . ASP A 1 331 ? 25.949 4.245 -24.487 1.00 90.44 331 ASP A CA 1
ATOM 2452 C C . ASP A 1 331 ? 25.169 4.056 -23.181 1.00 90.44 331 ASP A C 1
ATOM 2454 O O . ASP A 1 331 ? 25.227 4.837 -22.217 1.00 90.44 331 ASP A O 1
ATOM 2458 N N . ARG A 1 332 ? 24.405 2.966 -23.153 1.00 92.31 332 ARG A N 1
ATOM 2459 C CA . ARG A 1 332 ? 23.744 2.457 -21.956 1.00 92.31 332 ARG A CA 1
ATOM 2460 C C . ARG A 1 332 ? 23.942 0.959 -21.858 1.00 92.31 332 ARG A C 1
ATOM 2462 O O . ARG A 1 332 ? 23.968 0.252 -22.860 1.00 92.31 332 ARG A O 1
ATOM 2469 N N . HIS A 1 333 ? 24.049 0.481 -20.627 1.00 95.19 333 HIS A N 1
ATOM 2470 C CA . HIS A 1 333 ? 24.028 -0.940 -20.333 1.00 95.19 333 HIS A CA 1
ATOM 2471 C C . HIS A 1 333 ? 22.597 -1.305 -19.967 1.00 95.19 333 HIS A C 1
ATOM 2473 O O . HIS A 1 333 ? 22.034 -0.734 -19.039 1.00 95.19 333 HIS A O 1
ATOM 2479 N N . VAL A 1 334 ? 22.006 -2.239 -20.699 1.00 96.06 334 VAL A N 1
ATOM 2480 C CA . VAL A 1 334 ? 20.630 -2.693 -20.479 1.00 96.06 334 VAL A CA 1
ATOM 2481 C C . VAL A 1 334 ? 20.617 -4.159 -20.058 1.00 96.06 334 VAL A C 1
ATOM 2483 O O . VAL A 1 334 ? 21.444 -4.930 -20.557 1.00 96.06 334 VAL A O 1
ATOM 2486 N N . PRO A 1 335 ? 19.715 -4.568 -19.150 1.00 96.56 335 PRO A N 1
ATOM 2487 C CA . PRO A 1 335 ? 19.623 -5.953 -18.725 1.00 96.56 335 PRO A CA 1
ATOM 2488 C C . PRO A 1 335 ? 19.044 -6.792 -19.865 1.00 96.56 335 PRO A C 1
ATOM 2490 O O . PRO A 1 335 ? 18.000 -6.462 -20.428 1.00 96.56 335 PRO A O 1
ATOM 2493 N N . ILE A 1 336 ? 19.717 -7.882 -20.218 1.00 95.88 336 ILE A N 1
ATOM 2494 C CA . ILE A 1 336 ? 19.232 -8.824 -21.242 1.00 95.88 336 ILE A CA 1
ATOM 2495 C C . ILE A 1 336 ? 18.848 -10.176 -20.652 1.00 95.88 336 ILE A C 1
ATOM 2497 O O . ILE A 1 336 ? 17.965 -10.842 -21.188 1.00 95.88 336 ILE A O 1
ATOM 2501 N N . ARG A 1 337 ? 19.471 -10.552 -19.533 1.00 94.94 337 ARG A N 1
ATOM 2502 C CA . ARG A 1 337 ? 19.129 -11.721 -18.724 1.00 94.94 337 ARG A CA 1
ATOM 2503 C C . ARG A 1 337 ? 19.411 -11.423 -17.263 1.00 94.94 337 ARG A C 1
ATOM 2505 O O . ARG A 1 337 ? 20.222 -10.554 -16.945 1.00 94.94 337 ARG A O 1
ATOM 2512 N N . TRP A 1 338 ? 18.742 -12.140 -16.378 1.00 95.00 338 TRP A N 1
ATOM 2513 C CA . TRP A 1 338 ? 18.987 -12.070 -14.947 1.00 95.00 338 TRP A CA 1
ATOM 2514 C C . TRP A 1 338 ? 18.522 -13.356 -14.280 1.00 95.00 338 TRP A C 1
ATOM 2516 O O . TRP A 1 338 ? 17.641 -14.044 -14.795 1.00 95.00 338 TRP A O 1
ATOM 2526 N N . THR A 1 339 ? 19.108 -13.647 -13.127 1.00 92.81 339 THR A N 1
ATOM 2527 C CA . THR A 1 339 ? 18.590 -14.633 -12.179 1.00 92.81 339 THR A CA 1
ATOM 2528 C C . THR A 1 339 ? 17.794 -13.893 -11.119 1.00 92.81 339 THR A C 1
ATOM 2530 O O . THR A 1 339 ? 18.277 -12.903 -10.559 1.00 92.81 339 THR A O 1
ATOM 2533 N N . ASP A 1 340 ? 16.566 -14.332 -10.868 1.00 89.75 340 ASP A N 1
ATOM 2534 C CA . ASP A 1 340 ? 15.775 -13.852 -9.746 1.00 89.75 340 ASP A CA 1
ATOM 2535 C C . ASP A 1 340 ? 16.005 -14.703 -8.492 1.00 89.75 340 ASP A C 1
ATOM 2537 O O . ASP A 1 340 ? 16.307 -15.893 -8.550 1.00 89.75 340 ASP A O 1
ATOM 2541 N N . ASN A 1 341 ? 15.904 -14.048 -7.340 1.00 88.38 341 ASN A N 1
ATOM 2542 C CA . ASN A 1 341 ? 15.890 -14.663 -6.023 1.00 88.38 341 ASN A CA 1
ATOM 2543 C C . ASN A 1 341 ? 14.752 -14.057 -5.203 1.00 88.38 341 ASN A C 1
ATOM 2545 O O . ASN A 1 341 ? 14.534 -12.844 -5.246 1.00 88.38 341 ASN A O 1
ATOM 2549 N N . SER A 1 342 ? 14.080 -14.897 -4.433 1.00 90.94 342 SER A N 1
ATOM 2550 C CA . SER A 1 342 ? 13.005 -14.547 -3.513 1.00 90.94 342 SER A CA 1
ATOM 2551 C C . SER A 1 342 ? 13.348 -14.879 -2.058 1.00 90.94 342 SER A C 1
ATOM 2553 O O . SER A 1 342 ? 12.481 -14.765 -1.213 1.00 90.94 342 SER A O 1
ATOM 2555 N N . ALA A 1 343 ? 14.587 -15.254 -1.714 1.00 95.94 343 ALA A N 1
ATOM 2556 C CA . ALA A 1 343 ? 14.923 -15.785 -0.387 1.00 95.94 343 ALA A CA 1
ATOM 2557 C C . ALA A 1 343 ? 14.518 -14.879 0.792 1.00 95.94 343 ALA A C 1
ATOM 2559 O O . ALA A 1 343 ? 13.940 -15.377 1.752 1.00 95.94 343 ALA A O 1
ATOM 2560 N N . ASP A 1 344 ? 14.780 -13.567 0.722 1.00 95.81 344 ASP A N 1
ATOM 2561 C CA . ASP A 1 344 ? 14.384 -12.619 1.781 1.00 95.81 344 ASP A CA 1
ATOM 2562 C C . ASP A 1 344 ? 12.850 -12.513 1.902 1.00 95.81 344 ASP A C 1
ATOM 2564 O O . ASP A 1 344 ? 12.298 -12.486 3.002 1.00 95.81 344 ASP A O 1
ATOM 2568 N N . HIS A 1 345 ? 12.163 -12.493 0.758 1.00 97.19 345 HIS A N 1
ATOM 2569 C CA . HIS A 1 345 ? 10.707 -12.499 0.656 1.00 97.19 345 HIS A CA 1
ATOM 2570 C C . HIS A 1 345 ? 10.119 -13.795 1.234 1.00 97.19 345 HIS A C 1
ATOM 2572 O O . HIS A 1 345 ? 9.265 -13.771 2.119 1.00 97.19 345 HIS A O 1
ATOM 2578 N N . ASP A 1 346 ? 10.616 -14.942 0.784 1.00 97.25 346 ASP A N 1
ATOM 2579 C CA . ASP A 1 346 ? 10.151 -16.263 1.189 1.00 97.25 346 ASP A CA 1
ATOM 2580 C C . ASP A 1 346 ? 10.405 -16.502 2.674 1.00 97.25 346 ASP A C 1
ATOM 2582 O O . ASP A 1 346 ? 9.545 -17.057 3.359 1.00 97.25 346 ASP A O 1
ATOM 2586 N N . ASP A 1 347 ? 11.550 -16.046 3.190 1.00 97.69 347 ASP A N 1
ATOM 2587 C CA . ASP A 1 347 ? 11.842 -16.053 4.617 1.00 97.69 347 ASP A CA 1
ATOM 2588 C C . ASP A 1 347 ? 10.827 -15.219 5.398 1.00 97.69 347 ASP A C 1
ATOM 2590 O O . ASP A 1 347 ? 10.201 -15.740 6.322 1.00 97.69 347 ASP A O 1
ATOM 2594 N N . PHE A 1 348 ? 10.609 -13.962 5.001 1.00 97.88 348 PHE A N 1
ATOM 2595 C CA . PHE A 1 348 ? 9.653 -13.081 5.663 1.00 97.88 348 PHE A CA 1
ATOM 2596 C C . PHE A 1 348 ? 8.246 -13.693 5.704 1.00 97.88 348 PHE A C 1
ATOM 2598 O O . PHE A 1 348 ? 7.678 -13.844 6.787 1.00 97.88 348 PHE A O 1
ATOM 2605 N N . TYR A 1 349 ? 7.694 -14.118 4.564 1.00 97.44 349 TYR A N 1
ATOM 2606 C CA . TYR A 1 349 ? 6.341 -14.680 4.526 1.00 97.44 349 TYR A CA 1
ATOM 2607 C C . TYR A 1 349 ? 6.239 -16.040 5.217 1.00 97.44 349 TYR A C 1
ATOM 2609 O O . TYR A 1 349 ? 5.191 -16.368 5.776 1.00 97.44 349 TYR A O 1
ATOM 2617 N N . ARG A 1 350 ? 7.308 -16.845 5.217 1.00 97.62 350 ARG A N 1
ATOM 2618 C CA . ARG A 1 350 ? 7.374 -18.066 6.026 1.00 97.62 350 ARG A CA 1
ATOM 2619 C C . ARG A 1 350 ? 7.307 -17.733 7.513 1.00 97.62 350 ARG A C 1
ATOM 2621 O O . ARG A 1 350 ? 6.530 -18.375 8.213 1.00 97.62 350 ARG A O 1
ATOM 2628 N N . ARG A 1 351 ? 8.068 -16.740 7.989 1.00 97.75 351 ARG A N 1
ATOM 2629 C CA . ARG A 1 351 ? 8.029 -16.297 9.391 1.00 97.75 351 ARG A CA 1
ATOM 2630 C C . ARG A 1 351 ? 6.664 -15.720 9.761 1.00 97.75 351 ARG A C 1
ATOM 2632 O O . ARG A 1 351 ? 6.105 -16.154 10.759 1.00 97.75 351 ARG A O 1
ATOM 2639 N N . LEU A 1 352 ? 6.093 -14.845 8.927 1.00 97.06 352 LEU A N 1
ATOM 2640 C CA . LEU A 1 352 ? 4.752 -14.280 9.123 1.00 97.06 352 LEU A CA 1
ATOM 2641 C C . LEU A 1 352 ? 3.696 -15.385 9.258 1.00 97.06 352 LEU A C 1
ATOM 2643 O O . LEU A 1 352 ? 2.948 -15.411 10.233 1.00 97.06 352 LEU A O 1
ATOM 2647 N N . ARG A 1 353 ? 3.668 -16.343 8.321 1.00 95.94 353 ARG A N 1
ATOM 2648 C CA . ARG A 1 353 ? 2.717 -17.464 8.366 1.00 95.94 353 ARG A CA 1
ATOM 2649 C C . ARG A 1 353 ? 2.944 -18.396 9.552 1.00 95.94 353 ARG A C 1
ATOM 2651 O O . ARG A 1 353 ? 1.987 -18.982 10.041 1.00 95.94 353 ARG A O 1
ATOM 2658 N N . ALA A 1 354 ? 4.186 -18.527 10.010 1.00 96.75 354 ALA A N 1
ATOM 2659 C CA . ALA A 1 354 ? 4.541 -19.343 11.164 1.00 96.75 354 ALA A CA 1
ATOM 2660 C C . ALA A 1 354 ? 4.233 -18.669 12.510 1.00 96.75 354 ALA A C 1
ATOM 2662 O O . ALA A 1 354 ? 4.328 -19.343 13.535 1.00 96.75 354 ALA A O 1
ATOM 2663 N N . LEU A 1 355 ? 3.851 -17.382 12.536 1.00 94.56 355 LEU A N 1
ATOM 2664 C CA . LEU A 1 355 ? 3.518 -16.705 13.789 1.00 94.56 355 LEU A CA 1
ATOM 2665 C C . LEU A 1 355 ? 2.348 -17.386 14.508 1.00 94.56 355 LEU A C 1
ATOM 2667 O O . LEU A 1 355 ? 2.356 -17.455 15.730 1.00 94.56 355 LEU A O 1
ATOM 2671 N N . ASN A 1 356 ? 1.350 -17.911 13.794 1.00 93.56 356 ASN A N 1
ATOM 2672 C CA . ASN A 1 356 ? 0.269 -18.675 14.415 1.00 93.56 356 ASN A CA 1
ATOM 2673 C C . ASN A 1 356 ? -0.362 -19.692 13.452 1.00 93.56 356 ASN A C 1
ATOM 2675 O O . ASN A 1 356 ? -0.104 -19.697 12.251 1.00 93.56 356 ASN A O 1
ATOM 2679 N N . ALA A 1 357 ? -1.251 -20.539 13.977 1.00 89.38 357 ALA A N 1
ATOM 2680 C CA . ALA A 1 357 ? -1.946 -21.560 13.189 1.00 89.38 357 ALA A CA 1
ATOM 2681 C C . ALA A 1 357 ? -2.886 -20.991 12.103 1.00 89.38 357 ALA A C 1
ATOM 2683 O O . ALA A 1 357 ? -3.322 -21.736 11.230 1.00 89.38 357 ALA A O 1
ATOM 2684 N N . LYS A 1 358 ? -3.201 -19.687 12.138 1.00 90.12 358 LYS A N 1
ATOM 2685 C CA . LYS A 1 358 ? -4.025 -19.002 11.131 1.00 90.12 358 LYS A CA 1
ATOM 2686 C C . LYS A 1 358 ? -3.192 -18.299 10.054 1.00 90.12 358 LYS A C 1
ATOM 2688 O O . LYS A 1 358 ? -3.681 -17.374 9.415 1.00 90.12 358 LYS A O 1
ATOM 2693 N N . GLY A 1 359 ? -1.937 -18.700 9.853 1.00 90.38 359 GLY A N 1
ATOM 2694 C CA . GLY A 1 359 ? -1.111 -18.151 8.778 1.00 90.38 359 GLY A CA 1
ATOM 2695 C C . GLY A 1 359 ? -0.733 -16.683 8.989 1.00 90.38 359 GLY A C 1
ATOM 2696 O O . GLY A 1 359 ? -0.578 -15.947 8.018 1.00 90.38 359 GLY A O 1
ATOM 2697 N N . GLY A 1 360 ? -0.588 -16.241 10.240 1.00 93.81 360 GLY A N 1
ATOM 2698 C CA . GLY A 1 360 ? -0.206 -14.862 10.554 1.00 93.81 360 GLY A CA 1
ATOM 2699 C C . GLY A 1 360 ? -1.371 -13.873 10.508 1.00 93.81 360 GLY A C 1
ATOM 2700 O O . GLY A 1 360 ? -1.152 -12.683 10.284 1.00 93.81 360 GLY A O 1
ATOM 2701 N N . TYR A 1 361 ? -2.603 -14.353 10.696 1.00 96.19 361 TYR A N 1
ATOM 2702 C CA . TYR A 1 361 ? -3.779 -13.511 10.922 1.00 96.19 361 TYR A CA 1
ATOM 2703 C C . TYR A 1 361 ? -4.179 -13.500 12.396 1.00 96.19 361 TYR A C 1
ATOM 2705 O O . TYR A 1 361 ? -4.178 -14.565 13.021 1.00 96.19 361 TYR A O 1
ATOM 2713 N N . PRO A 1 362 ? -4.548 -12.338 12.962 1.00 95.88 362 PRO A N 1
ATOM 2714 C CA . PRO A 1 362 ? -4.963 -12.245 14.356 1.00 95.88 362 PRO A CA 1
ATOM 2715 C C . PRO A 1 362 ? -6.215 -13.076 14.631 1.00 95.88 362 PRO A C 1
ATOM 2717 O O . PRO A 1 362 ? -7.089 -13.249 13.780 1.00 95.88 362 PRO A O 1
ATOM 2720 N N . THR A 1 363 ? -6.297 -13.609 15.842 1.00 95.62 363 THR A N 1
ATOM 2721 C CA . THR A 1 363 ? -7.368 -14.509 16.280 1.00 95.62 363 THR A CA 1
ATOM 2722 C C . THR A 1 363 ? -8.260 -13.904 17.351 1.00 95.62 363 THR A C 1
ATOM 2724 O O . THR A 1 363 ? -9.380 -14.374 17.539 1.00 95.62 363 THR A O 1
ATOM 2727 N N . THR A 1 364 ? -7.772 -12.872 18.036 1.00 94.81 364 THR A N 1
ATOM 2728 C CA . THR A 1 364 ? -8.447 -12.224 19.166 1.00 94.81 364 THR A CA 1
ATOM 2729 C C . THR A 1 364 ? -9.292 -11.031 18.750 1.00 94.81 364 THR A C 1
ATOM 2731 O O . THR A 1 364 ? -10.155 -10.595 19.512 1.00 94.81 364 THR A O 1
ATOM 2734 N N . ILE A 1 365 ? -9.073 -10.513 17.542 1.00 94.62 365 ILE A N 1
ATOM 2735 C CA . ILE A 1 365 ? -9.866 -9.411 17.008 1.00 94.62 365 ILE A CA 1
ATOM 2736 C C . ILE A 1 365 ? -11.172 -9.930 16.410 1.00 94.62 365 ILE A C 1
ATOM 2738 O O . ILE A 1 365 ? -11.290 -11.086 16.004 1.00 94.62 365 ILE A O 1
ATOM 2742 N N . ARG A 1 366 ? -12.165 -9.048 16.324 1.00 91.75 366 ARG A N 1
ATOM 2743 C CA . ARG A 1 366 ? -13.504 -9.417 15.862 1.00 91.75 366 ARG A CA 1
ATOM 2744 C C . ARG A 1 366 ? -13.587 -9.571 14.350 1.00 91.75 366 ARG A C 1
ATOM 2746 O O . ARG A 1 366 ? -14.396 -10.362 13.871 1.00 91.75 366 ARG A O 1
ATOM 2753 N N . ARG A 1 367 ? -12.850 -8.735 13.614 1.00 94.75 367 ARG A N 1
ATOM 2754 C CA . ARG A 1 367 ? -12.967 -8.654 12.159 1.00 94.75 367 ARG A CA 1
ATOM 2755 C C . ARG A 1 367 ? -11.632 -8.387 11.477 1.00 94.75 367 ARG A C 1
ATOM 2757 O O . ARG A 1 367 ? -10.950 -7.426 11.824 1.00 94.75 367 ARG A O 1
ATOM 2764 N N . VAL A 1 368 ? -11.336 -9.172 10.448 1.00 95.94 368 VAL A N 1
ATOM 2765 C CA . VAL A 1 368 ? -10.338 -8.880 9.418 1.00 95.94 368 VAL A CA 1
ATOM 2766 C C . VAL A 1 368 ? -11.066 -8.543 8.119 1.00 95.94 368 VAL A C 1
ATOM 2768 O O . VAL A 1 368 ? -11.869 -9.333 7.616 1.00 95.94 368 VAL A O 1
ATOM 2771 N N . ALA A 1 369 ? -10.795 -7.357 7.586 1.00 96.06 369 ALA A N 1
ATOM 2772 C CA . ALA A 1 369 ? -11.358 -6.861 6.343 1.00 96.06 369 ALA A CA 1
ATOM 2773 C C . ALA A 1 369 ? -10.245 -6.485 5.365 1.00 96.06 369 ALA A C 1
ATOM 2775 O O . ALA A 1 369 ? -9.285 -5.823 5.748 1.00 96.06 369 ALA A O 1
ATOM 2776 N N . VAL A 1 370 ? -10.391 -6.855 4.093 1.00 94.50 370 VAL A N 1
ATOM 2777 C CA . VAL A 1 370 ? -9.385 -6.543 3.066 1.00 94.50 370 VAL A CA 1
ATOM 2778 C C . VAL A 1 370 ? -10.017 -5.855 1.876 1.00 94.50 370 VAL A C 1
ATOM 2780 O O . VAL A 1 370 ? -10.978 -6.350 1.295 1.00 94.50 370 VAL A O 1
ATOM 2783 N N . ALA A 1 371 ? -9.465 -4.716 1.490 1.00 92.75 371 ALA A N 1
ATOM 2784 C CA . ALA A 1 371 ? -9.808 -4.021 0.267 1.00 92.75 371 ALA A CA 1
ATOM 2785 C C . ALA A 1 371 ? -8.642 -4.131 -0.711 1.00 92.75 371 ALA A C 1
ATOM 2787 O O . ALA A 1 371 ? -7.507 -3.815 -0.367 1.00 92.75 371 ALA A O 1
ATOM 2788 N N . ASN A 1 372 ? -8.939 -4.553 -1.934 1.00 88.06 372 ASN A N 1
ATOM 2789 C CA . ASN A 1 372 ? -7.991 -4.514 -3.032 1.00 88.06 372 ASN A CA 1
ATOM 2790 C C . ASN A 1 372 ? -8.588 -3.819 -4.258 1.00 88.06 372 ASN A C 1
ATOM 2792 O O . ASN A 1 372 ? -9.802 -3.857 -4.505 1.00 88.06 372 ASN A O 1
ATOM 2796 N N . SER A 1 373 ? -7.707 -3.280 -5.088 1.00 71.69 373 SER A N 1
ATOM 2797 C CA . SER A 1 373 ? -8.005 -2.907 -6.465 1.00 71.69 373 SER A CA 1
ATOM 2798 C C . SER A 1 373 ? -8.449 -4.105 -7.343 1.00 71.69 373 SER A C 1
ATOM 2800 O O . SER A 1 373 ? -8.623 -5.237 -6.892 1.00 71.69 373 SER A O 1
ATOM 2802 N N . SER A 1 374 ? -8.734 -3.828 -8.619 1.00 75.00 374 SER A N 1
ATOM 2803 C CA . SER A 1 374 ? -9.426 -4.703 -9.589 1.00 75.00 374 SER A CA 1
ATOM 2804 C C . SER A 1 374 ? -9.069 -6.201 -9.558 1.00 75.00 374 SER A C 1
ATOM 2806 O O . SER A 1 374 ? -7.898 -6.576 -9.558 1.00 75.00 374 SER A O 1
ATOM 2808 N N . ARG A 1 375 ? -10.098 -7.061 -9.652 1.00 72.69 375 ARG A N 1
ATOM 2809 C CA . ARG A 1 375 ? -9.981 -8.519 -9.876 1.00 72.69 375 ARG A CA 1
ATOM 2810 C C . ARG A 1 375 ? -9.858 -8.924 -11.340 1.00 72.69 375 ARG A C 1
ATOM 2812 O O . ARG A 1 375 ? -9.516 -10.072 -11.616 1.00 72.69 375 ARG A O 1
ATOM 2819 N N . VAL A 1 376 ? -10.116 -8.012 -12.276 1.00 62.03 376 VAL A N 1
ATOM 2820 C CA . VAL A 1 376 ? -10.147 -8.333 -13.704 1.00 62.03 376 VAL A CA 1
ATOM 2821 C C . VAL A 1 376 ? -9.146 -7.512 -14.497 1.00 62.03 376 VAL A C 1
ATOM 2823 O O . VAL A 1 376 ? -8.897 -6.329 -14.271 1.00 62.03 376 VAL A O 1
ATOM 2826 N N . LEU A 1 377 ? -8.561 -8.211 -15.458 1.00 58.41 377 LEU A N 1
ATOM 2827 C CA . LEU A 1 377 ? -7.614 -7.722 -16.432 1.00 58.41 377 LEU A CA 1
ATOM 2828 C C . LEU A 1 377 ? -8.335 -6.836 -17.456 1.00 58.41 377 LEU A C 1
ATOM 2830 O O . LEU A 1 377 ? -9.058 -7.340 -18.313 1.00 58.41 377 LEU A O 1
ATOM 2834 N N . LYS A 1 378 ? -8.073 -5.527 -17.454 1.00 59.91 378 LYS A N 1
ATOM 2835 C CA . LYS A 1 378 ? -8.119 -4.769 -18.709 1.00 59.91 378 LYS A CA 1
ATOM 2836 C C . LYS A 1 378 ? -6.697 -4.743 -19.233 1.00 59.91 378 LYS A C 1
ATOM 2838 O O . LYS A 1 378 ? -5.863 -4.039 -18.672 1.00 59.91 378 LYS A O 1
ATOM 2843 N N . ALA A 1 379 ? -6.417 -5.594 -20.223 1.00 51.84 379 ALA A N 1
ATOM 2844 C CA . ALA A 1 379 ? -5.069 -5.805 -20.736 1.00 51.84 379 ALA A CA 1
ATOM 2845 C C . ALA A 1 379 ? -4.384 -4.451 -20.985 1.00 51.84 379 ALA A C 1
ATOM 2847 O O . ALA A 1 379 ? -4.866 -3.682 -21.826 1.00 51.84 379 ALA A O 1
ATOM 2848 N N . PRO A 1 380 ? -3.299 -4.124 -20.261 1.00 53.06 380 PRO A N 1
ATOM 2849 C CA . PRO A 1 380 ? -2.497 -2.984 -20.646 1.00 53.06 380 PRO A CA 1
ATOM 2850 C C . PRO A 1 380 ? -1.985 -3.209 -22.074 1.00 53.06 380 PRO A C 1
ATOM 2852 O O . PRO A 1 380 ? -1.734 -4.346 -22.485 1.00 53.06 380 PRO A O 1
ATOM 2855 N N . GLY A 1 381 ? -1.890 -2.121 -22.839 1.00 58.66 381 GLY A N 1
ATOM 2856 C CA . GLY A 1 381 ? -1.475 -2.131 -24.240 1.00 58.66 381 GLY A CA 1
ATOM 2857 C C . GLY A 1 381 ? -0.138 -2.840 -24.502 1.00 58.66 381 GLY A C 1
ATOM 2858 O O . GLY A 1 381 ? 0.603 -3.206 -23.594 1.00 58.66 381 GLY A O 1
ATOM 2859 N N . SER A 1 382 ? 0.125 -3.058 -25.792 1.00 58.56 382 SER A N 1
ATOM 2860 C CA . SER A 1 382 ? 1.187 -3.880 -26.392 1.00 58.56 382 SER A CA 1
ATOM 2861 C C . SER A 1 382 ? 2.434 -4.167 -25.536 1.00 58.56 382 SER A C 1
ATOM 2863 O O . SER A 1 382 ? 3.204 -3.257 -25.263 1.00 58.56 382 SER A O 1
ATOM 2865 N N . GLY A 1 383 ? 2.703 -5.458 -25.280 1.00 75.19 383 GLY A N 1
ATOM 2866 C CA . GLY A 1 383 ? 4.032 -6.105 -25.327 1.00 75.19 383 GLY A CA 1
ATOM 2867 C C . GLY A 1 383 ? 5.131 -5.662 -24.347 1.00 75.19 383 GLY A C 1
ATOM 2868 O O . GLY A 1 383 ? 5.685 -6.487 -23.617 1.00 75.19 383 GLY A O 1
ATOM 2869 N N . SER A 1 384 ? 5.480 -4.385 -24.363 1.00 87.81 384 SER A N 1
ATOM 2870 C CA . SER A 1 384 ? 6.638 -3.795 -23.714 1.00 87.81 384 SER A CA 1
ATOM 2871 C C . SER A 1 384 ? 6.292 -3.145 -22.380 1.00 87.81 384 SER A C 1
ATOM 2873 O O . SER A 1 384 ? 5.318 -2.411 -22.244 1.00 87.81 384 SER A O 1
ATOM 2875 N N . LEU A 1 385 ? 7.137 -3.398 -21.387 1.00 91.50 385 LEU A N 1
ATOM 2876 C CA . LEU A 1 385 ? 7.094 -2.735 -20.095 1.00 91.50 385 LEU A CA 1
ATOM 2877 C C . LEU A 1 385 ? 7.816 -1.387 -20.151 1.00 91.50 385 LEU A C 1
ATOM 2879 O O . LEU A 1 385 ? 7.224 -0.360 -19.851 1.00 91.50 385 LEU A O 1
ATOM 2883 N N . LEU A 1 386 ? 9.083 -1.389 -20.568 1.00 92.88 386 LEU A N 1
ATOM 2884 C CA . LEU A 1 386 ? 9.949 -0.210 -20.620 1.00 92.88 386 LEU A CA 1
ATOM 2885 C C . LEU A 1 386 ? 10.586 -0.124 -22.003 1.00 92.88 386 LEU A C 1
ATOM 2887 O O . LEU A 1 386 ? 11.175 -1.095 -22.476 1.00 92.88 386 LEU A O 1
ATOM 2891 N N . HIS A 1 387 ? 10.495 1.040 -22.633 1.00 94.00 387 HIS A N 1
ATOM 2892 C CA . HIS A 1 387 ? 11.205 1.348 -23.864 1.00 94.00 387 HIS A CA 1
ATOM 2893 C C . HIS A 1 387 ? 12.281 2.391 -23.577 1.00 94.00 387 HIS A C 1
ATOM 2895 O O . HIS A 1 387 ? 12.001 3.408 -22.947 1.00 94.00 387 HIS A O 1
ATOM 2901 N N . LEU A 1 388 ? 13.502 2.130 -24.033 1.00 93.50 388 LEU A N 1
ATOM 2902 C CA . LEU A 1 388 ? 14.648 3.032 -23.988 1.00 93.50 388 LEU A CA 1
ATOM 2903 C C . LEU A 1 388 ? 15.084 3.288 -25.427 1.00 93.50 388 LEU A C 1
ATOM 2905 O O . LEU A 1 388 ? 15.383 2.338 -26.149 1.00 93.50 388 LEU A O 1
ATOM 2909 N N . TRP A 1 389 ? 15.175 4.549 -25.824 1.00 94.25 389 TRP A N 1
ATOM 2910 C CA . TRP A 1 389 ? 15.776 4.945 -27.093 1.00 94.25 389 TRP A CA 1
ATOM 2911 C C . TRP A 1 389 ? 16.992 5.827 -26.831 1.00 94.25 389 TRP A C 1
ATOM 2913 O O . TRP A 1 389 ? 17.046 6.585 -25.862 1.00 94.25 389 TRP A O 1
ATOM 2923 N N . LEU A 1 390 ? 17.987 5.702 -27.695 1.00 92.19 390 LEU A N 1
ATOM 2924 C CA . LEU A 1 390 ? 19.206 6.494 -27.712 1.00 92.19 390 LEU A CA 1
ATOM 2925 C C . LEU A 1 390 ? 19.339 7.144 -29.102 1.00 92.19 390 LEU A C 1
ATOM 2927 O O . LEU A 1 390 ? 18.661 6.722 -30.048 1.00 92.19 390 LEU A O 1
ATOM 2931 N N . PRO A 1 391 ? 20.209 8.157 -29.266 1.00 91.00 391 PRO A N 1
ATOM 2932 C CA . PRO A 1 391 ? 20.435 8.768 -30.570 1.00 91.00 391 PRO A CA 1
ATOM 2933 C C . PRO A 1 391 ? 20.929 7.736 -31.600 1.00 91.00 391 PRO A C 1
ATOM 2935 O O . PRO A 1 391 ? 21.405 6.665 -31.231 1.00 91.00 391 PRO A O 1
ATOM 2938 N N . TRP A 1 392 ? 20.811 8.048 -32.894 1.00 90.38 392 TRP A N 1
ATOM 2939 C CA . TRP A 1 392 ? 21.175 7.150 -34.009 1.00 90.38 392 TRP A CA 1
ATOM 2940 C C . TRP A 1 392 ? 20.373 5.839 -34.099 1.00 90.38 392 TRP A C 1
ATOM 2942 O O . TRP A 1 392 ? 20.844 4.857 -34.664 1.00 90.38 392 TRP A O 1
ATOM 2952 N N . GLY A 1 393 ? 19.148 5.817 -33.566 1.00 90.75 393 GLY A N 1
ATOM 2953 C CA . GLY A 1 393 ? 18.210 4.705 -33.758 1.00 90.75 393 GLY A CA 1
ATOM 2954 C C . GLY A 1 393 ? 18.475 3.478 -32.883 1.00 90.75 393 GLY A C 1
ATOM 2955 O O . GLY A 1 393 ? 17.803 2.460 -33.043 1.00 90.75 393 GLY A O 1
ATOM 2956 N N . PHE A 1 394 ? 19.416 3.553 -31.938 1.00 94.81 394 PHE A N 1
ATOM 2957 C CA . PHE A 1 394 ? 19.579 2.495 -30.947 1.00 94.81 394 PHE A CA 1
ATOM 2958 C C . PHE A 1 394 ? 18.384 2.494 -29.998 1.00 94.81 394 PHE A C 1
ATOM 2960 O O . PHE A 1 394 ? 18.016 3.522 -29.433 1.00 94.81 394 PHE A O 1
ATOM 2967 N N . ALA A 1 395 ? 17.806 1.321 -29.776 1.00 95.00 395 ALA A N 1
ATOM 2968 C CA . ALA A 1 395 ? 16.718 1.158 -28.833 1.00 95.00 395 ALA A CA 1
ATOM 2969 C C . ALA A 1 395 ? 16.827 -0.175 -28.098 1.00 95.00 395 ALA A C 1
ATOM 2971 O O . ALA A 1 395 ? 17.438 -1.141 -28.564 1.00 95.00 395 ALA A O 1
ATOM 2972 N N . TRP A 1 396 ? 16.204 -0.228 -26.933 1.00 95.69 396 TRP A N 1
ATOM 2973 C CA . TRP A 1 396 ? 16.008 -1.444 -26.172 1.00 95.69 396 TRP A CA 1
ATOM 2974 C C . TRP A 1 396 ? 14.624 -1.443 -25.549 1.00 95.69 396 TRP A C 1
ATOM 2976 O O . TRP A 1 396 ? 14.089 -0.410 -25.157 1.00 95.69 396 TRP A O 1
ATOM 2986 N N . THR A 1 397 ? 14.043 -2.633 -25.480 1.00 95.31 397 THR A N 1
ATOM 2987 C CA . THR A 1 397 ? 12.710 -2.836 -24.940 1.00 95.31 397 THR A CA 1
ATOM 2988 C C . THR A 1 397 ? 12.758 -3.960 -23.923 1.00 95.31 397 THR A C 1
ATOM 2990 O O . THR A 1 397 ? 13.183 -5.071 -24.237 1.00 95.31 397 THR A O 1
ATOM 2993 N N . LEU A 1 398 ? 12.291 -3.667 -22.717 1.00 94.88 398 LEU A N 1
ATOM 2994 C CA . LEU A 1 398 ? 11.997 -4.651 -21.691 1.00 94.88 398 LEU A CA 1
ATOM 2995 C C . LEU A 1 398 ? 10.594 -5.192 -21.947 1.00 94.88 398 LEU A C 1
ATOM 2997 O O . LEU A 1 398 ? 9.631 -4.426 -21.914 1.00 94.88 398 LEU A O 1
ATOM 3001 N N . ALA A 1 399 ? 10.462 -6.485 -22.220 1.00 94.50 399 ALA A N 1
ATOM 3002 C CA . ALA A 1 399 ? 9.151 -7.115 -22.352 1.00 94.50 399 ALA A CA 1
ATOM 3003 C C . ALA A 1 399 ? 8.456 -7.200 -20.984 1.00 94.50 399 ALA A C 1
ATOM 3005 O O . ALA A 1 399 ? 9.113 -7.454 -19.977 1.00 94.50 399 ALA A O 1
ATOM 3006 N N . ALA A 1 400 ? 7.138 -7.004 -20.954 1.00 92.56 400 ALA A N 1
ATOM 3007 C CA . ALA A 1 400 ? 6.353 -7.246 -19.745 1.00 92.56 400 ALA A CA 1
ATOM 3008 C C . ALA A 1 400 ? 6.138 -8.756 -19.531 1.00 92.56 400 ALA A C 1
ATOM 3010 O O . ALA A 1 400 ? 5.898 -9.495 -20.491 1.00 92.56 400 ALA A O 1
ATOM 3011 N N . ARG A 1 401 ? 6.185 -9.203 -18.275 1.00 92.19 401 ARG A N 1
ATOM 3012 C CA . ARG A 1 401 ? 5.852 -10.565 -17.833 1.00 92.19 401 ARG A CA 1
ATOM 3013 C C . ARG A 1 401 ? 4.344 -10.706 -17.577 1.00 92.19 401 ARG A C 1
ATOM 3015 O O . ARG A 1 401 ? 3.654 -9.699 -17.423 1.00 92.19 401 ARG A O 1
ATOM 3022 N N . PRO A 1 402 ? 3.820 -11.942 -17.453 1.00 91.44 402 PRO A N 1
ATOM 3023 C CA . PRO A 1 402 ? 2.441 -12.162 -17.015 1.00 91.44 402 PRO A CA 1
ATOM 3024 C C . PRO A 1 402 ? 2.102 -11.455 -15.693 1.00 91.44 402 PRO A C 1
ATOM 3026 O O . PRO A 1 402 ? 1.041 -10.849 -15.592 1.00 91.44 402 PRO A O 1
ATOM 3029 N N . ALA A 1 403 ? 3.024 -11.451 -14.721 1.00 90.81 403 ALA A N 1
ATOM 3030 C CA . ALA A 1 403 ? 2.835 -10.783 -13.429 1.00 90.81 403 ALA A CA 1
ATOM 3031 C C . ALA A 1 403 ? 2.661 -9.257 -13.550 1.00 90.81 403 ALA A C 1
ATOM 3033 O O . ALA A 1 403 ? 1.815 -8.689 -12.867 1.00 90.81 403 ALA A O 1
ATOM 3034 N N . ASP A 1 404 ? 3.364 -8.605 -14.486 1.00 92.12 404 ASP A N 1
ATOM 3035 C CA . ASP A 1 404 ? 3.225 -7.160 -14.751 1.00 92.12 404 ASP A CA 1
ATOM 3036 C C . ASP A 1 404 ? 1.866 -6.794 -15.356 1.00 92.12 404 ASP A C 1
ATOM 3038 O O . ASP A 1 404 ? 1.536 -5.619 -15.489 1.00 92.12 404 ASP A O 1
ATOM 3042 N N . ARG A 1 405 ? 1.099 -7.800 -15.778 1.00 90.06 405 ARG A N 1
ATOM 3043 C CA . ARG A 1 405 ? -0.232 -7.653 -16.356 1.00 90.06 405 ARG A CA 1
ATOM 3044 C C . ARG A 1 405 ? -1.291 -8.357 -15.518 1.00 90.06 405 ARG A C 1
ATOM 3046 O O . ARG A 1 405 ? -2.414 -8.475 -15.980 1.00 90.06 405 ARG A O 1
ATOM 3053 N N . ALA A 1 406 ? -0.978 -8.865 -14.330 1.00 89.75 406 ALA A N 1
ATOM 3054 C CA . ALA A 1 406 ? -1.989 -9.508 -13.497 1.00 89.75 406 ALA A CA 1
ATOM 3055 C C . ALA A 1 406 ? -3.077 -8.488 -13.091 1.00 89.75 406 ALA A C 1
ATOM 3057 O O . ALA A 1 406 ? -2.792 -7.295 -13.009 1.00 89.75 406 ALA A O 1
ATOM 3058 N N . PRO A 1 407 ? -4.326 -8.889 -12.821 1.00 89.75 407 PRO A N 1
ATOM 3059 C CA . PRO A 1 407 ? -5.280 -7.988 -12.177 1.00 89.75 407 PRO A CA 1
ATOM 3060 C C . PRO A 1 407 ? -4.734 -7.485 -10.834 1.00 89.75 407 PRO A C 1
ATOM 3062 O O . PRO A 1 407 ? -4.065 -8.248 -10.137 1.00 89.75 407 PRO A O 1
ATOM 3065 N N . GLY A 1 408 ? -5.009 -6.233 -10.472 1.00 90.44 408 GLY A N 1
ATOM 3066 C CA . GLY A 1 408 ? -4.583 -5.651 -9.199 1.00 90.44 408 GLY A CA 1
ATOM 3067 C C . GLY A 1 408 ? -4.315 -4.148 -9.265 1.00 90.44 408 GLY A C 1
ATOM 3068 O O . GLY A 1 408 ? -4.737 -3.471 -10.211 1.00 90.44 408 GLY A O 1
ATOM 3069 N N . SER A 1 409 ? -3.613 -3.638 -8.254 1.00 91.38 409 SER A N 1
ATOM 3070 C CA . SER A 1 409 ? -3.179 -2.238 -8.165 1.00 91.38 409 SER A CA 1
ATOM 3071 C C . SER A 1 409 ? -1.971 -1.997 -9.058 1.00 91.38 409 SER A C 1
ATOM 3073 O O . SER A 1 409 ? -1.035 -2.802 -9.088 1.00 91.38 409 SER A O 1
ATOM 3075 N N . LEU A 1 410 ? -1.975 -0.893 -9.802 1.00 92.12 410 LEU A N 1
ATOM 3076 C CA . LEU A 1 410 ? -0.888 -0.546 -10.717 1.00 92.12 410 LEU A CA 1
ATOM 3077 C C . LEU A 1 410 ? 0.242 0.191 -9.993 1.00 92.12 410 LEU A C 1
ATOM 3079 O O . LEU A 1 410 ? -0.003 0.960 -9.069 1.00 92.12 410 LEU A O 1
ATOM 3083 N N . LEU A 1 411 ? 1.479 0.028 -10.461 1.00 90.62 411 LEU A N 1
ATOM 3084 C CA . LEU A 1 411 ? 2.635 0.782 -9.968 1.00 90.62 411 LEU A CA 1
ATOM 3085 C C . LEU A 1 411 ? 2.382 2.286 -10.107 1.00 90.62 411 LEU A C 1
ATOM 3087 O O . LEU A 1 411 ? 2.155 2.711 -11.237 1.00 90.62 411 LEU A O 1
ATOM 3091 N N . PRO A 1 412 ? 2.459 3.101 -9.043 1.00 88.94 412 PRO A N 1
ATOM 3092 C CA . PRO A 1 412 ? 2.103 4.515 -9.117 1.00 88.94 412 PRO A CA 1
ATOM 3093 C C . PRO A 1 412 ? 2.788 5.293 -10.266 1.00 88.94 412 PRO A C 1
ATOM 3095 O O . PRO A 1 412 ? 3.988 5.102 -10.505 1.00 88.94 412 PRO A O 1
ATOM 3098 N N . PRO A 1 413 ? 2.065 6.155 -11.017 1.00 84.44 413 PRO A N 1
ATOM 3099 C CA . PRO A 1 413 ? 2.582 6.829 -12.213 1.00 84.44 413 PRO A CA 1
ATOM 3100 C C . PRO A 1 413 ? 3.834 7.674 -11.967 1.00 84.44 413 PRO A C 1
ATOM 3102 O O . PRO A 1 413 ? 4.661 7.825 -12.868 1.00 84.44 413 PRO A O 1
ATOM 3105 N N . GLN A 1 414 ? 4.000 8.204 -10.756 1.00 81.75 414 GLN A N 1
ATOM 3106 C CA . GLN A 1 414 ? 5.169 8.968 -10.321 1.00 81.75 414 GLN A CA 1
ATOM 3107 C C . GLN A 1 414 ? 6.467 8.163 -10.368 1.00 81.75 414 GLN A C 1
ATOM 3109 O O . GLN A 1 414 ? 7.529 8.775 -10.487 1.00 81.75 414 GLN A O 1
ATOM 3114 N N . TYR A 1 415 ? 6.394 6.830 -10.337 1.00 81.00 415 TYR A N 1
ATOM 3115 C CA . TYR A 1 415 ? 7.543 5.943 -10.541 1.00 81.00 415 TYR A CA 1
ATOM 3116 C C . TYR A 1 415 ? 7.765 5.609 -12.024 1.00 81.00 415 TYR A C 1
ATOM 3118 O O . TYR A 1 415 ? 8.840 5.171 -12.422 1.00 81.00 415 TYR A O 1
ATOM 3126 N N . GLY A 1 416 ? 6.767 5.862 -12.874 1.00 75.50 416 GLY A N 1
ATOM 3127 C CA . GLY A 1 416 ? 6.803 5.665 -14.322 1.00 75.50 416 GLY A CA 1
ATOM 3128 C C . GLY A 1 416 ? 7.271 6.880 -15.121 1.00 75.50 416 GLY A C 1
ATOM 3129 O O . GLY A 1 416 ? 6.826 7.065 -16.258 1.00 75.50 416 GLY A O 1
ATOM 3130 N N . ARG A 1 417 ? 8.125 7.737 -14.542 1.00 72.38 417 ARG A N 1
ATOM 3131 C CA . ARG A 1 417 ? 8.554 8.991 -15.181 1.00 72.38 417 ARG A CA 1
ATOM 3132 C C . ARG A 1 417 ? 9.183 8.723 -16.544 1.00 72.38 417 ARG A C 1
ATOM 3134 O O . ARG A 1 417 ? 10.132 7.953 -16.678 1.00 72.38 417 ARG A O 1
ATOM 3141 N N . ARG A 1 418 ? 8.675 9.428 -17.555 1.00 78.88 418 ARG A N 1
ATOM 3142 C CA . ARG A 1 418 ? 9.353 9.549 -18.844 1.00 78.88 418 ARG A CA 1
ATOM 3143 C C . ARG A 1 418 ? 10.516 10.507 -18.673 1.00 78.88 418 ARG A C 1
ATOM 3145 O O . ARG A 1 418 ? 10.322 11.608 -18.160 1.00 78.88 418 ARG A O 1
ATOM 3152 N N . PHE A 1 419 ? 11.693 10.120 -19.137 1.00 76.88 419 PHE A N 1
ATOM 3153 C CA . PHE A 1 419 ? 12.799 11.058 -19.271 1.00 76.88 419 PHE A CA 1
ATOM 3154 C C . PHE A 1 419 ? 13.159 11.218 -20.740 1.00 76.88 419 PHE A C 1
ATOM 3156 O O . PHE A 1 419 ? 13.073 10.271 -21.519 1.00 76.88 419 PHE A O 1
ATOM 3163 N N . ALA A 1 420 ? 13.568 12.428 -21.102 1.00 79.75 420 ALA A N 1
ATOM 3164 C CA . ALA A 1 420 ? 14.160 12.736 -22.389 1.00 79.75 420 ALA A CA 1
ATOM 3165 C C . ALA A 1 420 ? 15.362 13.654 -22.157 1.00 79.75 420 ALA A C 1
ATOM 3167 O O . ALA A 1 420 ? 15.296 14.594 -21.365 1.00 79.75 420 ALA A O 1
ATOM 3168 N N . SER A 1 421 ? 16.466 13.373 -22.835 1.00 77.75 421 SER A N 1
ATOM 3169 C CA . SER A 1 421 ? 17.685 14.173 -22.813 1.00 77.75 421 SER A CA 1
ATOM 3170 C C . SER A 1 421 ? 18.093 14.486 -24.245 1.00 77.75 421 SER A C 1
ATOM 3172 O O . SER A 1 421 ? 18.138 13.596 -25.098 1.00 77.75 421 SER A O 1
ATOM 3174 N N . TYR A 1 422 ? 18.370 15.761 -24.502 1.00 80.38 422 TYR A N 1
ATOM 3175 C CA . TYR A 1 422 ? 18.761 16.258 -25.814 1.00 80.38 422 TYR A CA 1
ATOM 3176 C C . TYR A 1 422 ? 20.281 16.232 -25.937 1.00 80.38 422 TYR A C 1
ATOM 3178 O O . TYR A 1 422 ? 20.993 16.797 -25.110 1.00 80.38 422 TYR A O 1
ATOM 3186 N N . TYR A 1 423 ? 20.762 15.578 -26.983 1.00 75.44 423 TYR A N 1
ATOM 3187 C CA . TYR A 1 423 ? 22.158 15.561 -27.390 1.00 75.44 423 TYR A CA 1
ATOM 3188 C C . TYR A 1 423 ? 22.293 16.342 -28.702 1.00 75.44 423 TYR A C 1
ATOM 3190 O O . TYR A 1 423 ? 21.322 16.419 -29.460 1.00 75.44 423 TYR A O 1
ATOM 3198 N N . PRO A 1 424 ? 23.489 16.863 -29.037 1.00 76.69 424 PRO A N 1
ATOM 3199 C CA . PRO A 1 424 ? 23.708 17.600 -30.286 1.00 76.69 424 PRO A CA 1
ATOM 3200 C C . PRO A 1 424 ? 23.276 16.848 -31.558 1.00 76.69 424 PRO A C 1
ATOM 3202 O O . PRO A 1 424 ? 23.016 17.469 -32.582 1.00 76.69 424 PRO A O 1
ATOM 3205 N N . PHE A 1 425 ? 23.170 15.516 -31.491 1.00 80.81 425 PHE A N 1
ATOM 3206 C CA . PHE A 1 425 ? 22.877 14.641 -32.628 1.00 80.81 425 PHE A CA 1
ATOM 3207 C C . PHE A 1 425 ? 21.674 13.706 -32.401 1.00 80.81 425 PHE A C 1
ATOM 3209 O O . PHE A 1 425 ? 21.537 12.696 -33.089 1.00 80.81 425 PHE A O 1
ATOM 3216 N N . GLY A 1 426 ? 20.801 14.003 -31.431 1.00 83.94 426 GLY A N 1
ATOM 3217 C CA . GLY A 1 426 ? 19.544 13.270 -31.242 1.00 83.94 426 GLY A CA 1
ATOM 3218 C C . GLY A 1 426 ? 19.002 13.306 -29.816 1.00 83.94 426 GLY A C 1
ATOM 3219 O O . GLY A 1 426 ? 19.519 14.000 -28.948 1.00 83.94 426 GLY A O 1
ATOM 3220 N N . ILE A 1 427 ? 17.938 12.544 -29.568 1.00 84.38 427 ILE A N 1
ATOM 3221 C CA . ILE A 1 427 ? 17.255 12.489 -28.270 1.00 84.38 427 ILE A CA 1
ATOM 3222 C C . ILE A 1 427 ? 17.448 11.089 -27.692 1.00 84.38 427 ILE A C 1
ATOM 3224 O O . ILE A 1 427 ? 17.208 10.103 -28.386 1.00 84.38 427 ILE A O 1
ATOM 3228 N N . ALA A 1 428 ? 17.862 11.004 -26.431 1.00 87.38 428 ALA A N 1
ATOM 3229 C CA . ALA A 1 428 ? 17.746 9.779 -25.647 1.00 87.38 428 ALA A CA 1
ATOM 3230 C C . ALA A 1 428 ? 16.549 9.895 -24.712 1.00 87.38 428 ALA A C 1
ATOM 3232 O O . ALA A 1 428 ? 16.237 10.989 -24.246 1.00 87.38 428 ALA A O 1
ATOM 3233 N N . GLY A 1 429 ? 15.922 8.785 -24.364 1.00 90.00 429 GLY A N 1
ATOM 3234 C CA . GLY A 1 429 ? 14.881 8.808 -23.354 1.00 90.00 429 GLY A CA 1
ATOM 3235 C C . GLY A 1 429 ? 14.327 7.439 -23.033 1.00 90.00 429 GLY A C 1
ATOM 3236 O O . GLY A 1 429 ? 14.701 6.441 -23.648 1.00 90.00 429 GLY A O 1
ATOM 3237 N N . SER A 1 430 ? 13.427 7.397 -22.058 1.00 91.00 430 SER A N 1
ATOM 3238 C CA . SER A 1 430 ? 12.657 6.198 -21.762 1.00 91.00 430 SER A CA 1
ATOM 3239 C C . SER A 1 430 ? 11.191 6.504 -21.471 1.00 91.00 430 SER A C 1
ATOM 3241 O O . SER A 1 430 ? 10.823 7.619 -21.091 1.00 91.00 430 SER A O 1
ATOM 3243 N N . TYR A 1 431 ? 10.341 5.498 -21.665 1.00 90.06 431 TYR A N 1
ATOM 3244 C CA . TYR A 1 431 ? 8.960 5.515 -21.202 1.00 90.06 431 TYR A CA 1
ATOM 3245 C C . TYR A 1 431 ? 8.497 4.111 -20.812 1.00 90.06 431 TYR A C 1
ATOM 3247 O O . TYR A 1 431 ? 8.924 3.117 -21.405 1.00 90.06 431 TYR A O 1
ATOM 3255 N N . LEU A 1 432 ? 7.579 4.029 -19.846 1.00 89.38 432 LEU A N 1
ATOM 3256 C CA . LEU A 1 432 ? 6.818 2.805 -19.612 1.00 89.38 432 LEU A CA 1
ATOM 3257 C C . LEU A 1 432 ? 5.739 2.657 -20.691 1.00 89.38 432 LEU A C 1
ATOM 3259 O O . LEU A 1 432 ? 4.921 3.562 -20.876 1.00 89.38 432 LEU A O 1
ATOM 3263 N N . GLY A 1 433 ? 5.768 1.547 -21.433 1.00 85.31 433 GLY A N 1
ATOM 3264 C CA . GLY A 1 433 ? 4.772 1.234 -22.468 1.00 85.31 433 GLY A CA 1
ATOM 3265 C C . GLY A 1 433 ? 3.402 0.918 -21.869 1.00 85.31 433 GLY A C 1
ATOM 3266 O O . GLY A 1 433 ? 2.369 1.240 -22.452 1.00 85.31 433 GLY A O 1
ATOM 3267 N N . ALA A 1 434 ? 3.418 0.368 -20.659 1.00 85.38 434 ALA A N 1
ATOM 3268 C CA . ALA A 1 434 ? 2.269 0.124 -19.814 1.00 85.38 434 ALA A CA 1
ATOM 3269 C C . ALA A 1 434 ? 2.653 0.325 -18.347 1.00 85.38 434 ALA A C 1
ATOM 3271 O O . ALA A 1 434 ? 3.796 0.083 -17.959 1.00 85.38 434 ALA A O 1
ATOM 3272 N N . GLN A 1 435 ? 1.685 0.729 -17.531 1.00 88.44 435 GLN A N 1
ATOM 3273 C CA . GLN A 1 435 ? 1.844 0.762 -16.084 1.00 88.44 435 GLN A CA 1
ATOM 3274 C C . GLN A 1 435 ? 1.710 -0.680 -15.564 1.00 88.44 435 GLN A C 1
ATOM 3276 O O . GLN A 1 435 ? 0.646 -1.276 -15.756 1.00 88.44 435 GLN A O 1
ATOM 3281 N N . PRO A 1 436 ? 2.773 -1.283 -14.999 1.00 91.81 436 PRO A N 1
ATOM 3282 C CA . PRO A 1 436 ? 2.718 -2.669 -14.558 1.00 91.81 436 PRO A CA 1
ATOM 3283 C C . PRO A 1 436 ? 1.854 -2.813 -13.311 1.00 91.81 436 PRO A C 1
ATOM 3285 O O . PRO A 1 436 ? 1.744 -1.887 -12.506 1.00 91.81 436 PRO A O 1
ATOM 3288 N N . THR A 1 437 ? 1.304 -4.001 -13.110 1.00 92.75 437 THR A N 1
ATOM 3289 C CA . THR A 1 437 ? 0.692 -4.388 -11.840 1.00 92.75 437 THR A CA 1
ATOM 3290 C C . THR A 1 437 ? 1.757 -4.468 -10.755 1.00 92.75 437 THR A C 1
ATOM 3292 O O . THR A 1 437 ? 2.753 -5.179 -10.907 1.00 92.75 437 THR A O 1
ATOM 3295 N N . PHE A 1 438 ? 1.528 -3.733 -9.670 1.00 94.31 438 PHE A N 1
ATOM 3296 C CA . PHE A 1 438 ? 2.391 -3.677 -8.499 1.00 94.31 438 PHE A CA 1
ATOM 3297 C C . PHE A 1 438 ? 1.915 -4.621 -7.398 1.00 94.31 438 PHE A C 1
ATOM 3299 O O . PHE A 1 438 ? 2.702 -5.431 -6.922 1.00 94.31 438 PHE A O 1
ATOM 3306 N N . VAL A 1 439 ? 0.626 -4.601 -7.052 1.00 94.75 439 VAL A N 1
ATOM 3307 C CA . VAL A 1 439 ? 0.044 -5.569 -6.109 1.00 94.75 439 VAL A CA 1
ATOM 3308 C C . VAL A 1 439 ? -1.001 -6.405 -6.841 1.00 94.75 439 VAL A C 1
ATOM 3310 O O . VAL A 1 439 ? -2.107 -5.919 -7.089 1.00 94.75 439 VAL A O 1
ATOM 3313 N N . PRO A 1 440 ? -0.672 -7.650 -7.236 1.00 93.31 440 PRO A N 1
ATOM 3314 C CA . PRO A 1 440 ? -1.641 -8.542 -7.856 1.00 93.31 440 PRO A CA 1
ATOM 3315 C C . PRO A 1 440 ? -2.811 -8.844 -6.919 1.00 93.31 440 PRO A C 1
ATOM 3317 O O . PRO A 1 440 ? -2.625 -8.991 -5.714 1.00 93.31 440 PRO A O 1
ATOM 3320 N N . ALA A 1 441 ? -4.008 -9.033 -7.469 1.00 91.25 441 ALA A N 1
ATOM 3321 C CA . ALA A 1 441 ? -5.202 -9.296 -6.674 1.00 91.25 441 ALA A CA 1
ATOM 3322 C C . ALA A 1 441 ? -5.124 -10.591 -5.860 1.00 91.25 441 ALA A C 1
ATOM 3324 O O . ALA A 1 441 ? -5.596 -10.622 -4.727 1.00 91.25 441 ALA A O 1
ATOM 3325 N N . SER A 1 442 ? -4.482 -11.630 -6.397 1.00 91.88 442 SER A N 1
ATOM 3326 C CA . SER A 1 442 ? -4.206 -12.867 -5.653 1.00 91.88 442 SER A CA 1
ATOM 3327 C C . SER A 1 442 ? -3.247 -12.653 -4.482 1.00 91.88 442 SER A C 1
ATOM 3329 O O . SER A 1 442 ? -3.342 -13.344 -3.471 1.00 91.88 442 SER A O 1
ATOM 3331 N N . SER A 1 443 ? -2.335 -11.682 -4.604 1.00 94.62 443 SER A N 1
ATOM 3332 C CA . SER A 1 443 ? -1.470 -11.285 -3.499 1.00 94.62 443 SER A CA 1
ATOM 3333 C C . SER A 1 443 ? -2.255 -10.522 -2.452 1.00 94.62 443 SER A C 1
ATOM 3335 O O . SER A 1 443 ? -2.196 -10.882 -1.286 1.00 94.62 443 SER A O 1
ATOM 3337 N N . ALA A 1 444 ? -3.033 -9.518 -2.859 1.00 93.25 444 ALA A N 1
ATOM 3338 C CA . ALA A 1 444 ? -3.756 -8.690 -1.907 1.00 93.25 444 ALA A CA 1
ATOM 3339 C C . ALA A 1 444 ? -4.805 -9.456 -1.106 1.00 93.25 444 ALA A C 1
ATOM 3341 O O . ALA A 1 444 ? -4.941 -9.267 0.098 1.00 93.25 444 ALA A O 1
ATOM 3342 N N . LEU A 1 445 ? -5.521 -10.360 -1.767 1.00 91.62 445 LEU A N 1
ATOM 3343 C CA . LEU A 1 445 ? -6.589 -11.143 -1.156 1.00 91.62 445 LEU A CA 1
ATOM 3344 C C . LEU A 1 445 ? -6.083 -12.379 -0.399 1.00 91.62 445 LEU A C 1
ATOM 3346 O O . LEU A 1 445 ? -6.915 -13.162 0.052 1.00 91.62 445 LEU A O 1
ATOM 3350 N N . ASP A 1 446 ? -4.762 -12.563 -0.298 1.00 92.50 446 ASP A N 1
ATOM 3351 C CA . ASP A 1 446 ? -4.109 -13.738 0.300 1.00 92.50 446 ASP A CA 1
ATOM 3352 C C . ASP A 1 446 ? -4.787 -15.065 -0.092 1.00 92.50 446 ASP A C 1
ATOM 3354 O O . ASP A 1 446 ? -5.056 -15.931 0.737 1.00 92.50 446 ASP A O 1
ATOM 3358 N N . ALA A 1 447 ? -5.166 -15.171 -1.368 1.00 87.69 447 ALA A N 1
ATOM 3359 C CA . ALA A 1 447 ? -5.961 -16.274 -1.888 1.00 87.69 447 ALA A CA 1
ATOM 3360 C C . ALA A 1 447 ? -5.687 -16.459 -3.378 1.00 87.69 447 ALA A C 1
ATOM 3362 O O . ALA A 1 447 ? -5.660 -15.496 -4.152 1.00 87.69 447 ALA A O 1
ATOM 3363 N N . GLU A 1 448 ? -5.508 -17.708 -3.798 1.00 83.75 448 GLU A N 1
ATOM 3364 C CA . GLU A 1 448 ? -5.578 -18.053 -5.216 1.00 83.75 448 GLU A CA 1
ATOM 3365 C C . GLU A 1 448 ? -6.992 -17.844 -5.779 1.00 83.75 448 GLU A C 1
ATOM 3367 O O . GLU A 1 448 ? -7.972 -17.714 -5.047 1.00 83.75 448 GLU A O 1
ATOM 3372 N N . ALA A 1 449 ? -7.124 -17.869 -7.110 1.00 75.12 449 ALA A N 1
ATOM 3373 C CA . ALA A 1 449 ? -8.399 -17.642 -7.802 1.00 75.12 449 ALA A CA 1
ATOM 3374 C C . ALA A 1 449 ? -9.557 -18.553 -7.331 1.00 75.12 449 ALA A C 1
ATOM 3376 O O . ALA A 1 449 ? -10.719 -18.175 -7.464 1.00 75.12 449 ALA A O 1
ATOM 3377 N N . ASN A 1 450 ? -9.239 -19.728 -6.775 1.00 79.25 450 ASN A N 1
ATOM 3378 C CA . ASN A 1 450 ? -10.206 -20.725 -6.308 1.00 79.25 450 ASN A CA 1
ATOM 3379 C C . ASN A 1 450 ? -10.207 -20.910 -4.781 1.00 79.25 450 ASN A C 1
ATOM 3381 O O . ASN A 1 450 ? -10.904 -21.789 -4.274 1.00 79.25 450 ASN A O 1
ATOM 3385 N N . GLU A 1 451 ? -9.423 -20.127 -4.044 1.00 83.31 451 GLU A N 1
ATOM 3386 C CA . GLU A 1 451 ? -9.356 -20.208 -2.588 1.00 83.31 451 GLU A CA 1
ATOM 3387 C C . GLU A 1 451 ? -10.301 -19.188 -1.956 1.00 83.31 451 GLU A C 1
ATOM 3389 O O . GLU A 1 451 ? -10.507 -18.082 -2.461 1.00 83.31 451 GLU A O 1
ATOM 3394 N N . ARG A 1 452 ? -10.899 -19.560 -0.822 1.00 82.88 452 ARG A N 1
ATOM 3395 C CA . ARG A 1 452 ? -11.657 -18.605 -0.019 1.00 82.88 452 ARG A CA 1
ATOM 3396 C C . ARG A 1 452 ? -10.658 -17.750 0.769 1.00 82.88 452 ARG A C 1
ATOM 3398 O O . ARG A 1 452 ? -9.879 -18.335 1.519 1.00 82.88 452 ARG A O 1
ATOM 3405 N N . PRO A 1 453 ? -10.714 -16.409 0.668 1.00 84.62 453 PRO A N 1
ATOM 3406 C CA . PRO A 1 453 ? -9.851 -15.547 1.463 1.00 84.62 453 PRO A CA 1
ATOM 3407 C C . PRO A 1 453 ? -10.013 -15.810 2.967 1.00 84.62 453 PRO A C 1
ATOM 3409 O O . PRO A 1 453 ? -11.142 -16.050 3.412 1.00 84.62 453 PRO A O 1
ATOM 3412 N N . PRO A 1 454 ? -8.934 -15.725 3.764 1.00 84.56 454 PRO A N 1
ATOM 3413 C CA . PRO A 1 454 ? -8.948 -16.013 5.202 1.00 84.56 454 PRO A CA 1
ATOM 3414 C C . PRO A 1 454 ? -9.609 -14.909 6.056 1.00 84.56 454 PRO A C 1
ATOM 3416 O O . PRO A 1 454 ? -9.416 -14.865 7.269 1.00 84.56 454 PRO A O 1
ATOM 3419 N N . PHE A 1 455 ? -10.393 -14.021 5.438 1.00 89.19 455 PHE A N 1
AT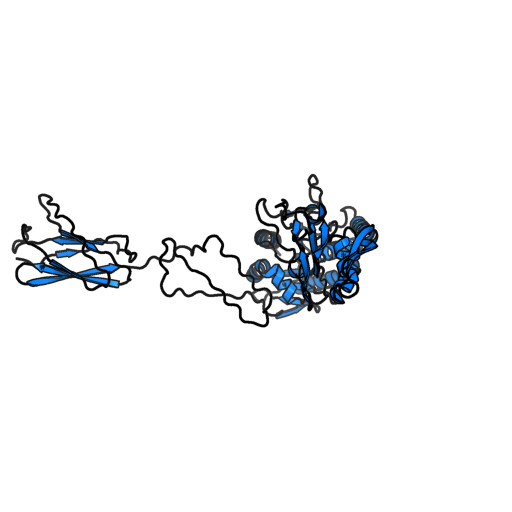OM 3420 C CA . PHE A 1 455 ? -10.957 -12.813 6.043 1.00 89.19 455 PHE A CA 1
ATOM 3421 C C . PHE A 1 455 ? -12.467 -12.909 6.245 1.00 89.19 455 PHE A C 1
ATOM 3423 O O . PHE A 1 455 ? -13.168 -13.629 5.528 1.00 89.19 455 PHE A O 1
ATOM 3430 N N . ASP A 1 456 ? -12.989 -12.095 7.159 1.00 91.69 456 ASP A N 1
ATOM 3431 C CA . ASP A 1 456 ? -14.427 -12.003 7.425 1.00 91.69 456 ASP A CA 1
ATOM 3432 C C . ASP A 1 456 ? -15.162 -11.200 6.348 1.00 91.69 456 ASP A C 1
ATOM 3434 O O . ASP A 1 456 ? -16.317 -11.484 6.023 1.00 91.69 456 ASP A O 1
ATOM 3438 N N . ALA A 1 457 ? -14.490 -10.192 5.789 1.00 91.94 457 ALA A N 1
ATOM 3439 C CA . ALA A 1 457 ? -15.014 -9.344 4.731 1.00 91.94 457 ALA A CA 1
ATOM 3440 C C . ALA A 1 457 ? -13.918 -9.005 3.721 1.00 91.94 457 ALA A C 1
ATOM 3442 O O . ALA A 1 457 ? -12.759 -8.797 4.075 1.00 91.94 457 ALA A O 1
ATOM 3443 N N . PHE A 1 458 ? -14.290 -8.886 2.451 1.00 91.25 458 PHE A N 1
ATOM 3444 C CA . PHE A 1 458 ? -13.384 -8.351 1.450 1.00 91.25 458 PHE A CA 1
ATOM 3445 C C . PHE A 1 458 ? -14.119 -7.478 0.442 1.00 91.25 458 PHE A C 1
ATOM 3447 O O . PHE A 1 458 ? -15.302 -7.673 0.149 1.00 91.25 458 PHE A O 1
ATOM 3454 N N . TYR A 1 459 ? -13.381 -6.532 -0.115 1.00 90.38 459 TYR A N 1
ATOM 3455 C CA . TYR A 1 459 ? -13.754 -5.783 -1.293 1.00 90.38 459 TYR A CA 1
ATOM 3456 C C . TYR A 1 459 ? -12.717 -6.009 -2.375 1.00 90.38 459 TYR A C 1
ATOM 3458 O O . TYR A 1 459 ? -11.514 -5.881 -2.160 1.00 90.38 459 TYR A O 1
ATOM 3466 N N . ALA A 1 460 ? -13.217 -6.316 -3.558 1.00 86.06 460 ALA A N 1
ATOM 3467 C CA . ALA A 1 460 ? -12.459 -6.187 -4.777 1.00 86.06 460 ALA A CA 1
ATOM 3468 C C . ALA A 1 460 ? -13.292 -5.362 -5.741 1.00 86.06 460 ALA A C 1
ATOM 3470 O O . ALA A 1 460 ? -14.503 -5.585 -5.857 1.00 86.06 460 ALA A O 1
ATOM 3471 N N . ARG A 1 461 ? -12.646 -4.416 -6.419 1.00 81.50 461 ARG A N 1
ATOM 3472 C CA . ARG A 1 461 ? -13.339 -3.563 -7.382 1.00 81.50 461 ARG A CA 1
ATOM 3473 C C . ARG A 1 461 ? -14.067 -4.422 -8.437 1.00 81.50 461 ARG A C 1
ATOM 3475 O O . ARG A 1 461 ? -13.445 -5.351 -8.961 1.00 81.50 461 ARG A O 1
ATOM 3482 N N . PRO A 1 462 ? -15.339 -4.103 -8.761 1.00 79.88 462 PRO A N 1
ATOM 3483 C CA . PRO A 1 462 ? -16.100 -4.799 -9.793 1.00 79.88 462 PRO A CA 1
ATOM 3484 C C . PRO A 1 462 ? -15.435 -4.772 -11.169 1.00 79.88 462 PRO A C 1
ATOM 3486 O O . PRO A 1 462 ? -14.690 -3.849 -11.513 1.00 79.88 462 PRO A O 1
ATOM 3489 N N . ASP A 1 463 ? -15.795 -5.761 -11.979 1.00 66.50 463 ASP A N 1
ATOM 3490 C CA . ASP A 1 463 ? -15.294 -5.943 -13.336 1.00 66.50 463 ASP A CA 1
ATOM 3491 C C . ASP A 1 463 ? -15.635 -4.747 -14.248 1.00 66.50 463 ASP A C 1
ATOM 3493 O O . ASP A 1 463 ? -16.591 -4.002 -14.020 1.00 66.50 463 ASP A O 1
ATOM 3497 N N . ASN A 1 464 ? -14.863 -4.584 -15.329 1.00 69.75 464 ASN A N 1
ATOM 3498 C CA . ASN A 1 464 ? -14.998 -3.544 -16.368 1.00 69.75 464 ASN A CA 1
ATOM 3499 C C . ASN A 1 464 ? -14.569 -2.115 -15.994 1.00 69.75 464 ASN A C 1
ATOM 3501 O O . ASN A 1 464 ? -14.562 -1.240 -16.865 1.00 69.75 464 ASN A O 1
ATOM 3505 N N . GLN A 1 465 ? -14.146 -1.868 -14.757 1.00 75.31 465 GLN A N 1
ATOM 3506 C CA . GLN A 1 465 ? -13.510 -0.604 -14.383 1.00 75.31 465 GLN A CA 1
ATOM 3507 C C . GLN A 1 465 ? -12.006 -0.625 -14.719 1.00 75.31 465 GLN A C 1
ATOM 3509 O O . GLN A 1 465 ? -11.377 -1.683 -14.650 1.00 75.31 465 GLN A O 1
ATOM 3514 N N . PRO A 1 466 ? -11.391 0.512 -15.102 1.00 73.19 466 PRO A N 1
ATOM 3515 C CA . PRO A 1 466 ? -9.945 0.573 -15.280 1.00 73.19 466 PRO A CA 1
ATOM 3516 C C . PRO A 1 466 ? -9.219 0.271 -13.959 1.00 73.19 466 PRO A C 1
ATOM 3518 O O . PRO A 1 466 ? -9.672 0.652 -12.872 1.00 73.19 466 PRO A O 1
ATOM 3521 N N . ASN A 1 467 ? -8.075 -0.411 -14.054 1.00 79.44 467 ASN A N 1
ATOM 3522 C CA . ASN A 1 467 ? -7.172 -0.563 -12.916 1.00 79.44 467 ASN A CA 1
ATOM 3523 C C . ASN A 1 467 ? -6.734 0.830 -12.447 1.00 79.44 467 ASN A C 1
ATOM 3525 O O . ASN A 1 467 ? -6.551 1.730 -13.270 1.00 79.44 467 ASN A O 1
ATOM 3529 N N . ARG A 1 468 ? -6.593 1.006 -11.130 1.00 87.44 468 ARG A N 1
ATOM 3530 C CA . ARG A 1 468 ? -6.107 2.263 -10.556 1.00 87.44 468 ARG A CA 1
ATOM 3531 C C . ARG A 1 468 ? -4.666 2.104 -10.070 1.00 87.44 468 ARG A C 1
ATOM 3533 O O . ARG A 1 468 ? -4.249 0.981 -9.767 1.00 87.44 468 ARG A O 1
ATOM 3540 N N . PRO A 1 469 ? -3.902 3.202 -10.059 1.00 88.88 469 PRO A N 1
ATOM 3541 C CA . PRO A 1 469 ? -2.658 3.283 -9.317 1.00 88.88 469 PRO A CA 1
ATOM 3542 C C . PRO A 1 469 ? -2.803 2.852 -7.858 1.00 88.88 469 PRO A C 1
ATOM 3544 O O . PRO A 1 469 ? -3.850 3.041 -7.251 1.00 88.88 469 PRO A O 1
ATOM 3547 N N . HIS A 1 470 ? -1.732 2.304 -7.302 1.00 89.38 470 HIS A N 1
ATOM 3548 C CA . HIS A 1 470 ? -1.637 1.879 -5.903 1.00 89.38 470 HIS A CA 1
ATOM 3549 C C . HIS A 1 470 ? -1.753 3.029 -4.888 1.00 89.38 470 HIS A C 1
ATOM 3551 O O . HIS A 1 470 ? -2.020 2.801 -3.716 1.00 89.38 470 HIS A O 1
ATOM 3557 N N . ASP A 1 471 ? -1.555 4.267 -5.329 1.00 87.31 471 ASP A N 1
ATOM 3558 C CA . ASP A 1 471 ? -1.736 5.496 -4.553 1.00 87.31 471 ASP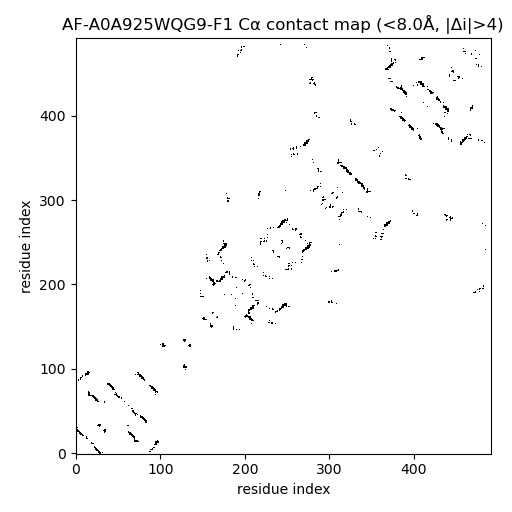 A CA 1
ATOM 3559 C C . ASP A 1 471 ? -3.110 6.160 -4.776 1.00 87.31 471 ASP A C 1
ATOM 3561 O O . ASP A 1 471 ? -3.339 7.277 -4.320 1.00 87.31 471 ASP A O 1
ATOM 3565 N N . ASP A 1 472 ? -4.036 5.484 -5.463 1.00 88.38 472 ASP A N 1
ATOM 3566 C CA . ASP A 1 472 ? -5.381 5.981 -5.765 1.00 88.38 472 ASP A CA 1
ATOM 3567 C C . ASP A 1 472 ? -6.449 5.005 -5.244 1.00 88.38 472 ASP A C 1
ATOM 3569 O O . ASP A 1 472 ? -6.796 3.998 -5.878 1.00 88.38 472 ASP A O 1
ATOM 3573 N N . ILE A 1 473 ? -6.979 5.319 -4.057 1.00 84.38 473 ILE A N 1
ATOM 3574 C CA . ILE A 1 473 ? -7.990 4.503 -3.386 1.00 84.38 473 ILE A CA 1
ATOM 3575 C C . ILE A 1 473 ? -9.318 4.595 -4.137 1.00 84.38 473 ILE A C 1
ATOM 3577 O O . ILE A 1 473 ? -9.931 5.651 -4.276 1.00 84.38 473 ILE A O 1
ATOM 3581 N N . ASP A 1 474 ? -9.812 3.435 -4.565 1.00 87.00 474 ASP A N 1
ATOM 3582 C CA . ASP A 1 474 ? -11.117 3.309 -5.198 1.00 87.00 474 ASP A CA 1
ATOM 3583 C C . ASP A 1 474 ? -12.252 3.909 -4.347 1.00 87.00 474 ASP A C 1
ATOM 3585 O O . ASP A 1 474 ? -12.356 3.553 -3.173 1.00 87.00 474 ASP A O 1
ATOM 3589 N N . PRO A 1 475 ? -13.201 4.674 -4.914 1.00 87.62 475 PRO A N 1
ATOM 3590 C CA . PRO A 1 475 ? -14.379 5.121 -4.169 1.00 87.62 475 PRO A CA 1
ATOM 3591 C C . PRO A 1 475 ? -15.194 3.971 -3.557 1.00 87.62 475 PRO A C 1
ATOM 3593 O O . PRO A 1 475 ? -15.736 4.109 -2.461 1.00 87.62 475 PRO A O 1
ATOM 3596 N N . GLY A 1 476 ? -15.265 2.815 -4.227 1.00 89.94 476 GLY A N 1
ATOM 3597 C CA . GLY A 1 476 ? -15.905 1.622 -3.676 1.00 89.94 476 GLY A CA 1
ATOM 3598 C C . GLY A 1 476 ? -15.099 0.982 -2.542 1.00 89.94 476 GLY A C 1
ATOM 3599 O O . GLY A 1 476 ? -15.697 0.548 -1.557 1.00 89.94 476 GLY A O 1
ATOM 3600 N N . ALA A 1 477 ? -13.762 1.007 -2.611 1.00 90.25 477 ALA A N 1
ATOM 3601 C CA . ALA A 1 477 ? -12.910 0.632 -1.482 1.00 90.25 477 ALA A CA 1
ATOM 3602 C C . ALA A 1 477 ? -13.098 1.611 -0.317 1.00 90.25 477 ALA A C 1
ATOM 3604 O O . ALA A 1 477 ? -13.312 1.168 0.802 1.00 90.25 477 ALA A O 1
ATOM 3605 N N . ALA A 1 478 ? -13.127 2.923 -0.559 1.00 90.06 478 ALA A N 1
ATOM 3606 C CA . ALA A 1 478 ? -13.407 3.923 0.470 1.00 90.06 478 ALA A CA 1
ATOM 3607 C C . ALA A 1 478 ? -14.779 3.689 1.129 1.00 90.06 478 ALA A C 1
ATOM 3609 O O . ALA A 1 478 ? -14.885 3.669 2.354 1.00 90.06 478 ALA A O 1
ATOM 3610 N N . ALA A 1 479 ? -15.827 3.429 0.342 1.00 92.00 479 ALA A N 1
ATOM 3611 C CA . ALA A 1 479 ? -17.146 3.083 0.867 1.00 92.00 479 ALA A CA 1
ATOM 3612 C C . ALA A 1 479 ? -17.126 1.779 1.684 1.00 92.00 479 ALA A C 1
ATOM 3614 O O . ALA A 1 479 ? -17.774 1.700 2.729 1.00 92.00 479 ALA A O 1
ATOM 3615 N N . PHE A 1 480 ? -16.365 0.773 1.242 1.00 93.12 480 PHE A N 1
ATOM 3616 C CA . PHE A 1 480 ? -16.130 -0.459 1.993 1.00 93.12 480 PHE A CA 1
ATOM 3617 C C . PHE A 1 480 ? -15.438 -0.182 3.331 1.00 93.12 480 PHE A C 1
ATOM 3619 O O . PHE A 1 480 ? -15.941 -0.618 4.358 1.00 93.12 480 PHE A O 1
ATOM 3626 N N . VAL A 1 481 ? -14.356 0.601 3.344 1.00 92.38 481 VAL A N 1
ATOM 3627 C CA . VAL A 1 481 ? -13.641 1.020 4.560 1.00 92.38 481 VAL A CA 1
ATOM 3628 C C . VAL A 1 481 ? -14.583 1.698 5.544 1.00 92.38 481 VAL A C 1
ATOM 3630 O O . VAL A 1 481 ? -14.657 1.304 6.708 1.00 92.38 481 VAL A O 1
ATOM 3633 N N . VAL A 1 482 ? -15.350 2.682 5.066 1.00 93.75 482 VAL A N 1
ATOM 3634 C CA . VAL A 1 482 ? -16.335 3.384 5.889 1.00 93.75 482 VAL A CA 1
ATOM 3635 C C . VAL A 1 482 ? -17.346 2.398 6.457 1.00 93.75 482 VAL A C 1
ATOM 3637 O O . VAL A 1 482 ? -17.627 2.432 7.652 1.00 93.75 482 VAL A O 1
ATOM 3640 N N . ARG A 1 483 ? -17.880 1.503 5.621 1.00 95.06 483 ARG A N 1
ATOM 3641 C CA . ARG A 1 483 ? -18.840 0.493 6.056 1.00 95.06 483 ARG A CA 1
ATOM 3642 C C . ARG A 1 483 ? -18.241 -0.417 7.113 1.00 95.06 483 ARG A C 1
ATOM 3644 O O . ARG A 1 483 ? -18.899 -0.619 8.117 1.00 95.06 483 ARG A O 1
ATOM 3651 N N . GLU A 1 484 ? -17.040 -0.954 6.929 1.00 94.50 484 GLU A N 1
ATOM 3652 C CA . GLU A 1 484 ? -16.462 -1.897 7.888 1.00 94.50 484 GLU A CA 1
ATOM 3653 C C . GLU A 1 484 ? -16.148 -1.222 9.228 1.00 94.50 484 GLU A C 1
ATOM 3655 O O . GLU A 1 484 ? -16.530 -1.760 10.267 1.00 94.50 484 GLU A O 1
ATOM 3660 N N . ILE A 1 485 ? -15.602 0.000 9.220 1.00 92.56 485 ILE A N 1
ATOM 3661 C CA . ILE A 1 485 ? -15.343 0.778 10.445 1.00 92.56 485 ILE A CA 1
ATOM 3662 C C . ILE A 1 485 ? -16.652 1.186 11.150 1.00 92.56 485 ILE A C 1
ATOM 3664 O O . ILE A 1 485 ? -16.719 1.208 12.382 1.00 92.56 485 ILE A O 1
ATOM 3668 N N . LEU A 1 486 ? -17.710 1.502 10.391 1.00 92.06 486 LEU A N 1
ATOM 3669 C CA . LEU A 1 486 ? -19.021 1.891 10.929 1.00 92.06 486 LEU A CA 1
ATOM 3670 C C . LEU A 1 486 ? -19.986 0.730 11.163 1.00 92.06 486 LEU A C 1
ATOM 3672 O O . LEU A 1 486 ? -21.011 0.948 11.801 1.00 92.06 486 LEU A O 1
ATOM 3676 N N . SER A 1 487 ? -19.696 -0.482 10.682 1.00 85.31 487 SER A N 1
ATOM 3677 C CA . SER A 1 487 ? -20.567 -1.670 10.798 1.00 85.31 487 SER A CA 1
ATOM 3678 C C . SER A 1 487 ? -20.786 -2.121 12.245 1.00 85.31 487 SER A C 1
ATOM 3680 O O . SER A 1 487 ? -21.438 -3.126 12.524 1.00 85.31 487 SER A O 1
ATOM 3682 N N . GLU A 1 488 ? -20.252 -1.352 13.181 1.00 65.94 488 GLU A N 1
ATOM 3683 C CA . GLU A 1 488 ? -20.497 -1.441 14.593 1.00 65.94 488 GLU A CA 1
ATOM 3684 C C . GLU A 1 488 ? -21.516 -0.397 15.033 1.00 65.94 488 GLU A C 1
ATOM 3686 O O . GLU A 1 488 ? -21.280 0.814 15.000 1.00 65.94 488 GLU A O 1
ATOM 3691 N N . ASN A 1 489 ? -22.600 -0.902 15.621 1.00 52.88 489 ASN A N 1
ATOM 3692 C CA . ASN A 1 489 ? -23.078 -0.299 16.850 1.00 52.88 489 ASN A CA 1
ATOM 3693 C C . ASN A 1 489 ? -21.889 -0.329 17.826 1.00 52.88 489 ASN A C 1
ATOM 3695 O O . ASN A 1 489 ? -21.629 -1.370 18.425 1.00 52.88 489 ASN A O 1
ATOM 3699 N N . TRP A 1 490 ? -21.138 0.774 17.930 1.00 56.06 490 TRP A N 1
ATOM 3700 C CA . TRP A 1 490 ? -20.206 1.043 19.032 1.00 56.06 490 TRP A CA 1
ATOM 3701 C C . TRP A 1 490 ? -21.050 1.150 20.308 1.00 56.06 490 TRP A C 1
ATOM 3703 O O . TRP A 1 490 ? -21.288 2.243 20.814 1.00 56.06 490 TRP A O 1
ATOM 3713 N N . GLN A 1 491 ? -21.649 0.039 20.738 1.00 42.81 491 GLN A N 1
ATOM 3714 C CA . GLN A 1 491 ? -22.305 -0.024 22.029 1.00 42.81 491 GLN A CA 1
ATOM 3715 C C . GLN A 1 491 ? -21.193 -0.162 23.075 1.00 42.81 491 GLN A C 1
ATOM 3717 O O . GLN A 1 491 ? -20.285 -0.967 22.854 1.00 42.81 491 GLN A O 1
ATOM 3722 N N . PRO A 1 492 ? -21.217 0.690 24.113 1.00 44.97 492 PRO A N 1
ATOM 3723 C CA . PRO A 1 492 ? -20.191 0.741 25.148 1.00 44.97 492 PRO A CA 1
ATOM 3724 C C . PRO A 1 492 ? -20.025 -0.576 25.906 1.00 44.97 492 PRO A C 1
ATOM 3726 O O . PRO A 1 492 ? -21.013 -1.344 25.992 1.00 44.97 492 PRO A O 1
#

Nearest PDB structures (foldseek):
  1cwv-assembly1_A  TM=7.895E-01  e=1.574E-03  Yersinia pseudotuberculosis
  3ds8-assembly1_A  TM=5.574E-01  e=7.093E-05  Listeria innocua
  4exk-assembly1_A-2  TM=6.578E-01  e=9.884E-03  Escherichia coli K-12
  2lv4-assembly1_A  TM=6.255E-01  e=7.856E-03  Salmonella enterica subsp. enterica serovar Typhimurium str. LT2
  4xx1-assembly2_B  TM=4.629E-01  e=1.657E-02  Homo sapiens